Protein AF-A0A2V3W7Q2-F1 (afdb_monomer_lite)

InterPro domains:
  IPR006829 LXG domain [PF04740] (5-194)
  IPR006829 LXG domain [PS51756] (1-239)

Sequence (583 aa):
MNQKVDLAEIMALAEKIATTRDIVMNDLNTISKHINKFAAMESFTGDSATSVKNYLANVHQIIIASFQQLFIHLHESLERNMDHFQSNVDASESARISSWYLEGLKREFETIFTFLRGHAEESSNIIDSVSPLVYITNPSFSATDMSKETLHQTIHYLNINLDVFANQHIDPQTKELLHHINLLMNELKSRTGEARFVHTRTTSIISLKEMLFLDGGLFPSLLEKVAKDEVLNADEREMLYNFFQNIYLDKNMKEEIEDIATFITGEN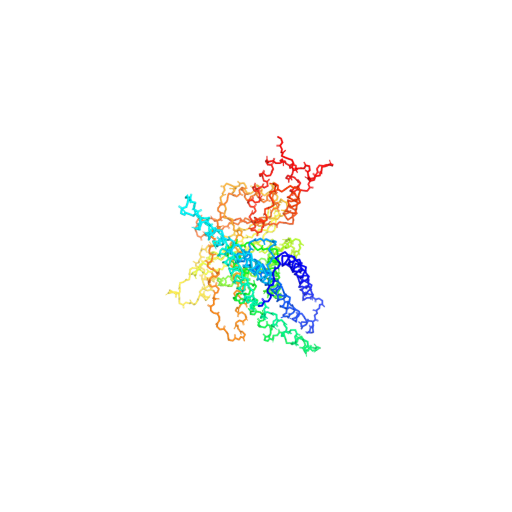IDKLKERLNAKVVITKDTLEEEMTNIQAYLYLGNARPSQSYLNNDTRAKLKTYLILLHHYYTTMENNIIVTVDKLEYKKNREDIPSHYLFSALQTAKYNIDEDVMDKQRFREWVFDSENYTVNNYSLSEITYYVGTDAASDRINQPLNEIKDQQATYTSDFLTKKFIGNVFSKVMSTLKAGDAVDIVKSASEYGSVKSELDQKIAVEKILLASSRLNLEFTLSKSHSVPSAGETLDMQLYPTDKTYEMIERWKEVFSSNREIPYLNKLIQTDDWFKIADYLEKIKLKYGSDLTNYIQDGILKDGTMVDDLVKEAD

pLDDT: mean 80.64, std 12.63, range [31.88, 97.81]

Radius of gyration: 33.38 Å; chains: 1; bounding box: 102×74×94 Å

Structure (mmCIF, N/CA/C/O backbone):
data_AF-A0A2V3W7Q2-F1
#
_entry.id   AF-A0A2V3W7Q2-F1
#
loop_
_atom_site.group_PDB
_atom_site.id
_atom_site.type_symbol
_atom_site.label_atom_id
_atom_site.label_alt_id
_atom_site.label_comp_id
_atom_site.label_asym_id
_atom_site.label_entity_id
_atom_site.label_seq_id
_atom_site.pdbx_PDB_ins_code
_atom_site.Cartn_x
_atom_site.Cartn_y
_atom_site.Cartn_z
_atom_site.occupancy
_atom_site.B_iso_or_equiv
_atom_site.auth_seq_id
_atom_site.auth_comp_id
_atom_site.auth_asym_id
_atom_site.auth_atom_id
_atom_site.pdbx_PDB_model_num
ATOM 1 N N . MET A 1 1 ? -34.728 -17.567 31.916 1.00 48.88 1 MET A N 1
ATOM 2 C CA . MET A 1 1 ? -33.248 -17.594 31.900 1.00 48.88 1 MET A CA 1
ATOM 3 C C . MET A 1 1 ? -32.760 -16.369 32.653 1.00 48.88 1 MET A C 1
ATOM 5 O O . MET A 1 1 ? -33.428 -15.351 32.581 1.00 48.88 1 MET A O 1
ATOM 9 N N . ASN A 1 2 ? -31.685 -16.475 33.435 1.00 63.56 2 ASN A N 1
ATOM 10 C CA . ASN A 1 2 ? -31.193 -15.366 34.258 1.00 63.56 2 ASN A CA 1
ATOM 11 C C . ASN A 1 2 ? -30.150 -14.573 33.452 1.00 63.56 2 ASN A C 1
ATOM 13 O O . ASN A 1 2 ? -28.956 -14.838 33.555 1.00 63.56 2 ASN A O 1
ATOM 17 N N . GLN A 1 3 ? -30.614 -13.686 32.571 1.00 77.19 3 GLN A N 1
ATOM 18 C CA . GLN A 1 3 ? -29.756 -12.844 31.732 1.00 77.19 3 GLN A CA 1
ATOM 19 C C . GLN A 1 3 ? -29.355 -11.583 32.511 1.00 77.19 3 GLN A C 1
ATOM 21 O O . GLN A 1 3 ? -30.220 -10.905 33.083 1.00 77.19 3 GLN A O 1
ATOM 26 N N . LYS A 1 4 ? -28.049 -11.298 32.540 1.00 82.06 4 LYS A N 1
ATOM 27 C CA . LYS A 1 4 ? -27.444 -10.095 33.119 1.00 82.06 4 LYS A CA 1
ATOM 28 C C . LYS A 1 4 ? -26.429 -9.535 32.126 1.00 82.06 4 LYS A C 1
ATOM 30 O O . LYS A 1 4 ? -25.554 -10.278 31.692 1.00 82.06 4 LYS A O 1
ATOM 35 N N . VAL A 1 5 ? -26.530 -8.245 31.826 1.00 82.25 5 VAL A N 1
ATOM 36 C CA . VAL A 1 5 ? -25.566 -7.513 30.997 1.00 82.25 5 VAL A CA 1
ATOM 37 C C . VAL A 1 5 ? -25.062 -6.300 31.772 1.00 82.25 5 VAL A C 1
ATOM 39 O O . VAL A 1 5 ? -25.848 -5.593 32.405 1.00 82.25 5 VAL A O 1
ATOM 42 N N . ASP A 1 6 ? -23.747 -6.103 31.753 1.00 86.38 6 ASP A N 1
ATOM 43 C CA . ASP A 1 6 ? -23.045 -4.948 32.311 1.00 86.38 6 ASP A CA 1
ATOM 44 C C . ASP A 1 6 ? -22.169 -4.375 31.191 1.00 86.38 6 ASP A C 1
ATOM 46 O O . ASP A 1 6 ? -21.136 -4.953 30.849 1.00 86.38 6 ASP A O 1
ATOM 50 N N . LEU A 1 7 ? -22.636 -3.306 30.537 1.00 84.81 7 LEU A N 1
ATOM 51 C CA . LEU A 1 7 ? -21.977 -2.809 29.328 1.00 84.81 7 LEU A CA 1
ATOM 52 C C . LEU A 1 7 ? -20.586 -2.245 29.636 1.00 84.81 7 LEU A C 1
ATOM 54 O O . LEU A 1 7 ? -19.674 -2.437 28.842 1.00 84.81 7 LEU A O 1
ATOM 58 N N . ALA A 1 8 ? -20.384 -1.671 30.824 1.00 84.12 8 ALA A N 1
ATOM 59 C CA . ALA A 1 8 ? -19.070 -1.214 31.265 1.00 84.12 8 ALA A CA 1
ATOM 60 C C . ALA A 1 8 ? -18.067 -2.379 31.390 1.00 84.12 8 ALA A C 1
ATOM 62 O O . ALA A 1 8 ? -16.900 -2.237 31.025 1.00 84.12 8 ALA A O 1
ATOM 63 N N . GLU A 1 9 ? -18.515 -3.551 31.858 1.00 84.50 9 GLU A N 1
ATOM 64 C CA . GLU A 1 9 ? -17.691 -4.768 31.895 1.00 84.50 9 GLU A CA 1
ATOM 65 C C . GLU A 1 9 ? -17.326 -5.245 30.478 1.00 84.50 9 GLU A C 1
ATOM 67 O O . GLU A 1 9 ? -16.179 -5.620 30.224 1.00 84.50 9 GLU A O 1
ATOM 72 N N . ILE A 1 10 ? -18.276 -5.183 29.540 1.00 82.75 10 ILE A N 1
ATOM 73 C CA . ILE A 1 10 ? -18.059 -5.559 28.134 1.00 82.75 10 ILE A CA 1
ATOM 74 C C . ILE A 1 10 ? -17.117 -4.571 27.436 1.00 82.75 10 ILE A C 1
ATOM 76 O O . ILE A 1 10 ? -16.204 -5.008 26.742 1.00 82.75 10 ILE A O 1
ATOM 80 N N . MET A 1 11 ? -17.276 -3.265 27.656 1.00 80.94 11 MET A N 1
ATOM 81 C CA . MET A 1 11 ? -16.385 -2.228 27.125 1.00 80.94 11 MET A CA 1
ATOM 82 C C . MET A 1 11 ? -14.955 -2.402 27.648 1.00 80.94 11 MET A C 1
ATOM 84 O O . MET A 1 11 ? -14.005 -2.356 26.870 1.00 80.94 11 MET A O 1
ATOM 88 N N . ALA A 1 12 ? -14.787 -2.696 28.941 1.00 85.25 12 ALA A N 1
ATOM 89 C CA . ALA A 1 12 ? -13.473 -2.991 29.514 1.00 85.25 12 ALA A CA 1
ATOM 90 C C . ALA A 1 12 ? -12.850 -4.267 28.915 1.00 85.25 12 ALA A C 1
ATOM 92 O O . ALA A 1 12 ? -11.639 -4.335 28.686 1.00 85.25 12 ALA A O 1
ATOM 93 N N . LEU A 1 13 ? -13.665 -5.292 28.630 1.00 83.50 13 LEU A N 1
ATOM 94 C CA . LEU A 1 13 ? -13.213 -6.472 27.894 1.00 83.50 13 LEU A CA 1
ATOM 95 C C . LEU A 1 13 ? -12.817 -6.115 26.454 1.00 83.50 13 LEU A C 1
ATOM 97 O O . LEU A 1 13 ? -11.804 -6.624 25.976 1.00 83.50 13 LEU A O 1
ATOM 101 N N . ALA A 1 14 ? -13.569 -5.240 25.786 1.00 83.00 14 ALA A N 1
ATOM 102 C CA . ALA A 1 14 ? -13.293 -4.793 24.426 1.00 83.00 14 ALA A CA 1
ATOM 103 C C . ALA A 1 14 ? -11.970 -4.052 24.315 1.00 83.00 14 ALA A C 1
ATOM 105 O O . ALA A 1 14 ? -11.143 -4.407 23.478 1.00 83.00 14 ALA A O 1
ATOM 106 N N . GLU A 1 15 ? -11.720 -3.113 25.221 1.00 84.00 15 GLU A N 1
ATOM 107 C CA . GLU A 1 15 ? -10.452 -2.394 25.309 1.00 84.00 15 GLU A CA 1
ATOM 108 C C . GLU A 1 15 ? -9.282 -3.354 25.572 1.00 84.00 15 GLU A C 1
ATOM 110 O O . GLU A 1 15 ? -8.224 -3.274 24.939 1.00 84.00 15 GLU A O 1
ATOM 115 N N . LYS A 1 16 ? -9.483 -4.337 26.458 1.00 86.25 16 LYS A N 1
ATOM 116 C CA . LYS A 1 16 ? -8.476 -5.365 26.731 1.00 86.25 16 LYS A CA 1
ATOM 117 C C . LYS A 1 16 ? -8.212 -6.256 25.515 1.00 86.25 16 LYS A C 1
ATOM 119 O O . LYS A 1 16 ? -7.054 -6.601 25.264 1.00 86.25 16 LYS A O 1
ATOM 124 N N . ILE A 1 17 ? -9.250 -6.648 24.775 1.00 83.19 17 ILE A N 1
ATOM 125 C CA . ILE A 1 17 ? -9.120 -7.443 23.547 1.00 83.19 17 ILE A CA 1
ATOM 126 C C . ILE A 1 17 ? -8.429 -6.626 22.459 1.00 83.19 17 ILE A C 1
ATOM 128 O O . ILE A 1 17 ? -7.522 -7.161 21.835 1.00 83.19 17 ILE A O 1
ATOM 132 N N . ALA A 1 18 ? -8.772 -5.349 22.287 1.00 79.56 18 ALA A N 1
ATOM 133 C CA . ALA A 1 18 ? -8.104 -4.445 21.352 1.00 79.56 18 ALA A CA 1
ATOM 134 C C . ALA A 1 18 ? -6.608 -4.311 21.680 1.00 79.56 18 ALA A C 1
ATOM 136 O O . ALA A 1 18 ? -5.757 -4.578 20.840 1.00 79.56 18 ALA A O 1
ATOM 137 N N . THR A 1 19 ? -6.274 -4.047 22.946 1.00 84.00 19 THR A N 1
ATOM 138 C CA . THR A 1 19 ? -4.876 -3.962 23.399 1.00 84.00 19 THR A CA 1
ATOM 139 C C . THR A 1 19 ? -4.123 -5.277 23.169 1.00 84.00 19 THR A C 1
ATOM 141 O O . THR A 1 19 ? -2.978 -5.292 22.722 1.00 84.00 19 THR A O 1
ATOM 144 N N . THR A 1 20 ? -4.761 -6.412 23.472 1.00 84.56 20 THR A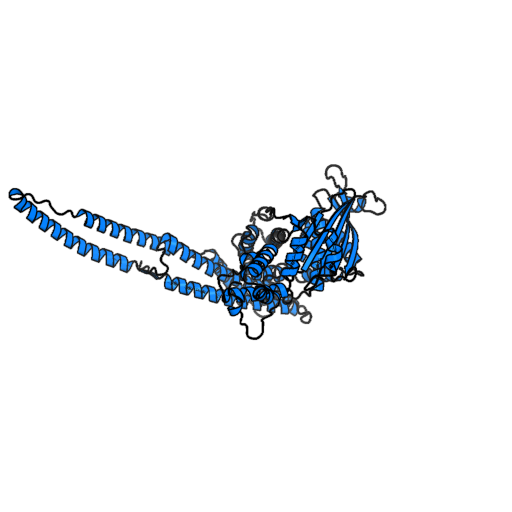 N 1
ATOM 145 C CA . THR A 1 20 ? -4.157 -7.740 23.277 1.00 84.56 20 THR A CA 1
ATOM 146 C C . THR A 1 20 ? -3.973 -8.052 21.795 1.00 84.56 20 THR A C 1
ATOM 148 O O . THR A 1 20 ? -2.933 -8.586 21.418 1.00 84.56 20 THR A O 1
ATOM 151 N N . ARG A 1 21 ? -4.962 -7.711 20.962 1.00 86.19 21 ARG A N 1
ATOM 152 C CA . ARG A 1 21 ? -4.901 -7.820 19.505 1.00 86.19 21 ARG A CA 1
ATOM 153 C C . ARG A 1 21 ? -3.667 -7.082 19.000 1.00 86.19 21 ARG A C 1
ATOM 155 O O . ARG A 1 21 ? -2.858 -7.711 18.334 1.00 86.19 21 ARG A O 1
ATOM 162 N N . ASP A 1 22 ? -3.487 -5.817 19.367 1.00 79.38 22 ASP A N 1
ATOM 163 C CA . ASP A 1 22 ? -2.380 -4.990 18.869 1.00 79.38 22 ASP A CA 1
ATOM 164 C C . ASP A 1 22 ? -1.014 -5.589 19.233 1.00 79.38 22 ASP A C 1
ATOM 166 O O . ASP A 1 22 ? -0.125 -5.711 18.387 1.00 79.38 22 ASP A O 1
ATOM 170 N N . ILE A 1 23 ? -0.862 -6.050 20.481 1.00 84.69 23 ILE A N 1
ATOM 171 C CA . ILE A 1 23 ? 0.357 -6.729 20.945 1.00 84.69 23 ILE A CA 1
ATOM 172 C C . ILE A 1 23 ? 0.609 -8.001 20.128 1.00 84.69 23 ILE A C 1
ATOM 174 O O . ILE A 1 23 ? 1.698 -8.186 19.583 1.00 84.69 23 ILE A O 1
ATOM 178 N N . VAL A 1 24 ? -0.399 -8.871 20.009 1.00 85.50 24 VAL A N 1
ATOM 179 C CA . VAL A 1 24 ? -0.261 -10.147 19.299 1.00 85.50 24 VAL A CA 1
ATOM 180 C C . VAL A 1 24 ? -0.005 -9.925 17.810 1.00 85.50 24 VAL A C 1
ATOM 182 O O . VAL A 1 24 ? 0.829 -10.614 17.230 1.00 85.50 24 VAL A O 1
ATOM 185 N N . MET A 1 25 ? -0.666 -8.955 17.181 1.00 82.81 25 MET A N 1
ATOM 186 C CA . MET A 1 25 ? -0.433 -8.593 15.784 1.00 82.81 25 MET A CA 1
ATOM 187 C C . MET A 1 25 ? 1.001 -8.128 15.569 1.00 82.81 25 MET A C 1
ATOM 189 O O . MET A 1 25 ? 1.655 -8.603 14.640 1.00 82.81 25 MET A O 1
ATOM 193 N N . ASN A 1 26 ? 1.518 -7.263 16.442 1.00 79.81 26 ASN A N 1
ATOM 194 C CA . ASN A 1 26 ? 2.896 -6.795 16.367 1.00 79.81 26 ASN A CA 1
ATOM 195 C C . ASN A 1 26 ? 3.914 -7.940 16.540 1.00 79.81 26 ASN A C 1
ATOM 197 O O . ASN A 1 26 ? 4.883 -8.037 15.778 1.00 79.81 26 ASN A O 1
ATOM 201 N N . ASP A 1 27 ? 3.672 -8.851 17.483 1.00 86.75 27 ASP A N 1
ATOM 202 C CA . ASP A 1 27 ? 4.520 -10.027 17.699 1.00 86.75 27 ASP A CA 1
ATOM 203 C C . ASP A 1 27 ? 4.483 -10.979 16.496 1.00 86.75 27 ASP A C 1
ATOM 205 O O . ASP A 1 27 ? 5.526 -11.414 16.002 1.00 86.75 27 ASP A O 1
ATOM 209 N N . LEU A 1 28 ? 3.292 -11.259 15.964 1.00 87.50 28 LEU A N 1
ATOM 210 C CA . LEU A 1 28 ? 3.098 -12.090 14.777 1.00 87.50 28 LEU A CA 1
ATOM 211 C C . LEU A 1 28 ? 3.753 -11.474 13.532 1.00 87.50 28 LEU A C 1
ATOM 213 O O . LEU A 1 28 ? 4.426 -12.184 12.782 1.00 87.50 28 LEU A O 1
ATOM 217 N N . ASN A 1 29 ? 3.643 -10.156 13.349 1.00 78.62 29 ASN A N 1
ATOM 218 C CA . ASN A 1 29 ? 4.334 -9.416 12.291 1.00 78.62 29 ASN A CA 1
ATOM 219 C C . ASN A 1 29 ? 5.858 -9.517 12.445 1.00 78.62 29 ASN A C 1
ATOM 221 O O . ASN A 1 29 ? 6.578 -9.730 11.468 1.00 78.62 29 ASN A O 1
ATOM 225 N N . THR A 1 30 ? 6.364 -9.425 13.674 1.00 82.31 30 THR A N 1
ATOM 226 C CA . THR A 1 30 ? 7.795 -9.577 13.971 1.00 82.31 30 THR A CA 1
ATOM 227 C C . THR A 1 30 ? 8.286 -10.991 13.659 1.00 82.31 30 THR A C 1
ATOM 229 O O . THR A 1 30 ? 9.320 -11.161 13.007 1.00 82.31 30 THR A O 1
ATOM 232 N N . ILE A 1 31 ? 7.530 -12.017 14.059 1.00 85.75 31 ILE A N 1
ATOM 233 C CA . ILE A 1 31 ? 7.836 -13.416 13.740 1.00 85.75 31 ILE A CA 1
ATOM 234 C C . ILE A 1 31 ? 7.823 -13.623 12.226 1.00 85.75 31 ILE A C 1
ATOM 236 O O . ILE A 1 31 ? 8.773 -14.198 11.696 1.00 85.75 31 ILE A O 1
ATOM 240 N N . SER A 1 32 ? 6.807 -13.113 11.525 1.00 81.56 32 SER A N 1
ATOM 241 C CA . SER A 1 32 ? 6.730 -13.172 10.064 1.00 81.56 32 SER A CA 1
ATOM 242 C C . SER A 1 32 ? 7.990 -12.575 9.430 1.00 81.56 32 SER A C 1
ATOM 244 O O . SER A 1 32 ? 8.677 -13.261 8.671 1.00 81.56 32 SER A O 1
ATOM 246 N N . LYS A 1 33 ? 8.388 -11.359 9.831 1.00 77.94 33 LYS A N 1
ATOM 247 C CA . LYS A 1 33 ? 9.620 -10.699 9.361 1.00 77.94 33 LYS A CA 1
ATOM 248 C C . LYS A 1 33 ? 10.872 -11.547 9.602 1.00 77.94 33 LYS A C 1
ATOM 250 O O . LYS A 1 33 ? 11.722 -11.645 8.716 1.00 77.94 33 LYS A O 1
ATOM 255 N N . HIS A 1 34 ? 11.009 -12.175 10.769 1.00 82.69 34 HIS A N 1
ATOM 256 C CA . HIS A 1 34 ? 12.150 -13.048 11.071 1.00 82.69 34 HIS A CA 1
ATOM 257 C C . HIS A 1 34 ? 12.152 -14.338 10.252 1.00 82.69 34 HIS A C 1
ATOM 259 O O . HIS A 1 34 ? 13.206 -14.731 9.750 1.00 82.69 34 HIS A O 1
ATOM 265 N N . ILE A 1 35 ? 10.987 -14.961 10.069 1.00 83.06 35 ILE A N 1
ATOM 266 C CA . ILE A 1 35 ? 10.811 -16.114 9.185 1.00 83.06 35 ILE A CA 1
ATOM 267 C C . ILE A 1 35 ? 11.294 -15.769 7.773 1.00 83.06 35 ILE A C 1
ATOM 269 O O . ILE A 1 35 ? 12.033 -16.548 7.176 1.00 83.06 35 ILE A O 1
ATOM 273 N N . ASN A 1 36 ? 10.956 -14.581 7.270 1.00 71.19 36 ASN A N 1
ATOM 274 C CA . ASN A 1 36 ? 11.362 -14.141 5.935 1.00 71.19 36 ASN A CA 1
ATOM 275 C C . ASN A 1 36 ? 12.864 -13.888 5.837 1.00 71.19 36 ASN A C 1
ATOM 277 O O . ASN A 1 36 ? 13.500 -14.364 4.900 1.00 71.19 36 ASN A O 1
ATOM 281 N N . LYS A 1 37 ? 13.452 -13.200 6.827 1.00 78.19 37 LYS A N 1
ATOM 282 C CA . LYS A 1 37 ? 14.910 -13.017 6.895 1.00 78.19 37 LYS A CA 1
ATOM 283 C C . LYS A 1 37 ? 15.628 -14.361 6.872 1.00 78.19 37 LYS A C 1
ATOM 285 O O . LYS A 1 37 ? 16.594 -14.517 6.138 1.00 78.19 37 LYS A O 1
ATOM 290 N N . PHE A 1 38 ? 15.134 -15.334 7.636 1.00 79.69 38 PHE A N 1
ATOM 291 C CA . PHE A 1 38 ? 15.683 -16.686 7.666 1.00 79.69 38 PHE A CA 1
ATOM 292 C C . PHE A 1 38 ? 15.503 -17.417 6.325 1.00 79.69 38 PHE A C 1
ATOM 294 O O . PHE A 1 38 ? 16.440 -18.040 5.825 1.00 79.69 38 PHE A O 1
ATOM 301 N N . ALA A 1 39 ? 14.328 -17.305 5.700 1.00 72.00 39 ALA A N 1
ATOM 302 C CA . ALA A 1 39 ? 14.058 -17.896 4.392 1.00 72.00 39 ALA A CA 1
ATOM 303 C C . ALA A 1 39 ? 14.966 -17.326 3.286 1.00 72.00 39 ALA A C 1
ATOM 305 O O . ALA A 1 39 ? 15.431 -18.069 2.417 1.00 72.00 39 ALA A O 1
ATOM 306 N N . ALA A 1 40 ? 15.288 -16.036 3.368 1.00 72.00 40 ALA A N 1
ATOM 307 C CA . ALA A 1 40 ? 16.160 -15.332 2.435 1.00 72.00 40 ALA A CA 1
ATOM 308 C C . ALA A 1 40 ? 17.667 -15.553 2.680 1.00 72.00 40 ALA A C 1
ATOM 310 O O . ALA A 1 40 ? 18.473 -15.125 1.863 1.00 72.00 40 ALA A O 1
ATOM 311 N N . MET A 1 41 ? 18.086 -16.225 3.763 1.00 80.62 41 MET A N 1
ATOM 312 C CA . MET A 1 41 ? 19.516 -16.420 4.050 1.00 80.62 41 MET A CA 1
ATOM 313 C C . MET A 1 41 ? 20.208 -17.240 2.955 1.00 80.62 41 MET A C 1
ATOM 315 O O . MET A 1 41 ? 19.976 -18.446 2.841 1.00 80.62 41 MET A O 1
ATOM 319 N N . GLU A 1 42 ? 21.110 -16.617 2.199 1.00 79.06 42 GLU A N 1
ATOM 320 C CA . GLU A 1 42 ? 21.919 -17.297 1.177 1.00 79.06 42 GLU A CA 1
ATOM 321 C C . GLU A 1 42 ? 22.899 -18.310 1.763 1.00 79.06 42 GLU A C 1
ATOM 323 O O . GLU A 1 42 ? 23.249 -19.279 1.105 1.00 79.06 42 GLU A O 1
ATOM 328 N N . SER A 1 43 ? 23.317 -18.127 3.016 1.00 86.88 43 SER A N 1
ATOM 329 C CA . SER A 1 43 ? 24.199 -19.062 3.717 1.00 86.88 43 SER A CA 1
ATOM 330 C C . SER A 1 43 ? 23.505 -20.369 4.119 1.00 86.88 43 SER A C 1
ATOM 332 O O . SER A 1 43 ? 24.181 -21.347 4.433 1.00 86.88 43 SER A O 1
ATOM 334 N N . PHE A 1 44 ? 22.168 -20.408 4.113 1.00 85.75 44 PHE A N 1
ATOM 335 C CA . PHE A 1 44 ? 21.384 -21.584 4.482 1.00 85.75 44 PHE A CA 1
ATOM 336 C C . PHE A 1 44 ? 20.904 -22.322 3.223 1.00 85.75 44 PHE A C 1
ATOM 338 O O . PHE A 1 44 ? 19.859 -21.994 2.652 1.00 85.75 44 PHE A O 1
ATOM 345 N N . THR A 1 45 ? 21.693 -23.304 2.773 1.00 86.19 45 THR A N 1
ATOM 346 C CA . THR A 1 45 ? 21.537 -24.010 1.485 1.00 86.19 45 THR A CA 1
ATOM 347 C C . THR A 1 45 ? 21.509 -25.537 1.637 1.00 86.19 45 THR A C 1
ATOM 349 O O . THR A 1 45 ? 21.743 -26.074 2.720 1.00 86.19 45 THR A O 1
ATOM 352 N N . GLY A 1 46 ? 21.180 -26.241 0.547 1.00 87.38 46 GLY A N 1
ATOM 353 C CA . GLY A 1 46 ? 20.982 -27.695 0.504 1.00 87.38 46 GLY A CA 1
ATOM 354 C C . GLY A 1 46 ? 19.513 -28.110 0.644 1.00 87.38 46 GLY A C 1
ATOM 355 O O . GLY A 1 46 ? 18.666 -27.312 1.043 1.00 87.38 46 GLY A O 1
ATOM 356 N N . ASP A 1 47 ? 19.198 -29.368 0.331 1.00 82.12 47 ASP A N 1
ATOM 357 C CA . ASP A 1 47 ? 17.812 -29.866 0.247 1.00 82.12 47 ASP A CA 1
ATOM 358 C C . ASP A 1 47 ? 17.039 -29.734 1.567 1.00 82.12 47 ASP A C 1
ATOM 360 O O . ASP A 1 47 ? 15.861 -29.362 1.585 1.00 82.12 47 ASP A O 1
ATOM 364 N N . SER A 1 48 ? 17.713 -29.966 2.698 1.00 82.69 48 SER A N 1
ATOM 365 C CA . SER A 1 48 ? 17.125 -29.764 4.025 1.00 82.69 48 SER A CA 1
ATOM 366 C C . SER A 1 48 ? 16.833 -28.290 4.298 1.00 82.69 48 SER A C 1
ATOM 368 O O . SER A 1 48 ? 15.772 -27.969 4.830 1.00 82.69 48 SER A O 1
ATOM 370 N N . ALA A 1 49 ? 17.733 -27.383 3.902 1.00 83.19 49 ALA A N 1
ATOM 371 C CA . ALA A 1 49 ? 17.502 -25.951 4.043 1.00 83.19 49 ALA A CA 1
ATOM 372 C C . ALA A 1 49 ? 16.321 -25.504 3.177 1.00 83.19 49 ALA A C 1
ATOM 374 O O . ALA A 1 49 ? 15.421 -24.840 3.681 1.00 83.19 49 ALA A O 1
ATOM 375 N N . THR A 1 50 ? 16.260 -25.944 1.918 1.00 80.88 50 THR A N 1
ATOM 376 C CA . THR A 1 50 ? 15.123 -25.700 1.017 1.00 80.88 50 THR A CA 1
ATOM 377 C C . THR A 1 50 ? 13.810 -26.190 1.627 1.00 80.88 50 THR A C 1
ATOM 379 O O . THR A 1 50 ? 12.828 -25.451 1.655 1.00 80.88 50 THR A O 1
ATOM 382 N N . SER A 1 51 ? 13.792 -27.398 2.195 1.00 81.69 51 SER A N 1
ATOM 383 C CA . SER A 1 51 ? 12.599 -27.971 2.831 1.00 81.69 51 SER A CA 1
ATOM 384 C C . SER A 1 51 ? 12.146 -27.166 4.056 1.00 81.69 51 SER A C 1
ATOM 386 O O . SER A 1 51 ? 10.957 -26.882 4.212 1.00 81.69 51 SER A O 1
ATOM 388 N N . VAL A 1 52 ? 13.084 -26.721 4.900 1.00 84.44 52 VAL A N 1
ATOM 389 C CA . VAL A 1 52 ? 12.788 -25.850 6.051 1.00 84.44 52 VAL A CA 1
ATOM 390 C C . VAL A 1 52 ? 12.253 -24.496 5.592 1.00 84.44 52 VAL A C 1
ATOM 392 O O . VAL A 1 52 ? 11.231 -24.045 6.106 1.00 84.44 52 VAL A O 1
ATOM 395 N N . LYS A 1 53 ? 12.902 -23.858 4.613 1.00 82.75 53 LYS A N 1
ATOM 396 C CA . LYS A 1 53 ? 12.468 -22.571 4.048 1.00 82.75 53 LYS A CA 1
ATOM 397 C C . LYS A 1 53 ? 11.060 -22.670 3.463 1.00 82.75 53 LYS A C 1
ATOM 399 O O . LYS A 1 53 ? 10.216 -21.827 3.758 1.00 82.75 53 LYS A O 1
ATOM 404 N N . ASN A 1 54 ? 10.776 -23.743 2.727 1.00 77.75 54 ASN A N 1
ATOM 405 C CA . ASN A 1 54 ? 9.453 -24.006 2.171 1.00 77.75 54 ASN A CA 1
ATOM 406 C C . ASN A 1 54 ? 8.399 -24.221 3.256 1.00 77.75 54 ASN A C 1
ATOM 408 O O . ASN A 1 54 ? 7.290 -23.714 3.122 1.00 77.75 54 ASN A O 1
ATOM 412 N N . TYR A 1 55 ? 8.717 -24.950 4.323 1.00 82.19 55 TYR A N 1
ATOM 413 C CA . TYR A 1 55 ? 7.795 -25.154 5.440 1.00 82.19 55 TYR A CA 1
ATOM 414 C C . TYR A 1 55 ? 7.498 -23.845 6.182 1.00 82.19 55 TYR A C 1
ATOM 416 O O . TYR A 1 55 ? 6.348 -23.525 6.473 1.00 82.19 55 TYR A O 1
ATOM 424 N N . LEU A 1 56 ? 8.529 -23.047 6.435 1.00 83.50 56 LEU A N 1
ATOM 425 C CA . LEU A 1 56 ? 8.408 -21.728 7.039 1.00 83.50 56 LEU A CA 1
ATOM 426 C C . LEU A 1 56 ? 7.516 -20.788 6.209 1.00 83.50 56 LEU A C 1
ATOM 428 O O . LEU A 1 56 ? 6.576 -20.203 6.748 1.00 83.50 56 LEU A O 1
ATOM 432 N N . ALA A 1 57 ? 7.764 -20.699 4.901 1.00 74.25 57 ALA A N 1
ATOM 433 C CA . ALA A 1 57 ? 7.008 -19.837 3.995 1.00 74.25 57 ALA A CA 1
ATOM 434 C C . ALA A 1 57 ? 5.571 -20.329 3.756 1.00 74.25 57 ALA A C 1
ATOM 436 O O . ALA A 1 57 ? 4.645 -19.530 3.727 1.00 74.25 57 ALA A O 1
ATOM 437 N N . ASN A 1 58 ? 5.360 -21.641 3.615 1.00 74.88 58 ASN A N 1
ATOM 438 C CA . ASN A 1 58 ? 4.061 -22.186 3.204 1.00 74.88 58 ASN A CA 1
ATOM 439 C C . ASN A 1 58 ? 3.189 -22.694 4.351 1.00 74.88 58 ASN A C 1
ATOM 441 O O . ASN A 1 58 ? 2.035 -23.012 4.106 1.00 74.88 58 ASN A O 1
ATOM 445 N N . VAL A 1 59 ? 3.707 -22.822 5.573 1.00 80.38 59 VAL A N 1
ATOM 446 C CA . VAL A 1 59 ? 2.928 -23.311 6.723 1.00 80.38 59 VAL A CA 1
ATOM 447 C C . VAL A 1 59 ? 2.869 -22.250 7.809 1.00 80.38 59 VAL A C 1
ATOM 449 O O . VAL A 1 59 ? 1.784 -21.806 8.174 1.00 80.38 59 VAL A O 1
ATOM 452 N N . HIS A 1 60 ? 4.021 -21.798 8.313 1.00 84.88 60 HIS A N 1
ATOM 453 C CA . HIS A 1 60 ? 4.033 -20.842 9.422 1.00 84.88 60 HIS A CA 1
ATOM 454 C C . HIS A 1 60 ? 3.461 -19.478 9.032 1.00 84.88 60 HIS A C 1
ATOM 456 O O . HIS A 1 60 ? 2.702 -18.922 9.819 1.00 84.88 60 HIS A O 1
ATOM 462 N N . GLN A 1 61 ? 3.746 -18.965 7.830 1.00 81.62 61 GLN A N 1
ATOM 463 C CA . GLN A 1 61 ? 3.150 -17.694 7.391 1.00 81.62 61 GLN A CA 1
ATOM 464 C C . GLN A 1 61 ? 1.620 -17.762 7.301 1.00 81.62 61 GLN A C 1
ATOM 466 O O . GLN A 1 61 ? 0.941 -16.813 7.678 1.00 81.62 61 GLN A O 1
ATOM 471 N N . ILE A 1 62 ? 1.060 -18.900 6.881 1.00 81.62 62 ILE A N 1
ATOM 472 C CA . ILE A 1 62 ? -0.398 -19.091 6.811 1.00 81.62 62 ILE A CA 1
ATOM 473 C C . ILE A 1 62 ? -1.002 -19.147 8.206 1.00 81.62 62 ILE A C 1
ATOM 475 O O . ILE A 1 62 ? -2.035 -18.532 8.446 1.00 81.62 62 ILE A O 1
ATOM 479 N N . ILE A 1 63 ? -0.356 -19.853 9.137 1.00 85.50 63 ILE A N 1
ATOM 480 C CA . ILE A 1 63 ? -0.790 -19.897 10.538 1.00 85.50 63 ILE A CA 1
ATOM 481 C C . ILE A 1 63 ? -0.780 -18.489 11.137 1.00 85.50 63 ILE A C 1
ATOM 483 O O . ILE A 1 63 ? -1.748 -18.099 11.782 1.00 85.50 63 ILE A O 1
ATOM 487 N N . ILE A 1 64 ? 0.285 -17.721 10.890 1.00 86.25 64 ILE A N 1
ATOM 488 C CA . ILE A 1 64 ? 0.402 -16.330 11.333 1.00 86.25 64 ILE A CA 1
ATOM 489 C C . ILE A 1 64 ? -0.756 -15.491 10.780 1.00 86.25 64 ILE A C 1
ATOM 491 O O . ILE A 1 64 ? -1.479 -14.887 11.569 1.00 86.25 64 ILE A O 1
ATOM 495 N N . ALA A 1 65 ? -0.988 -15.520 9.465 1.00 80.88 65 ALA A N 1
ATOM 496 C CA . ALA A 1 65 ? -2.083 -14.786 8.828 1.00 80.88 65 ALA A CA 1
ATOM 497 C C . ALA A 1 65 ? -3.466 -15.218 9.354 1.00 80.88 65 ALA A C 1
ATOM 499 O O . ALA A 1 65 ? -4.331 -14.383 9.604 1.00 80.88 65 ALA A O 1
ATOM 500 N N . SER A 1 66 ? -3.659 -16.516 9.603 1.00 84.88 66 SER A N 1
ATOM 501 C CA . SER A 1 66 ? -4.912 -17.056 10.148 1.00 84.88 66 SER A CA 1
ATOM 502 C C . SER A 1 66 ? -5.165 -16.569 11.577 1.00 84.88 66 SER A C 1
ATOM 504 O O . SER A 1 66 ? -6.286 -16.208 11.920 1.00 84.88 66 SER A O 1
ATOM 506 N N . PHE A 1 67 ? -4.131 -16.514 12.425 1.00 87.25 67 PHE A N 1
ATOM 507 C CA . PHE A 1 67 ? -4.265 -15.929 13.760 1.00 87.25 67 PHE A CA 1
ATOM 508 C C . PHE A 1 67 ? -4.542 -14.427 13.695 1.00 87.25 67 PHE A C 1
ATOM 510 O O . PHE A 1 67 ? -5.383 -13.942 14.445 1.00 87.25 67 PHE A O 1
ATOM 517 N N . GLN A 1 68 ? -3.889 -13.698 12.790 1.00 84.44 68 GLN A N 1
ATOM 518 C CA . GLN A 1 68 ? -4.165 -12.276 12.582 1.00 84.44 68 GLN A CA 1
ATOM 519 C C . GLN A 1 68 ? -5.632 -12.034 12.206 1.00 84.44 68 GLN A C 1
ATOM 521 O O . GLN A 1 68 ? -6.290 -11.215 12.845 1.00 84.44 68 GLN A O 1
ATOM 526 N N . GLN A 1 69 ? -6.169 -12.805 11.255 1.00 81.75 69 GLN A N 1
ATOM 527 C CA . GLN A 1 69 ? -7.586 -12.750 10.890 1.00 81.75 69 GLN A CA 1
ATOM 528 C C . GLN A 1 69 ? -8.499 -13.094 12.076 1.00 81.75 69 GLN A C 1
ATOM 530 O O . GLN A 1 69 ? -9.488 -12.404 12.307 1.00 81.75 69 GLN A O 1
ATOM 535 N N . LEU A 1 70 ? -8.151 -14.110 12.872 1.00 85.31 70 LEU A N 1
ATOM 536 C CA . LEU A 1 70 ? -8.929 -14.498 14.050 1.00 85.31 70 LEU A CA 1
ATOM 537 C C . LEU A 1 70 ? -9.044 -13.352 15.062 1.00 85.31 70 LEU A C 1
ATOM 539 O O . LEU A 1 70 ? -10.126 -13.111 15.593 1.00 85.31 70 LEU A O 1
ATOM 543 N N . PHE A 1 71 ? -7.944 -12.647 15.333 1.00 84.25 71 PHE A N 1
ATOM 544 C CA . PHE A 1 71 ? -7.948 -11.520 16.266 1.00 84.25 71 PHE A CA 1
ATOM 545 C C . PHE A 1 71 ? -8.711 -10.305 15.725 1.00 84.25 71 PHE A C 1
ATOM 547 O O . PHE A 1 71 ? -9.368 -9.624 16.513 1.00 84.25 71 PHE A O 1
ATOM 554 N N . ILE A 1 72 ? -8.680 -10.063 14.409 1.00 79.94 72 ILE A N 1
ATOM 555 C CA . ILE A 1 72 ? -9.531 -9.050 13.766 1.00 79.94 72 ILE A CA 1
ATOM 556 C C . ILE A 1 72 ? -11.003 -9.412 13.946 1.00 79.94 72 ILE A C 1
ATOM 558 O O . ILE A 1 72 ? -11.747 -8.633 14.534 1.00 79.94 72 ILE A O 1
ATOM 562 N N . HIS A 1 73 ? -11.407 -10.614 13.525 1.00 78.75 73 HIS A N 1
ATOM 563 C CA . HIS A 1 73 ? -12.807 -11.039 13.585 1.00 78.75 73 HIS A CA 1
ATOM 564 C C . HIS A 1 73 ? -13.336 -11.042 15.025 1.00 78.75 73 HIS A C 1
ATOM 566 O O . HIS A 1 73 ? -14.479 -10.661 15.270 1.00 78.75 73 HIS A O 1
ATOM 572 N N . LEU A 1 74 ? -12.504 -11.429 16.001 1.00 82.25 74 LEU A N 1
ATOM 573 C CA . LEU A 1 74 ? -12.875 -11.392 17.415 1.00 82.25 74 LEU A CA 1
ATOM 574 C C . LEU A 1 74 ? -13.149 -9.962 17.898 1.00 82.25 74 LEU A C 1
ATOM 576 O O . LEU A 1 74 ? -14.121 -9.739 18.619 1.00 82.25 74 LEU A O 1
ATOM 580 N N . HIS A 1 75 ? -12.300 -9.007 17.515 1.00 82.56 75 HIS A N 1
ATOM 581 C CA . HIS A 1 75 ? -12.473 -7.603 17.870 1.00 82.56 75 HIS A CA 1
ATOM 582 C C . HIS A 1 75 ? -13.708 -6.999 17.188 1.00 82.56 75 HIS A C 1
ATOM 584 O O . HIS A 1 75 ? -14.583 -6.483 17.877 1.00 82.56 75 HIS A O 1
ATOM 590 N N . GLU A 1 76 ? -13.843 -7.163 15.870 1.00 80.31 76 GLU A N 1
ATOM 591 C CA . GLU A 1 76 ? -14.988 -6.664 15.094 1.00 80.31 76 GLU A CA 1
ATOM 592 C C . GLU A 1 76 ? -16.313 -7.303 15.528 1.00 80.31 76 GLU A C 1
ATOM 594 O O . GLU A 1 76 ? -17.362 -6.661 15.529 1.00 80.31 76 GLU A O 1
ATOM 599 N N . SER A 1 77 ? -16.309 -8.588 15.899 1.00 80.44 77 SER A N 1
ATOM 600 C CA . SER A 1 77 ? -17.498 -9.245 16.448 1.00 80.44 77 SER A CA 1
ATOM 601 C C . SER A 1 77 ? -17.912 -8.628 17.781 1.00 80.44 77 SER A C 1
ATOM 603 O O . SER A 1 77 ? -19.108 -8.540 18.052 1.00 80.44 77 SER A O 1
ATOM 605 N N . LEU A 1 78 ? -16.959 -8.221 18.618 1.00 82.44 78 LEU A N 1
ATOM 606 C CA . LEU A 1 78 ? -17.261 -7.616 19.907 1.00 82.44 78 LEU A CA 1
ATOM 607 C C . LEU A 1 78 ? -17.761 -6.175 19.756 1.00 82.44 78 LEU A C 1
ATOM 609 O O . LEU A 1 78 ? -18.742 -5.823 20.408 1.00 82.44 78 LEU A O 1
ATOM 613 N N . GLU A 1 79 ? -17.153 -5.383 18.868 1.00 83.19 79 GLU A N 1
ATOM 614 C CA . GLU A 1 79 ? -17.637 -4.038 18.528 1.00 83.19 79 GLU A CA 1
ATOM 615 C C . GLU A 1 79 ? -19.065 -4.096 17.974 1.00 83.19 79 GLU A C 1
ATOM 617 O O . GLU A 1 79 ? -19.958 -3.442 18.508 1.00 83.19 79 GLU A O 1
ATOM 622 N N . ARG A 1 80 ? -19.335 -4.990 17.010 1.00 82.00 80 ARG A N 1
ATOM 623 C CA . ARG A 1 80 ? -20.698 -5.204 16.493 1.00 82.00 80 ARG A CA 1
ATOM 624 C C . ARG A 1 80 ? -21.688 -5.594 17.588 1.00 82.00 80 ARG A C 1
ATOM 626 O O . ARG A 1 80 ? -22.819 -5.117 17.579 1.00 82.00 80 ARG A O 1
ATOM 633 N N . ASN A 1 81 ? -21.293 -6.449 18.533 1.00 81.00 81 ASN A N 1
ATOM 634 C CA . ASN A 1 81 ? -22.159 -6.815 19.657 1.00 81.00 81 ASN A CA 1
ATOM 635 C C . ASN A 1 81 ? -22.455 -5.606 20.559 1.00 81.00 81 ASN A C 1
ATOM 637 O O . ASN A 1 81 ? -23.586 -5.455 21.020 1.00 81.00 81 ASN A O 1
ATOM 641 N N . MET A 1 82 ? -21.477 -4.730 20.798 1.00 84.56 82 MET A N 1
ATOM 642 C CA . MET A 1 82 ? -21.693 -3.492 21.550 1.00 84.56 82 MET A CA 1
ATOM 643 C C . MET A 1 82 ? -22.641 -2.542 20.812 1.00 84.56 82 MET A C 1
ATOM 645 O O . MET A 1 82 ? -23.619 -2.092 21.409 1.00 84.56 82 MET A O 1
ATOM 649 N N . ASP A 1 83 ? -22.430 -2.325 19.514 1.00 84.19 83 ASP A N 1
ATOM 650 C CA . ASP A 1 83 ? -23.297 -1.486 18.679 1.00 84.19 83 ASP A CA 1
ATOM 651 C C . ASP A 1 83 ? -24.732 -2.031 18.629 1.00 84.19 83 ASP A C 1
ATOM 653 O O . ASP A 1 83 ? -25.711 -1.284 18.736 1.00 84.19 83 ASP A O 1
ATOM 657 N N . HIS A 1 84 ? -24.890 -3.354 18.518 1.00 83.00 84 HIS A N 1
ATOM 658 C CA . HIS A 1 84 ? -26.196 -4.005 18.572 1.00 83.00 84 HIS A CA 1
ATOM 659 C C . HIS A 1 84 ? -26.869 -3.842 19.933 1.00 83.00 84 HIS A C 1
ATOM 661 O O . HIS A 1 84 ? -28.075 -3.587 19.976 1.00 83.00 84 HIS A O 1
ATOM 667 N N . PHE A 1 85 ? -26.124 -3.961 21.033 1.00 86.44 85 PHE A N 1
ATOM 668 C CA . PHE A 1 85 ? -26.670 -3.715 22.363 1.00 86.44 85 PHE A CA 1
ATOM 669 C C . PHE A 1 85 ? -27.121 -2.256 22.512 1.00 86.44 85 PHE A C 1
ATOM 671 O O . PHE A 1 85 ? -28.247 -2.006 22.939 1.00 86.44 85 PHE A O 1
ATOM 678 N N . GLN A 1 86 ? -26.287 -1.299 22.104 1.00 85.88 86 GLN A N 1
ATOM 679 C CA . GLN A 1 86 ? -26.580 0.129 22.235 1.00 85.88 86 GLN A CA 1
ATOM 680 C C . GLN A 1 86 ? -27.746 0.589 21.357 1.00 85.88 86 GLN A C 1
ATOM 682 O O . GLN A 1 86 ? -28.537 1.438 21.765 1.00 85.88 86 GLN A O 1
ATOM 687 N N . SER A 1 87 ? -27.890 0.005 20.167 1.00 85.56 87 SER A N 1
ATOM 688 C CA . SER A 1 87 ? -28.981 0.334 19.244 1.00 85.56 87 SER A CA 1
ATOM 689 C C . SER A 1 87 ? -30.308 -0.345 19.587 1.00 85.56 87 SER A C 1
ATOM 691 O O . SER A 1 87 ? -31.360 0.229 19.309 1.00 85.56 87 SER A O 1
ATOM 693 N N . ASN A 1 88 ? -30.285 -1.548 20.176 1.00 84.38 88 ASN A N 1
ATOM 694 C CA . ASN A 1 88 ? -31.499 -2.352 20.366 1.00 84.38 88 ASN A CA 1
ATOM 695 C C . ASN A 1 88 ? -31.924 -2.516 21.829 1.00 84.38 88 ASN A C 1
ATOM 697 O O . ASN A 1 88 ? -33.102 -2.756 22.079 1.00 84.38 88 ASN A O 1
ATOM 701 N N . VAL A 1 89 ? -31.012 -2.409 22.797 1.00 86.69 89 VAL A N 1
ATOM 702 C CA . VAL A 1 89 ? -31.304 -2.650 24.219 1.00 86.69 89 VAL A CA 1
ATOM 703 C C . VAL A 1 89 ? -31.276 -1.350 25.017 1.00 86.69 89 VAL A C 1
ATOM 705 O O . VAL A 1 89 ? -32.311 -0.956 25.551 1.00 86.69 89 VAL A O 1
ATOM 708 N N . ASP A 1 90 ? -30.120 -0.689 25.104 1.00 86.44 90 ASP A N 1
ATOM 709 C CA . ASP A 1 90 ? -29.944 0.559 25.856 1.00 86.44 90 ASP A CA 1
ATOM 710 C C . ASP A 1 90 ? -28.703 1.314 25.360 1.00 86.44 90 ASP A C 1
ATOM 712 O O . ASP A 1 90 ? -27.606 0.760 25.347 1.00 86.44 90 ASP A O 1
ATOM 716 N N . ALA A 1 91 ? -28.868 2.585 24.986 1.00 86.50 91 ALA A N 1
ATOM 717 C CA . ALA A 1 91 ? -27.797 3.422 24.445 1.00 86.50 91 ALA A CA 1
ATOM 718 C C . ALA A 1 91 ? -26.754 3.868 25.492 1.00 86.50 91 ALA A C 1
ATOM 720 O O . ALA A 1 91 ? -25.717 4.420 25.127 1.00 86.50 91 ALA A O 1
ATOM 721 N N . SER A 1 92 ? -27.014 3.680 26.789 1.00 86.81 92 SER A N 1
ATOM 722 C CA . SER A 1 92 ? -26.112 4.090 27.866 1.00 86.81 92 SER A CA 1
ATOM 723 C C . SER A 1 92 ? -24.891 3.179 27.966 1.00 86.81 92 SER A C 1
ATOM 725 O O . SER A 1 92 ? -25.013 1.986 28.225 1.00 86.81 92 SER A O 1
ATOM 727 N N . GLU A 1 93 ? -23.694 3.764 27.923 1.00 82.50 93 GLU A N 1
ATOM 728 C CA . GLU A 1 93 ? -22.408 3.086 28.188 1.00 82.50 93 GLU A CA 1
ATOM 729 C C . GLU A 1 93 ? -22.312 2.472 29.599 1.00 82.50 93 GLU A C 1
ATOM 731 O O . GLU A 1 93 ? -21.491 1.598 29.866 1.00 82.50 93 GLU A O 1
ATOM 736 N N . SER A 1 94 ? -23.181 2.904 30.515 1.00 85.50 94 SER A N 1
ATOM 737 C CA . SER A 1 94 ? -23.267 2.398 31.891 1.00 85.50 94 SER A CA 1
ATOM 738 C C . SER A 1 94 ? -24.462 1.464 32.116 1.00 85.50 94 SER A C 1
ATOM 740 O O . SER A 1 94 ? -24.817 1.172 33.262 1.00 85.50 94 SER A O 1
ATOM 742 N N . ALA A 1 95 ? -25.104 1.003 31.036 1.00 87.19 95 ALA A N 1
ATOM 743 C CA . ALA A 1 95 ? -26.271 0.139 31.105 1.00 87.19 95 ALA A CA 1
ATOM 744 C C . ALA A 1 95 ? -25.974 -1.142 31.895 1.00 87.19 95 ALA A C 1
ATOM 746 O O . ALA A 1 95 ? -25.053 -1.910 31.596 1.00 87.19 95 ALA A O 1
ATOM 747 N N . ARG A 1 96 ? -26.812 -1.386 32.905 1.00 88.44 96 ARG A N 1
ATOM 748 C CA . ARG A 1 96 ? -26.766 -2.588 33.732 1.00 88.44 96 ARG A CA 1
ATOM 749 C C . ARG A 1 96 ? -28.159 -3.178 33.842 1.00 88.44 96 ARG A C 1
ATOM 751 O O . ARG A 1 96 ? -28.999 -2.676 34.586 1.00 88.44 96 ARG A O 1
ATOM 758 N N . ILE A 1 97 ? -28.400 -4.261 33.111 1.00 84.56 97 ILE A N 1
ATOM 759 C CA . ILE A 1 97 ? -29.727 -4.869 32.989 1.00 84.56 97 ILE A CA 1
ATOM 760 C C . ILE A 1 97 ? -29.688 -6.279 33.562 1.00 84.56 97 ILE A C 1
ATOM 762 O O . ILE A 1 97 ? -28.794 -7.071 33.268 1.00 84.56 97 ILE A O 1
ATOM 766 N N . SER A 1 98 ? -30.670 -6.594 34.404 1.00 86.88 98 SER A N 1
ATOM 767 C CA . SER A 1 98 ? -30.855 -7.917 34.993 1.00 86.88 98 SER A CA 1
ATOM 768 C C . SER A 1 98 ? -32.322 -8.305 34.898 1.00 86.88 98 SER A C 1
ATOM 770 O O . SER A 1 98 ? -33.173 -7.687 35.537 1.00 86.88 98 SER A O 1
ATOM 772 N N . SER A 1 99 ? -32.608 -9.358 34.133 1.00 84.88 99 SER A N 1
ATOM 773 C CA . SER A 1 99 ? -33.961 -9.918 33.981 1.00 84.88 99 SER A CA 1
ATOM 774 C C . SER A 1 99 ? -34.624 -10.227 35.334 1.00 84.88 99 SER A C 1
ATOM 776 O O . SER A 1 99 ? -35.799 -9.929 35.538 1.00 84.88 99 SER A O 1
ATOM 778 N N . TRP A 1 100 ? -33.864 -10.736 36.311 1.00 86.38 100 TRP A N 1
ATOM 779 C CA . TRP A 1 100 ? -34.372 -10.983 37.664 1.00 86.38 100 TRP A CA 1
ATOM 780 C C . TRP A 1 100 ? -34.729 -9.701 38.418 1.00 86.38 100 TRP A C 1
ATOM 782 O O . TRP A 1 100 ? -35.733 -9.674 39.129 1.00 86.38 100 TRP A O 1
ATOM 792 N N . TYR A 1 101 ? -33.929 -8.642 38.263 1.00 87.12 101 TYR A N 1
ATOM 793 C CA . TYR A 1 101 ? -34.229 -7.350 38.881 1.00 87.12 101 TYR A CA 1
ATOM 794 C C . TYR A 1 101 ? -35.504 -6.747 38.285 1.00 87.12 101 TYR A C 1
ATOM 796 O O . TYR A 1 101 ? -36.370 -6.311 39.037 1.00 87.12 101 TYR A O 1
ATOM 804 N N . LEU A 1 102 ? -35.666 -6.813 36.959 1.00 87.38 102 LEU A N 1
ATOM 805 C CA . LEU A 1 102 ? -36.874 -6.349 36.273 1.00 87.38 102 LEU A CA 1
ATOM 806 C C . LEU A 1 102 ? -38.127 -7.114 36.735 1.00 87.38 102 LEU A C 1
ATOM 808 O O . LEU A 1 102 ? -39.144 -6.502 37.054 1.00 87.38 102 LEU A O 1
ATOM 812 N N . GLU A 1 103 ? -38.051 -8.442 36.860 1.00 86.88 103 GLU A N 1
ATOM 813 C CA . GLU A 1 103 ? -39.161 -9.258 37.380 1.00 86.88 103 GLU A CA 1
ATOM 814 C C . GLU A 1 103 ? -39.412 -9.061 38.887 1.00 86.88 103 GLU A C 1
ATOM 816 O O . GLU A 1 103 ? -40.531 -9.237 39.377 1.00 86.88 103 GLU A O 1
ATOM 821 N N . GLY A 1 104 ? -38.382 -8.709 39.660 1.00 88.50 104 GLY A N 1
ATOM 822 C CA . GLY A 1 104 ? -38.528 -8.267 41.048 1.00 88.50 104 GLY A CA 1
ATOM 823 C C . GLY A 1 104 ? -39.306 -6.956 41.132 1.00 88.50 104 GLY A C 1
ATOM 824 O O . GLY A 1 104 ? -40.334 -6.890 41.804 1.00 88.50 104 GLY A O 1
ATOM 825 N N . LEU A 1 105 ? -38.872 -5.960 40.361 1.00 88.00 105 LEU A N 1
ATOM 826 C CA . LEU A 1 105 ? -39.460 -4.624 40.312 1.00 88.00 105 LEU A CA 1
ATOM 827 C C . LEU A 1 105 ? -40.914 -4.661 39.824 1.00 88.00 105 LEU A C 1
ATOM 829 O O . LEU A 1 105 ? -41.775 -4.007 40.408 1.00 88.00 105 LEU A O 1
ATOM 833 N N . LYS A 1 106 ? -41.226 -5.505 38.832 1.00 89.50 106 LYS A N 1
ATOM 834 C CA . LYS A 1 106 ? -42.605 -5.764 38.391 1.00 89.50 106 LYS A CA 1
ATOM 835 C C . LYS A 1 106 ? -43.494 -6.267 39.532 1.00 89.50 106 LYS A C 1
ATOM 837 O O . LYS A 1 106 ? -44.603 -5.772 39.709 1.00 89.50 106 LYS A O 1
ATOM 842 N N . ARG A 1 107 ? -43.020 -7.239 40.322 1.00 90.12 107 ARG A N 1
ATOM 843 C CA . ARG A 1 107 ? -43.786 -7.818 41.444 1.00 90.12 107 ARG A CA 1
ATOM 844 C C . ARG A 1 107 ? -43.991 -6.831 42.591 1.00 90.12 107 ARG A C 1
ATOM 846 O O . ARG A 1 107 ? -45.085 -6.772 43.156 1.00 90.12 107 ARG A O 1
ATOM 853 N N . GLU A 1 108 ? -42.964 -6.059 42.931 1.00 90.06 108 GLU A N 1
ATOM 854 C CA . GLU A 1 108 ? -43.073 -4.997 43.937 1.00 90.06 108 GLU A CA 1
ATOM 855 C C . GLU A 1 108 ? -44.076 -3.929 43.495 1.00 90.06 108 GLU A C 1
ATOM 857 O O . GLU A 1 108 ? -44.982 -3.575 44.252 1.00 90.06 108 GLU A O 1
ATOM 862 N N . PHE A 1 109 ? -43.981 -3.485 42.240 1.00 88.75 109 PHE A N 1
ATOM 863 C CA . PHE A 1 109 ? -44.893 -2.495 41.683 1.00 88.75 109 PHE A CA 1
ATOM 864 C C . PHE A 1 109 ? -46.342 -2.996 41.644 1.00 88.75 109 PHE A C 1
ATOM 866 O O . PHE A 1 109 ? -47.249 -2.260 42.021 1.00 88.75 109 PHE A O 1
ATOM 873 N N . GLU A 1 110 ? -46.575 -4.258 41.273 1.00 90.56 110 GLU A N 1
ATOM 874 C CA . GLU A 1 110 ? -47.911 -4.870 41.304 1.00 90.56 110 GLU A CA 1
ATOM 875 C C . GLU A 1 110 ? -48.513 -4.906 42.714 1.00 90.56 110 GLU A C 1
ATOM 877 O O . GLU A 1 110 ? -49.712 -4.676 42.902 1.00 90.56 110 GLU A O 1
ATOM 882 N N . THR A 1 111 ? -47.674 -5.131 43.725 1.00 91.75 111 THR A N 1
ATOM 883 C CA . THR A 1 111 ? -48.097 -5.106 45.130 1.00 91.75 111 THR A CA 1
ATOM 884 C C . THR A 1 111 ? -48.533 -3.697 45.541 1.00 91.75 111 THR A C 1
ATOM 886 O O . THR A 1 111 ? -49.619 -3.524 46.098 1.00 91.75 111 THR A O 1
ATOM 889 N N . ILE A 1 112 ? -47.728 -2.679 45.215 1.00 88.81 112 ILE A N 1
ATOM 890 C CA . ILE A 1 112 ? -48.042 -1.266 45.491 1.00 88.81 112 ILE A CA 1
ATOM 891 C C . ILE A 1 112 ? -49.301 -0.832 44.740 1.00 88.81 112 ILE A C 1
ATOM 893 O O . ILE A 1 112 ? -50.180 -0.190 45.310 1.00 88.81 112 ILE A O 1
ATOM 897 N N . PHE A 1 113 ? -49.417 -1.202 43.468 1.00 91.06 113 PHE A N 1
ATOM 898 C CA . PHE A 1 113 ? -50.557 -0.855 42.634 1.00 91.06 113 PHE A CA 1
ATOM 899 C C . PHE A 1 113 ? -51.861 -1.448 43.177 1.00 91.06 113 PHE A C 1
ATOM 901 O O . PHE A 1 113 ? -52.861 -0.741 43.282 1.00 91.06 113 PHE A O 1
ATOM 908 N N . THR A 1 114 ? -51.840 -2.721 43.580 1.00 90.81 114 THR A N 1
ATOM 909 C CA . THR A 1 114 ? -52.996 -3.390 44.196 1.00 90.81 114 THR A CA 1
ATOM 910 C C . THR A 1 114 ? -53.406 -2.694 45.496 1.00 90.81 114 THR A C 1
ATOM 912 O O . THR A 1 114 ? -54.590 -2.454 45.725 1.00 90.81 114 THR A O 1
ATOM 915 N N . PHE A 1 115 ? -52.429 -2.300 46.319 1.00 92.06 115 PHE A N 1
ATOM 916 C CA . PHE A 1 115 ? -52.669 -1.545 47.549 1.00 92.06 115 PHE A CA 1
ATOM 917 C C . PHE A 1 115 ? -53.294 -0.163 47.286 1.00 92.06 115 PHE A C 1
ATOM 919 O O . PHE A 1 115 ? -54.276 0.203 47.936 1.00 92.06 115 PHE A O 1
ATOM 926 N N . LEU A 1 116 ? -52.760 0.593 46.319 1.00 90.25 116 LEU A N 1
ATOM 927 C CA . LEU A 1 116 ? -53.275 1.912 45.935 1.00 90.25 116 LEU A CA 1
ATOM 928 C C . LEU A 1 116 ? -54.682 1.828 45.342 1.00 90.25 116 LEU A C 1
ATOM 930 O O . LEU A 1 116 ? -55.531 2.654 45.671 1.00 90.25 116 LEU A O 1
ATOM 934 N N . ARG A 1 117 ? -54.943 0.823 44.498 1.00 91.06 117 ARG A N 1
ATOM 935 C CA . ARG A 1 117 ? -56.267 0.599 43.914 1.00 91.06 117 ARG A CA 1
ATOM 936 C C . ARG A 1 117 ? -57.303 0.298 44.995 1.00 91.06 117 ARG A C 1
ATOM 938 O O . ARG A 1 117 ? -58.367 0.905 44.974 1.00 91.06 117 ARG A O 1
ATOM 945 N N . GLY A 1 118 ? -56.960 -0.528 45.986 1.00 90.62 118 GLY A N 1
ATOM 946 C CA . GLY A 1 118 ? -57.836 -0.787 47.133 1.00 90.62 118 GLY A CA 1
ATOM 947 C C . GLY A 1 118 ? -58.214 0.488 47.902 1.00 90.62 118 GLY A C 1
ATOM 948 O O . GLY A 1 118 ? -59.385 0.697 48.207 1.00 90.62 118 GLY A O 1
ATOM 949 N N . HIS A 1 119 ? -57.256 1.392 48.141 1.00 89.06 119 HIS A N 1
ATOM 950 C CA . HIS A 1 119 ? -57.531 2.677 48.805 1.00 89.06 119 HIS A CA 1
ATOM 951 C C . HIS A 1 119 ? -58.359 3.637 47.940 1.00 89.06 119 HIS A C 1
ATOM 953 O O . HIS A 1 119 ? -59.180 4.395 48.463 1.00 89.06 119 HIS A O 1
ATOM 959 N N . ALA A 1 120 ? -58.150 3.632 46.621 1.00 88.38 120 ALA A N 1
ATOM 960 C CA . ALA A 1 120 ? -58.936 4.437 45.690 1.00 88.38 120 ALA A CA 1
ATOM 961 C C . ALA A 1 120 ? -60.398 3.961 45.622 1.00 88.38 120 ALA A C 1
ATOM 963 O O . ALA A 1 120 ? -61.312 4.788 45.608 1.00 88.38 120 ALA A O 1
ATOM 964 N N . GLU A 1 121 ? -60.623 2.645 45.638 1.00 89.06 121 GLU A N 1
ATOM 965 C CA . GLU A 1 121 ? -61.955 2.035 45.714 1.00 89.06 121 GLU A CA 1
ATOM 966 C C . GLU A 1 121 ? -62.641 2.356 47.048 1.00 89.06 121 GLU A C 1
ATOM 968 O O . GLU A 1 121 ? -63.796 2.775 47.056 1.00 89.06 121 GLU A O 1
ATOM 973 N N . GLU A 1 122 ? -61.929 2.248 48.175 1.00 91.12 122 GLU A N 1
ATOM 974 C CA . GLU A 1 122 ? -62.459 2.625 49.492 1.00 91.12 122 GLU A CA 1
ATOM 975 C C . GLU A 1 122 ? -62.842 4.111 49.550 1.00 91.12 122 GLU A C 1
ATOM 977 O O . GLU A 1 122 ? -63.946 4.455 49.973 1.00 91.12 122 GLU A O 1
ATOM 982 N N . SER A 1 123 ? -61.971 4.992 49.051 1.00 86.38 123 SER A N 1
ATOM 983 C CA . SER A 1 123 ? -62.244 6.433 48.974 1.00 86.38 123 SER A CA 1
ATOM 984 C C . SER A 1 123 ? -63.454 6.733 48.093 1.00 86.38 123 SER A C 1
ATOM 986 O O . SER A 1 123 ? -64.290 7.554 48.467 1.00 86.38 123 SER A O 1
ATOM 988 N N . SER A 1 124 ? -63.576 6.046 46.953 1.00 88.06 124 SER A N 1
ATOM 989 C CA . SER A 1 124 ? -64.722 6.198 46.052 1.00 88.06 124 SER A CA 1
ATOM 990 C C . SER A 1 124 ? -66.016 5.737 46.719 1.00 88.06 124 SER A C 1
ATOM 992 O O . SER A 1 124 ? -67.004 6.459 46.682 1.00 88.06 124 SER A O 1
ATOM 994 N N . ASN A 1 125 ? -65.999 4.610 47.440 1.00 88.75 125 ASN A N 1
ATOM 995 C CA . ASN A 1 125 ? -67.156 4.137 48.205 1.00 88.75 125 ASN A CA 1
ATOM 996 C C . ASN A 1 125 ? -67.587 5.144 49.288 1.00 88.75 125 ASN A C 1
ATOM 998 O O . ASN A 1 125 ? -68.783 5.367 49.489 1.00 88.75 125 ASN A O 1
ATOM 1002 N N . ILE A 1 126 ? -66.628 5.775 49.980 1.00 88.25 126 ILE A N 1
ATOM 1003 C CA . ILE A 1 126 ? -66.913 6.827 50.967 1.00 88.25 126 ILE A CA 1
ATOM 1004 C C . ILE A 1 126 ? -67.543 8.044 50.282 1.00 88.25 126 ILE A C 1
ATOM 1006 O O . ILE A 1 126 ? -68.584 8.514 50.742 1.00 88.25 126 ILE A O 1
ATOM 1010 N N . ILE A 1 127 ? -66.956 8.540 49.188 1.00 88.12 127 ILE A N 1
ATOM 1011 C CA . ILE A 1 127 ? -67.478 9.688 48.430 1.00 88.12 127 ILE A CA 1
ATOM 1012 C C . ILE A 1 127 ? -68.880 9.390 47.894 1.00 88.12 127 ILE A C 1
ATOM 1014 O O . ILE A 1 127 ? -69.789 10.194 48.096 1.00 88.12 127 ILE A O 1
ATOM 1018 N N . ASP A 1 128 ? -69.091 8.220 47.294 1.00 86.31 128 ASP A N 1
ATOM 1019 C CA . ASP A 1 128 ? -70.386 7.794 46.766 1.00 86.31 128 ASP A CA 1
ATOM 1020 C C . ASP A 1 128 ? -71.446 7.746 47.876 1.00 86.31 128 ASP A C 1
ATOM 1022 O O . ASP A 1 128 ? -72.575 8.197 47.664 1.00 86.31 128 ASP A O 1
ATOM 1026 N N . SER A 1 129 ? -71.075 7.304 49.088 1.00 87.88 129 SER A N 1
ATOM 1027 C CA . SER A 1 129 ? -71.978 7.262 50.250 1.00 87.88 129 SER A CA 1
ATOM 1028 C C . SER A 1 129 ? -72.446 8.645 50.729 1.00 87.88 129 SER A C 1
ATOM 1030 O O . SER A 1 129 ? -73.557 8.767 51.247 1.00 87.88 129 SER A O 1
ATOM 1032 N N . VAL A 1 130 ? -71.636 9.695 50.531 1.00 88.00 130 VAL A N 1
ATOM 1033 C CA . VAL A 1 130 ? -71.955 11.081 50.932 1.00 88.00 130 VAL A CA 1
ATOM 1034 C C . VAL A 1 130 ? -72.398 11.968 49.764 1.00 88.00 130 VAL A C 1
ATOM 1036 O O . VAL A 1 130 ? -72.934 13.054 49.994 1.00 88.00 130 VAL A O 1
ATOM 1039 N N . SER A 1 131 ? -72.246 11.496 48.524 1.00 83.38 131 SER A N 1
ATOM 1040 C CA . SER A 1 131 ? -72.637 12.191 47.291 1.00 83.38 131 SER A CA 1
ATOM 1041 C C . SER A 1 131 ? -74.098 12.677 47.239 1.00 83.38 131 SER A C 1
ATOM 1043 O O . SER A 1 131 ? -74.338 13.716 46.618 1.00 83.38 131 SER A O 1
ATOM 1045 N N . PRO A 1 132 ? -75.088 12.043 47.920 1.00 83.56 132 PRO A N 1
ATOM 1046 C CA . PRO A 1 132 ? -76.448 12.582 47.971 1.00 83.56 132 PRO A CA 1
ATOM 1047 C C . PRO A 1 132 ? -76.567 13.887 48.773 1.00 83.56 132 PRO A C 1
ATOM 1049 O O . PRO A 1 132 ? -77.547 14.611 48.615 1.00 83.56 132 PRO A O 1
ATOM 1052 N N . LEU A 1 133 ? -75.609 14.169 49.665 1.00 86.81 133 LEU A N 1
ATOM 1053 C CA . LEU A 1 133 ? -75.624 15.329 50.563 1.00 86.81 133 LEU A CA 1
ATOM 1054 C C . LEU A 1 133 ? -74.764 16.485 50.041 1.00 86.81 133 LEU A C 1
ATOM 1056 O O . LEU A 1 133 ? -75.088 17.648 50.276 1.00 86.81 133 LEU A O 1
ATOM 1060 N N . VAL A 1 134 ? -73.667 16.174 49.351 1.00 83.25 134 VAL A N 1
ATOM 1061 C CA . VAL A 1 134 ? -72.682 17.141 48.851 1.00 83.25 134 VAL A CA 1
ATOM 1062 C C . VAL A 1 134 ? -72.129 16.681 47.506 1.00 83.25 134 VAL A C 1
ATOM 1064 O O . VAL A 1 134 ? -71.766 15.522 47.340 1.00 83.25 134 VAL A O 1
ATOM 1067 N N . TYR A 1 135 ? -72.027 17.602 46.545 1.00 78.81 135 TYR A N 1
ATOM 1068 C CA . TYR A 1 135 ? -71.456 17.299 45.234 1.00 78.81 135 TYR A CA 1
ATOM 1069 C C . TYR A 1 135 ? -69.929 17.192 45.331 1.00 78.81 135 TYR A C 1
ATOM 1071 O O . TYR A 1 135 ? -69.235 18.202 45.465 1.00 78.81 135 TYR A O 1
ATOM 1079 N N . ILE A 1 136 ? -69.416 15.964 45.273 1.00 81.56 136 ILE A N 1
ATOM 1080 C CA . ILE A 1 136 ? -67.989 15.632 45.298 1.00 81.56 136 ILE A CA 1
ATOM 1081 C C . ILE A 1 136 ? -67.718 14.660 44.145 1.00 81.56 136 ILE A C 1
ATOM 1083 O O . ILE A 1 136 ? -68.434 13.678 43.976 1.00 81.56 136 ILE A O 1
ATOM 1087 N N . THR A 1 137 ? -66.695 14.935 43.337 1.00 80.44 137 THR A N 1
ATOM 1088 C CA . THR A 1 137 ? -66.235 14.045 42.258 1.00 80.44 137 THR A CA 1
ATOM 1089 C C . THR A 1 137 ? -65.170 13.077 42.758 1.00 80.44 137 THR A C 1
ATOM 1091 O O . THR A 1 137 ? -64.228 13.498 43.431 1.00 80.44 137 THR A O 1
ATOM 1094 N N . ASN A 1 138 ? -65.281 11.804 42.366 1.00 83.88 138 ASN A N 1
ATOM 1095 C CA . ASN A 1 138 ? -64.274 10.792 42.676 1.00 83.88 138 ASN A CA 1
ATOM 1096 C C . ASN A 1 138 ? -62.907 11.142 42.057 1.00 83.88 138 ASN A C 1
ATOM 1098 O O . ASN A 1 138 ? -62.850 11.614 40.914 1.00 83.88 138 ASN A O 1
ATOM 1102 N N . PRO A 1 139 ? -61.799 10.914 42.785 1.00 79.88 139 PRO A N 1
ATOM 1103 C CA . PRO A 1 139 ? -60.461 11.082 42.237 1.00 79.88 139 PRO A CA 1
ATOM 1104 C C . PRO A 1 139 ? -60.222 10.080 41.100 1.00 79.88 139 PRO A C 1
ATOM 1106 O O . PRO A 1 139 ? -60.580 8.908 41.197 1.00 79.88 139 PRO A O 1
ATOM 1109 N N . SER A 1 140 ? -59.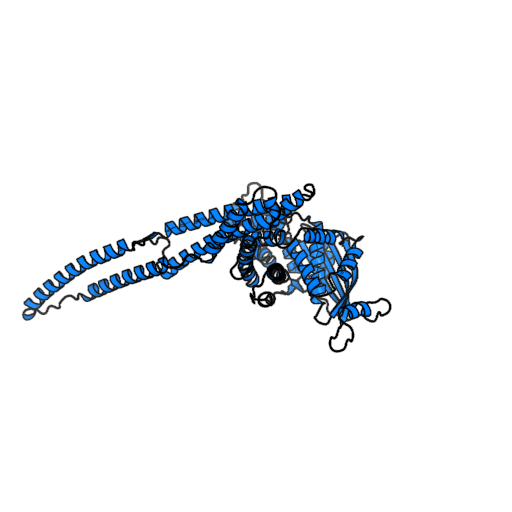599 10.534 40.010 1.00 83.12 140 SER A N 1
ATOM 1110 C CA . SER A 1 140 ? -59.268 9.655 38.884 1.00 83.12 140 SER A CA 1
ATOM 1111 C C . SER A 1 140 ? -58.066 8.766 39.207 1.00 83.12 140 SER A C 1
ATOM 1113 O O . SER A 1 140 ? -57.012 9.270 39.594 1.00 83.12 140 SER A O 1
ATOM 1115 N N . PHE A 1 141 ? -58.193 7.461 38.956 1.00 88.44 141 PHE A N 1
ATOM 1116 C CA . PHE A 1 141 ? -57.093 6.491 39.044 1.00 88.44 141 PHE A CA 1
ATOM 1117 C C . PHE A 1 141 ? -56.383 6.253 37.694 1.00 88.44 141 PHE A C 1
ATOM 1119 O O . PHE A 1 141 ? -55.417 5.497 37.608 1.00 88.44 141 PHE A O 1
ATOM 1126 N N . SER A 1 142 ? -56.821 6.937 36.628 1.00 87.06 142 SER A N 1
ATOM 1127 C CA . SER A 1 142 ? -56.339 6.703 35.260 1.00 87.06 142 SER A CA 1
ATOM 1128 C C . SER A 1 142 ? -54.835 6.940 35.081 1.00 87.06 142 SER A C 1
ATOM 1130 O O . SER A 1 142 ? -54.183 6.224 34.328 1.00 87.06 142 SER A O 1
ATOM 1132 N N . ALA A 1 143 ? -54.258 7.924 35.778 1.00 84.56 143 ALA A N 1
ATOM 1133 C CA . ALA A 1 143 ? -52.820 8.197 35.729 1.00 84.56 143 ALA A CA 1
ATOM 1134 C C . ALA A 1 143 ? -51.992 7.037 36.303 1.00 84.56 143 ALA A C 1
ATOM 1136 O O . ALA A 1 143 ? -50.936 6.693 35.766 1.00 84.56 143 ALA A O 1
ATOM 1137 N N . THR A 1 144 ? -52.491 6.404 37.364 1.00 87.25 144 THR A N 1
ATOM 1138 C CA . THR A 1 144 ? -51.864 5.237 37.984 1.00 87.25 144 THR A CA 1
ATOM 1139 C C . THR A 1 144 ? -51.990 4.010 37.084 1.00 87.25 144 THR A C 1
ATOM 1141 O O . THR A 1 144 ? -51.001 3.303 36.895 1.00 87.25 144 THR A O 1
ATOM 1144 N N . ASP A 1 145 ? -53.151 3.804 36.451 1.00 87.06 145 ASP A N 1
ATOM 1145 C CA . ASP A 1 145 ? -53.353 2.745 35.449 1.00 87.06 145 ASP A CA 1
ATOM 1146 C C . ASP A 1 145 ? -52.397 2.892 34.260 1.00 87.06 145 ASP A C 1
ATOM 1148 O O . ASP A 1 145 ? -51.695 1.947 33.904 1.00 87.06 145 ASP A O 1
ATOM 1152 N N . MET A 1 146 ? -52.296 4.098 33.690 1.00 87.75 146 MET A N 1
ATOM 1153 C CA . MET A 1 146 ? -51.347 4.378 32.607 1.00 87.75 146 MET A CA 1
ATOM 1154 C C . MET A 1 146 ? -49.898 4.132 33.039 1.00 87.75 146 MET A C 1
ATOM 1156 O O . MET A 1 146 ? -49.104 3.603 32.261 1.00 87.75 146 MET A O 1
ATOM 1160 N N . SER A 1 147 ? -49.545 4.489 34.277 1.00 86.25 147 SER A N 1
ATOM 1161 C CA . SER A 1 147 ? -48.197 4.270 34.815 1.00 86.25 147 SER A CA 1
ATOM 1162 C C . SER A 1 147 ? -47.869 2.779 34.944 1.00 86.25 147 SER A C 1
ATOM 1164 O O . SER A 1 147 ? -46.763 2.367 34.600 1.00 86.25 147 SER A O 1
ATOM 1166 N N . LYS A 1 148 ? -48.837 1.956 35.374 1.00 89.38 148 LYS A N 1
ATOM 1167 C CA . LYS A 1 148 ? -48.703 0.493 35.406 1.00 89.38 148 LYS A CA 1
ATOM 1168 C C . LYS A 1 148 ? -48.485 -0.087 34.015 1.00 89.38 148 LYS A C 1
ATOM 1170 O O . LYS A 1 148 ? -47.547 -0.859 33.827 1.00 89.38 148 LYS A O 1
ATOM 1175 N N . GLU A 1 149 ? -49.319 0.293 33.051 1.00 89.19 149 GLU A N 1
ATOM 1176 C CA . GLU A 1 149 ? -49.188 -0.205 31.679 1.00 89.19 149 GLU A CA 1
ATOM 1177 C C . GLU A 1 149 ? -47.853 0.213 31.057 1.00 89.19 149 GLU A C 1
ATOM 1179 O O . GLU A 1 149 ? -47.172 -0.608 30.447 1.00 89.19 149 GLU A O 1
ATOM 1184 N N . THR A 1 150 ? -47.414 1.451 31.297 1.00 89.44 150 THR A N 1
ATOM 1185 C CA . THR A 1 150 ? -46.113 1.952 30.829 1.00 89.44 150 THR A CA 1
ATOM 1186 C C . THR A 1 150 ? -44.959 1.146 31.429 1.00 89.44 150 THR A C 1
ATOM 1188 O O . THR A 1 150 ? -44.043 0.750 30.707 1.00 89.44 150 THR A O 1
ATOM 1191 N N . LEU A 1 151 ? -45.009 0.840 32.731 1.00 89.06 151 LEU A N 1
ATOM 1192 C CA . LEU A 1 151 ? -43.990 0.034 33.407 1.00 89.06 151 LEU A CA 1
ATOM 1193 C C . LEU A 1 151 ? -43.966 -1.405 32.877 1.00 89.06 151 LEU A C 1
ATOM 1195 O O . LEU A 1 151 ? -42.896 -1.934 32.579 1.00 89.06 151 LEU A O 1
ATOM 1199 N N . HIS A 1 152 ? -45.135 -2.025 32.701 1.00 89.12 152 HIS A N 1
ATOM 1200 C CA . HIS A 1 152 ? -45.254 -3.356 32.110 1.00 89.12 152 HIS A CA 1
ATOM 1201 C C . HIS A 1 152 ? -44.694 -3.419 30.695 1.00 89.12 152 HIS A C 1
ATOM 1203 O O . HIS A 1 152 ? -43.925 -4.329 30.392 1.00 89.12 152 HIS A O 1
ATOM 1209 N N . GLN A 1 153 ? -45.054 -2.454 29.851 1.00 89.94 153 GLN A N 1
ATOM 1210 C CA . GLN A 1 153 ? -44.547 -2.360 28.489 1.00 89.94 153 GLN A CA 1
ATOM 1211 C C . GLN A 1 153 ? -43.034 -2.165 28.487 1.00 89.94 153 GLN A C 1
ATOM 1213 O O . GLN A 1 153 ? -42.335 -2.902 27.802 1.00 89.94 153 GLN A O 1
ATOM 1218 N N . THR A 1 154 ? -42.514 -1.251 29.307 1.00 87.62 154 THR A N 1
ATOM 1219 C CA . THR A 1 154 ? -41.069 -0.994 29.415 1.00 87.62 154 THR A CA 1
ATOM 1220 C C . THR A 1 154 ? -40.300 -2.252 29.818 1.00 87.62 154 THR A C 1
ATOM 1222 O O . THR A 1 154 ? -39.340 -2.628 29.150 1.00 87.62 154 THR A O 1
ATOM 1225 N N . ILE A 1 155 ? -40.749 -2.953 30.867 1.00 89.31 155 ILE A N 1
ATOM 1226 C CA . ILE A 1 155 ? -40.128 -4.207 31.321 1.00 89.31 155 ILE A CA 1
ATOM 1227 C C . ILE A 1 155 ? -40.224 -5.293 30.243 1.00 89.31 155 ILE A C 1
ATOM 1229 O O . ILE A 1 155 ? -39.265 -6.030 30.021 1.00 89.31 155 ILE A O 1
ATOM 1233 N N . HIS A 1 156 ? -41.367 -5.395 29.564 1.00 88.56 156 HIS A N 1
ATOM 1234 C CA . HIS A 1 156 ? -41.580 -6.372 28.503 1.00 88.56 156 HIS A CA 1
ATOM 1235 C C . HIS A 1 156 ? -40.656 -6.131 27.304 1.00 88.56 156 HIS A C 1
ATOM 1237 O O . HIS A 1 156 ? -39.982 -7.066 26.875 1.00 88.56 156 HIS A O 1
ATOM 1243 N N . TYR A 1 157 ? -40.576 -4.892 26.811 1.00 87.62 157 TYR A N 1
ATOM 1244 C CA . TYR A 1 157 ? -39.700 -4.521 25.700 1.00 87.62 157 TYR A CA 1
ATOM 1245 C C . TYR A 1 157 ? -38.224 -4.719 26.049 1.00 87.62 157 TYR A C 1
ATOM 1247 O O . TYR A 1 157 ? -37.503 -5.320 25.260 1.00 87.62 157 TYR A O 1
ATOM 1255 N N . LEU A 1 158 ? -37.786 -4.313 27.248 1.00 86.94 158 LEU A N 1
ATOM 1256 C CA . LEU A 1 158 ? -36.412 -4.549 27.704 1.00 86.94 158 LEU A CA 1
ATOM 1257 C C . LEU A 1 158 ? -36.071 -6.042 27.740 1.00 86.94 158 LEU A C 1
ATOM 1259 O O . LEU A 1 158 ? -35.019 -6.433 27.246 1.00 86.94 158 LEU A O 1
ATOM 1263 N N . ASN A 1 159 ? -36.958 -6.886 28.276 1.00 87.06 159 ASN A N 1
ATOM 1264 C CA . ASN A 1 159 ? -36.737 -8.333 28.307 1.00 87.06 159 ASN A CA 1
ATOM 1265 C C . ASN A 1 159 ? -36.715 -8.954 26.900 1.00 87.06 159 ASN A C 1
ATOM 1267 O O . ASN A 1 159 ? -35.885 -9.821 26.648 1.00 87.06 159 ASN A O 1
ATOM 1271 N N . ILE A 1 160 ? -37.589 -8.515 25.984 1.00 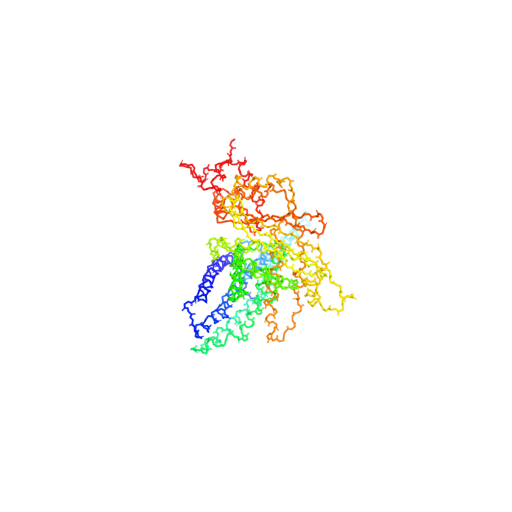87.00 160 ILE A N 1
ATOM 1272 C CA . ILE A 1 160 ? -37.565 -8.972 24.584 1.00 87.00 160 ILE A CA 1
ATOM 1273 C C . ILE A 1 160 ? -36.241 -8.591 23.926 1.00 87.00 160 ILE A C 1
ATOM 1275 O O . ILE A 1 160 ? -35.589 -9.447 23.336 1.00 87.00 160 ILE A O 1
ATOM 1279 N N . ASN A 1 161 ? -35.829 -7.330 24.039 1.00 87.44 161 ASN A N 1
ATOM 1280 C CA . ASN A 1 161 ? -34.616 -6.844 23.390 1.00 87.44 161 ASN A CA 1
ATOM 1281 C C . ASN A 1 161 ? -33.366 -7.533 23.957 1.00 87.44 161 ASN A C 1
ATOM 1283 O O . ASN A 1 161 ? -32.471 -7.899 23.197 1.00 87.44 161 ASN A O 1
ATOM 1287 N N . LEU A 1 162 ? -33.335 -7.782 25.272 1.00 85.19 162 LEU A N 1
ATOM 1288 C CA . LEU A 1 162 ? -32.274 -8.541 25.935 1.00 85.19 162 LEU A CA 1
ATOM 1289 C C . LEU A 1 162 ? -32.213 -9.995 25.443 1.00 85.19 162 LEU A C 1
ATOM 1291 O O . LEU A 1 162 ? -31.123 -10.522 25.232 1.00 85.19 162 LEU A O 1
ATOM 1295 N N . ASP A 1 163 ? -33.364 -10.637 25.238 1.00 83.75 163 ASP A N 1
ATOM 1296 C CA . ASP A 1 163 ? -33.431 -12.015 24.752 1.00 83.75 163 ASP A CA 1
ATOM 1297 C C . ASP A 1 163 ? -33.044 -12.125 23.272 1.00 83.75 163 ASP A C 1
ATOM 1299 O O . ASP A 1 163 ? -32.301 -13.028 22.889 1.00 83.75 163 ASP A O 1
ATOM 1303 N N . VAL A 1 164 ? -33.473 -11.169 22.441 1.00 83.12 164 VAL A N 1
ATOM 1304 C CA . VAL A 1 164 ? -33.034 -11.060 21.042 1.00 83.12 164 VAL A CA 1
ATOM 1305 C C . VAL A 1 164 ? -31.519 -10.896 20.979 1.00 83.12 164 VAL A C 1
ATOM 1307 O O . VAL A 1 164 ? -30.866 -11.637 20.249 1.00 83.12 164 VAL A O 1
ATOM 1310 N N . PHE A 1 165 ? -30.955 -9.987 21.780 1.00 82.62 165 PHE A N 1
ATOM 1311 C CA . PHE A 1 165 ? -29.511 -9.779 21.875 1.00 82.62 165 PHE A CA 1
ATOM 1312 C C . PHE A 1 165 ? -28.771 -11.048 22.330 1.00 82.62 165 PHE A C 1
ATOM 1314 O O . PHE A 1 165 ? -27.819 -11.473 21.683 1.00 82.62 165 PHE A O 1
ATOM 1321 N N . ALA A 1 166 ? -29.233 -11.708 23.397 1.00 77.69 166 ALA A N 1
ATOM 1322 C CA . ALA A 1 166 ? -28.584 -12.901 23.948 1.00 77.69 166 ALA A CA 1
ATOM 1323 C C . ALA A 1 166 ? -28.589 -14.113 22.998 1.00 77.69 166 ALA A C 1
ATOM 1325 O O . ALA A 1 166 ? -27.745 -15.000 23.135 1.00 77.69 166 ALA A O 1
ATOM 1326 N N . ASN A 1 167 ? -29.536 -14.165 22.058 1.00 74.62 167 ASN A N 1
ATOM 1327 C CA . ASN A 1 167 ? -29.670 -15.248 21.085 1.00 74.62 167 ASN A CA 1
ATOM 1328 C C . ASN A 1 167 ? -29.066 -14.911 19.705 1.00 74.62 167 ASN A C 1
ATOM 1330 O O . ASN A 1 167 ? -29.140 -15.736 18.783 1.00 74.62 167 ASN A O 1
ATOM 1334 N N . GLN A 1 168 ? -28.442 -13.737 19.539 1.00 69.88 168 GLN A N 1
ATOM 1335 C CA . GLN A 1 168 ? -27.627 -13.456 18.358 1.00 69.88 168 GLN A CA 1
ATOM 1336 C C . GLN A 1 168 ? -26.436 -14.423 18.330 1.00 69.88 168 GLN A C 1
ATOM 1338 O O . GLN A 1 168 ? -25.716 -14.607 19.310 1.00 69.88 168 GLN A O 1
ATOM 1343 N N . HIS A 1 169 ? -26.286 -15.135 17.214 1.00 59.44 169 HIS A N 1
ATOM 1344 C CA . HIS A 1 169 ? -25.300 -16.202 17.098 1.00 59.44 169 HIS A CA 1
ATOM 1345 C C . HIS A 1 169 ? -23.878 -15.632 17.046 1.00 59.44 169 HIS A C 1
ATOM 1347 O O . HIS A 1 169 ? -23.624 -14.644 16.362 1.00 59.44 169 HIS A O 1
ATOM 1353 N N . ILE A 1 170 ? -22.953 -16.319 17.729 1.00 56.66 170 ILE A N 1
ATOM 1354 C CA . ILE A 1 170 ? -21.501 -16.141 17.587 1.00 56.66 170 ILE A CA 1
ATOM 1355 C C . ILE A 1 170 ? -21.147 -16.167 16.099 1.00 56.66 170 ILE A C 1
ATOM 1357 O O . ILE A 1 170 ? -21.598 -17.074 15.396 1.00 56.66 170 ILE A O 1
ATOM 1361 N N . ASP A 1 171 ? -20.320 -15.213 15.665 1.00 71.25 171 ASP A N 1
ATOM 1362 C CA . ASP A 1 171 ? -19.843 -15.086 14.288 1.00 71.25 171 ASP A CA 1
ATOM 1363 C C . ASP A 1 171 ? -19.362 -16.451 13.738 1.00 71.25 171 ASP A C 1
ATOM 1365 O O . ASP A 1 171 ? -18.328 -16.972 14.191 1.00 71.25 171 ASP A O 1
ATOM 1369 N N . PRO A 1 172 ? -20.105 -17.063 12.789 1.00 71.81 172 PRO A N 1
ATOM 1370 C CA . PRO A 1 172 ? -19.773 -18.366 12.222 1.00 71.81 172 PRO A CA 1
ATOM 1371 C C . PRO A 1 172 ? -18.355 -18.416 11.651 1.00 71.81 172 PRO A C 1
ATOM 1373 O O . PRO A 1 172 ? -17.690 -19.444 11.785 1.00 71.81 172 PRO A O 1
ATOM 1376 N N . GLN A 1 173 ? -17.864 -17.295 11.111 1.00 72.12 173 GLN A N 1
ATOM 1377 C CA . GLN A 1 173 ? -16.539 -17.203 10.502 1.00 72.12 173 GLN A CA 1
ATOM 1378 C C . GLN A 1 173 ? -15.427 -17.360 11.545 1.00 72.12 173 GLN A C 1
ATOM 1380 O O . GLN A 1 173 ? -14.457 -18.079 11.317 1.00 72.12 173 GLN A O 1
ATOM 1385 N N . THR A 1 174 ? -15.584 -16.759 12.731 1.00 78.38 174 THR A N 1
ATOM 1386 C CA . THR A 1 174 ? -14.619 -16.906 13.840 1.00 78.38 174 THR A CA 1
ATOM 1387 C C . THR A 1 174 ? -14.511 -18.369 14.279 1.00 78.38 174 THR A C 1
ATOM 1389 O O . THR A 1 174 ? -13.417 -18.889 14.521 1.00 78.38 174 THR A O 1
ATOM 1392 N N . LYS A 1 175 ? -15.655 -19.059 14.372 1.00 81.62 175 LYS A N 1
ATOM 1393 C CA . LYS A 1 175 ? -15.713 -20.465 14.787 1.00 81.62 175 LYS A CA 1
ATOM 1394 C C . LYS A 1 175 ? -15.094 -21.395 13.744 1.00 81.62 175 LYS A C 1
ATOM 1396 O O . LYS A 1 175 ? -14.385 -22.332 14.115 1.00 81.62 175 LYS A O 1
ATOM 1401 N N . GLU A 1 176 ? -15.365 -21.145 12.469 1.00 82.62 176 GLU A N 1
ATOM 1402 C CA . GLU A 1 176 ? -14.816 -21.907 11.349 1.00 82.62 176 GLU A CA 1
ATOM 1403 C C . GLU A 1 176 ? -13.295 -21.734 11.251 1.00 82.62 176 GLU A C 1
ATOM 1405 O O . GLU A 1 176 ? -12.557 -22.721 11.264 1.00 82.62 176 GLU A O 1
ATOM 1410 N N . LEU A 1 177 ? -12.803 -20.494 11.315 1.00 83.88 177 LEU A N 1
ATOM 1411 C CA . LEU A 1 177 ? -11.371 -20.203 11.305 1.00 83.88 177 LEU A CA 1
ATOM 1412 C C . LEU A 1 177 ? -10.638 -20.907 12.456 1.00 83.88 177 LEU A C 1
ATOM 1414 O O . LEU A 1 177 ? -9.630 -21.583 12.240 1.00 83.88 177 LEU A O 1
ATOM 1418 N N . LEU A 1 178 ? -11.176 -20.833 13.678 1.00 85.31 178 LEU A N 1
ATOM 1419 C CA . LEU A 1 178 ? -10.603 -21.518 14.839 1.00 85.31 178 LEU A CA 1
ATOM 1420 C C . LEU A 1 178 ? -10.614 -23.047 14.680 1.00 85.31 178 LEU A C 1
ATOM 1422 O O . LEU A 1 178 ? -9.665 -23.720 15.092 1.00 85.31 178 LEU A O 1
ATOM 1426 N N . HIS A 1 179 ? -11.660 -23.605 14.062 1.00 87.94 179 HIS A N 1
ATOM 1427 C CA . HIS A 1 179 ? -11.736 -25.030 13.757 1.00 87.94 179 HIS A CA 1
ATOM 1428 C C . HIS A 1 179 ? -10.602 -25.465 12.821 1.00 87.94 179 HIS A C 1
ATOM 1430 O O . HIS A 1 179 ? -9.881 -26.412 13.140 1.00 87.94 179 HIS A O 1
ATOM 1436 N N . HIS A 1 180 ? -10.385 -24.753 11.718 1.00 85.12 180 HIS A N 1
ATOM 1437 C CA . HIS A 1 180 ? -9.347 -25.101 10.747 1.00 85.12 180 HIS A CA 1
ATOM 1438 C C . HIS A 1 180 ? -7.925 -24.827 11.242 1.00 85.12 180 HIS A C 1
ATOM 1440 O O . HIS A 1 180 ? -7.030 -25.632 10.972 1.00 85.12 180 HIS A O 1
ATOM 1446 N N . ILE A 1 181 ? -7.710 -23.768 12.035 1.00 86.81 181 ILE A N 1
ATOM 1447 C CA . ILE A 1 181 ? -6.441 -23.566 12.750 1.00 86.81 181 ILE A CA 1
ATOM 1448 C C . ILE A 1 181 ? -6.162 -24.787 13.635 1.00 86.81 181 ILE A C 1
ATOM 1450 O O . ILE A 1 181 ? -5.064 -25.343 13.601 1.00 86.81 181 ILE A O 1
ATOM 1454 N N . ASN A 1 182 ? -7.156 -25.254 14.397 1.00 86.75 182 ASN A N 1
ATOM 1455 C CA . ASN A 1 182 ? -6.998 -26.419 15.265 1.00 86.75 182 ASN A CA 1
ATOM 1456 C C . ASN A 1 182 ? -6.736 -27.711 14.468 1.00 86.75 182 ASN A C 1
ATOM 1458 O O . ASN A 1 182 ? -5.870 -28.499 14.851 1.00 86.75 182 ASN A O 1
ATOM 1462 N N . LEU A 1 183 ? -7.428 -27.929 13.344 1.00 87.12 183 LEU A N 1
ATOM 1463 C CA . LEU A 1 183 ? -7.165 -29.066 12.454 1.00 87.12 183 LEU A CA 1
ATOM 1464 C C . LEU A 1 183 ? -5.715 -29.066 11.959 1.00 87.12 183 LEU A C 1
ATOM 1466 O O . LEU A 1 183 ? -5.023 -30.075 12.117 1.00 87.12 183 LEU A O 1
ATOM 1470 N N . LEU A 1 184 ? -5.228 -27.928 11.452 1.00 85.50 184 LEU A N 1
ATOM 1471 C CA . LEU A 1 184 ? -3.847 -27.798 10.994 1.00 85.50 184 LEU A CA 1
ATOM 1472 C C . LEU A 1 184 ? -2.854 -28.042 12.136 1.00 85.50 184 LEU A C 1
ATOM 1474 O O . LEU A 1 184 ? -1.911 -28.813 11.983 1.00 85.50 184 LEU A O 1
ATOM 1478 N N . MET A 1 185 ? -3.069 -27.436 13.304 1.00 84.50 185 MET A N 1
ATOM 1479 C CA . MET A 1 185 ? -2.175 -27.610 14.453 1.00 84.50 185 MET A CA 1
ATOM 1480 C C . MET A 1 185 ? -2.106 -29.070 14.920 1.00 84.50 185 MET A C 1
ATOM 1482 O O . MET A 1 185 ? -1.022 -29.558 15.248 1.00 84.50 185 MET A O 1
ATOM 1486 N N . ASN A 1 186 ? -3.228 -29.793 14.905 1.00 85.44 186 ASN A N 1
ATOM 1487 C CA . ASN A 1 186 ? -3.257 -31.218 15.237 1.00 85.44 186 ASN A CA 1
ATOM 1488 C C . ASN A 1 186 ? -2.541 -32.072 14.183 1.00 85.44 186 ASN A C 1
ATOM 1490 O O . ASN A 1 186 ? -1.769 -32.962 14.543 1.00 85.44 186 ASN A O 1
ATOM 1494 N N . GLU A 1 187 ? -2.729 -31.761 12.901 1.00 82.44 187 GLU A N 1
ATOM 1495 C CA . GLU A 1 187 ? -2.041 -32.422 11.791 1.00 82.44 187 GLU A CA 1
ATOM 1496 C C . GLU A 1 187 ? -0.517 -32.210 11.844 1.00 82.44 187 GLU A C 1
ATOM 1498 O O . GLU A 1 187 ? 0.267 -33.140 11.645 1.00 82.44 187 GLU A O 1
ATOM 1503 N N . LEU A 1 188 ? -0.066 -30.997 12.173 1.00 81.56 188 LEU A N 1
ATOM 1504 C CA . LEU A 1 188 ? 1.358 -30.695 12.338 1.00 81.56 188 LEU A CA 1
ATOM 1505 C C . LEU A 1 188 ? 1.946 -31.370 13.580 1.00 81.56 188 LEU A C 1
ATOM 1507 O O . LEU A 1 188 ? 3.104 -31.799 13.568 1.00 81.56 188 LEU A O 1
ATOM 1511 N N . LYS A 1 189 ? 1.155 -31.499 14.651 1.00 81.12 189 LYS A N 1
ATOM 1512 C CA . LYS A 1 189 ? 1.562 -32.184 15.884 1.00 81.12 189 LYS A CA 1
ATOM 1513 C C . LYS A 1 189 ? 1.743 -33.686 15.678 1.00 81.12 189 LYS A C 1
ATOM 1515 O O . LYS A 1 189 ? 2.657 -34.255 16.270 1.00 81.12 189 LYS A O 1
ATOM 1520 N N . SER A 1 190 ? 0.925 -34.324 14.840 1.00 79.69 190 SER A N 1
ATOM 1521 C CA . SER A 1 190 ? 1.052 -35.758 14.551 1.00 79.69 190 SER A CA 1
ATOM 1522 C C . SER A 1 190 ? 2.261 -36.101 13.672 1.00 79.69 190 SER A C 1
ATOM 1524 O O . SER A 1 190 ? 2.576 -37.276 13.506 1.00 79.69 190 SER A O 1
ATOM 1526 N N . ARG A 1 191 ? 2.951 -35.097 13.114 1.00 79.50 191 ARG A N 1
ATOM 1527 C CA . ARG A 1 191 ? 4.122 -35.265 12.245 1.00 79.50 191 ARG A CA 1
ATOM 1528 C C . ARG A 1 191 ? 5.407 -34.862 12.972 1.00 79.50 191 ARG A C 1
ATOM 1530 O O . ARG A 1 191 ? 5.514 -33.758 13.518 1.00 79.50 191 ARG A O 1
ATOM 1537 N N . THR A 1 192 ? 6.406 -35.740 12.939 1.00 74.12 192 THR A N 1
ATOM 1538 C CA . THR A 1 192 ? 7.722 -35.544 13.568 1.00 74.12 192 THR A CA 1
ATOM 1539 C C . THR A 1 192 ? 8.857 -35.747 12.562 1.00 74.12 192 THR A C 1
ATOM 1541 O O . THR A 1 192 ? 8.684 -36.396 11.531 1.00 74.12 192 THR A O 1
ATOM 1544 N N . GLY A 1 193 ? 10.025 -35.167 12.854 1.00 72.81 193 GLY A N 1
ATOM 1545 C CA . GLY A 1 193 ? 11.218 -35.298 12.012 1.00 72.81 193 GLY A CA 1
ATOM 1546 C C . GLY A 1 193 ? 11.039 -34.727 10.602 1.00 72.81 193 GLY A C 1
ATOM 1547 O O . GLY A 1 193 ? 10.356 -33.722 10.405 1.00 72.81 193 GLY A O 1
ATOM 1548 N N . GLU A 1 194 ? 11.658 -35.380 9.620 1.00 72.62 194 GLU A N 1
ATOM 1549 C CA . GLU A 1 194 ? 11.674 -34.961 8.213 1.00 72.62 194 GLU A CA 1
ATOM 1550 C C . GLU A 1 194 ? 10.271 -34.888 7.590 1.00 72.62 194 GLU A C 1
ATOM 1552 O O . GLU A 1 194 ? 9.976 -33.964 6.835 1.00 72.62 194 GLU A O 1
ATOM 1557 N N . ALA A 1 195 ? 9.354 -35.776 7.996 1.00 74.00 195 ALA A N 1
ATOM 1558 C CA . ALA A 1 195 ? 7.979 -35.826 7.493 1.00 74.00 195 ALA A CA 1
ATOM 1559 C C . ALA A 1 195 ? 7.196 -34.514 7.697 1.00 74.00 195 ALA A C 1
ATOM 1561 O O . ALA A 1 195 ? 6.240 -34.240 6.969 1.00 74.00 195 ALA A O 1
ATOM 1562 N N . ARG A 1 196 ? 7.606 -33.675 8.659 1.00 72.06 196 ARG A N 1
ATOM 1563 C CA . ARG A 1 196 ? 7.015 -32.349 8.872 1.00 72.06 196 ARG A CA 1
ATOM 1564 C C . ARG A 1 196 ? 7.302 -31.388 7.712 1.00 72.06 196 ARG A C 1
ATOM 1566 O O . ARG A 1 196 ? 6.456 -30.556 7.411 1.00 72.06 196 ARG A O 1
ATOM 1573 N N . PHE A 1 197 ? 8.445 -31.521 7.041 1.00 73.44 197 PHE A N 1
ATOM 1574 C CA . PHE A 1 197 ? 8.916 -30.575 6.023 1.00 73.44 197 PHE A CA 1
ATOM 1575 C C . PHE A 1 197 ? 8.544 -30.965 4.584 1.00 73.44 197 PHE A C 1
ATOM 1577 O O . PHE A 1 197 ? 8.612 -30.127 3.692 1.00 73.44 197 PHE A O 1
ATOM 1584 N N . VAL A 1 198 ? 8.124 -32.214 4.353 1.00 66.00 198 VAL A N 1
ATOM 1585 C CA . VAL A 1 198 ? 7.872 -32.754 3.001 1.00 66.00 198 VAL A CA 1
ATOM 1586 C C . VAL A 1 198 ? 6.443 -32.481 2.507 1.00 66.00 198 VAL A C 1
ATOM 1588 O O . VAL A 1 198 ? 6.197 -32.439 1.308 1.00 66.00 198 VAL A O 1
ATOM 1591 N N . HIS A 1 199 ? 5.476 -32.295 3.409 1.00 60.12 199 HIS A N 1
ATOM 1592 C CA . HIS A 1 199 ? 4.050 -32.192 3.068 1.00 60.12 199 HIS A CA 1
ATOM 1593 C C . HIS A 1 199 ? 3.474 -30.831 3.484 1.00 60.12 199 HIS A C 1
ATOM 1595 O O . HIS A 1 199 ? 2.723 -30.730 4.454 1.00 60.12 199 HIS A O 1
ATOM 1601 N N . THR A 1 200 ? 3.843 -29.785 2.740 1.00 59.56 200 THR A N 1
ATOM 1602 C CA . THR A 1 200 ? 3.405 -28.388 2.942 1.00 59.56 200 THR A CA 1
ATOM 1603 C C . THR A 1 200 ? 2.081 -28.042 2.246 1.00 59.56 200 THR A C 1
ATOM 1605 O O . THR A 1 200 ? 1.592 -26.924 2.378 1.00 59.56 200 THR A O 1
ATOM 1608 N N . ARG A 1 201 ? 1.480 -28.991 1.516 1.00 62.50 201 ARG A N 1
ATOM 1609 C CA . ARG A 1 201 ? 0.135 -28.889 0.931 1.00 62.50 201 ARG A CA 1
ATOM 1610 C C . ARG A 1 201 ? -0.782 -29.897 1.616 1.00 62.50 201 ARG A C 1
ATOM 1612 O O . ARG A 1 201 ? -0.776 -31.072 1.264 1.00 62.50 201 ARG A O 1
ATOM 1619 N N . THR A 1 202 ? -1.524 -29.451 2.621 1.00 69.25 202 THR A N 1
ATOM 1620 C CA . THR A 1 202 ? -2.564 -30.255 3.279 1.00 69.25 202 THR A CA 1
ATOM 1621 C C . THR A 1 202 ? -3.922 -29.605 3.059 1.00 69.25 202 THR A C 1
ATOM 1623 O O . THR A 1 202 ? -3.992 -28.395 2.839 1.00 69.25 202 THR A O 1
ATOM 1626 N N . THR A 1 203 ? -5.005 -30.380 3.127 1.00 72.69 203 THR A N 1
ATOM 1627 C CA . THR A 1 203 ? -6.372 -29.851 2.993 1.00 72.69 203 THR A CA 1
ATOM 1628 C C . THR A 1 203 ? -6.633 -28.735 4.004 1.00 72.69 203 THR A C 1
ATOM 1630 O O . THR A 1 203 ? -7.195 -27.713 3.644 1.00 72.69 203 THR A O 1
ATOM 1633 N N . SER A 1 204 ? -6.121 -28.862 5.235 1.00 77.00 204 SER A N 1
ATOM 1634 C CA . SER A 1 204 ? -6.224 -27.825 6.271 1.00 77.00 204 SER A CA 1
ATOM 1635 C C . SER A 1 204 ? -5.565 -26.504 5.854 1.00 77.00 204 SER A C 1
ATOM 1637 O O . SER A 1 204 ? -6.116 -25.434 6.096 1.00 77.00 204 SER A O 1
ATOM 1639 N N . ILE A 1 205 ? -4.393 -26.567 5.209 1.00 75.50 205 ILE A N 1
ATOM 1640 C CA . ILE A 1 205 ? -3.705 -25.386 4.669 1.00 75.50 205 ILE A CA 1
ATOM 1641 C C . ILE A 1 205 ? -4.514 -24.765 3.530 1.00 75.50 205 ILE A C 1
ATOM 1643 O O . ILE A 1 205 ? -4.621 -23.544 3.464 1.00 75.50 205 ILE A O 1
ATOM 1647 N N . ILE A 1 206 ? -5.072 -25.593 2.646 1.00 75.25 206 ILE A N 1
ATOM 1648 C CA . ILE A 1 206 ? -5.903 -25.131 1.530 1.00 75.25 206 ILE A CA 1
ATOM 1649 C C . ILE A 1 206 ? -7.141 -24.414 2.071 1.00 75.25 206 ILE A C 1
ATOM 1651 O O . ILE A 1 206 ? -7.340 -23.259 1.721 1.00 75.25 206 ILE A O 1
ATOM 1655 N N . SER A 1 207 ? -7.875 -25.014 3.012 1.00 79.06 207 SER A N 1
ATOM 1656 C CA . SER A 1 207 ? -9.054 -24.386 3.620 1.00 79.06 207 SER A CA 1
ATOM 1657 C C . SER A 1 207 ? -8.727 -23.072 4.332 1.00 79.06 207 SER A C 1
ATOM 1659 O O . SER A 1 207 ? -9.485 -22.116 4.229 1.00 79.06 207 SER A O 1
ATOM 1661 N N . LEU A 1 208 ? -7.585 -22.974 5.026 1.00 79.88 208 LEU A N 1
ATOM 1662 C CA . LEU A 1 208 ? -7.159 -21.703 5.629 1.00 79.88 208 LEU A CA 1
ATOM 1663 C C . LEU A 1 208 ? -6.836 -20.643 4.575 1.00 79.88 208 LEU A C 1
ATOM 1665 O O . LEU A 1 208 ? -7.214 -19.489 4.745 1.00 79.88 208 LEU A O 1
ATOM 1669 N N . LYS A 1 209 ? -6.176 -21.016 3.472 1.00 76.50 209 LYS A N 1
ATOM 1670 C CA . LYS A 1 209 ? -5.992 -20.095 2.343 1.00 76.50 209 LYS A CA 1
ATOM 1671 C C . LYS A 1 209 ? -7.342 -19.676 1.767 1.00 76.50 209 LYS A C 1
ATOM 1673 O O . LYS A 1 209 ? -7.548 -18.497 1.526 1.00 76.50 209 LYS A O 1
ATOM 1678 N N . GLU A 1 210 ? -8.271 -20.604 1.596 1.00 76.88 210 GLU A N 1
ATOM 1679 C CA . GLU A 1 210 ? -9.620 -20.296 1.127 1.00 76.88 210 GLU A CA 1
ATOM 1680 C C . GLU A 1 210 ? -10.315 -19.287 2.053 1.00 76.88 210 GLU A C 1
ATOM 1682 O O . GLU A 1 210 ? -10.763 -18.253 1.580 1.00 76.88 210 GLU A O 1
ATOM 1687 N N . MET A 1 211 ? -10.305 -19.484 3.372 1.00 77.50 211 MET A N 1
ATOM 1688 C CA . MET A 1 211 ? -10.886 -18.512 4.315 1.00 77.50 211 MET A CA 1
ATOM 1689 C C . MET A 1 211 ? -10.174 -17.154 4.356 1.00 77.50 211 MET A C 1
ATOM 1691 O O . MET A 1 211 ? -10.791 -16.153 4.720 1.00 77.50 211 MET A O 1
ATOM 1695 N N . LEU A 1 212 ? -8.887 -17.100 4.010 1.00 75.56 212 LEU A N 1
ATOM 1696 C CA . LEU A 1 212 ? -8.139 -15.845 3.918 1.00 75.56 212 LEU A CA 1
ATOM 1697 C C . LEU A 1 212 ? -8.463 -15.084 2.621 1.00 75.56 212 LEU A C 1
ATOM 1699 O O . LEU A 1 212 ? -8.547 -13.855 2.642 1.00 75.56 212 LEU A O 1
ATOM 1703 N N . PHE A 1 213 ? -8.620 -15.801 1.501 1.00 71.06 213 PHE A N 1
ATOM 1704 C CA . PHE A 1 213 ? -8.634 -15.229 0.147 1.00 71.06 213 PHE A CA 1
ATOM 1705 C C . PHE A 1 213 ? -10.001 -15.262 -0.565 1.00 71.06 213 PHE A C 1
ATOM 1707 O O . PHE A 1 213 ? -10.163 -14.543 -1.549 1.00 71.06 213 PHE A O 1
ATOM 1714 N N . LEU A 1 214 ? -10.975 -16.054 -0.102 1.00 70.38 214 LEU A N 1
ATOM 1715 C CA . LEU A 1 214 ? -12.342 -16.117 -0.649 1.00 70.38 214 LEU A CA 1
ATOM 1716 C C . LEU A 1 214 ? -13.296 -15.133 0.048 1.00 70.38 214 LEU A C 1
ATOM 1718 O O . LEU A 1 214 ? -13.001 -14.634 1.132 1.00 70.38 214 LEU A O 1
ATOM 1722 N N . ASP A 1 215 ? -14.446 -14.871 -0.587 1.00 59.47 215 ASP A N 1
ATOM 1723 C CA . ASP A 1 215 ? -15.494 -13.935 -0.148 1.00 59.47 215 ASP A CA 1
ATOM 1724 C C . ASP A 1 215 ? -15.757 -13.976 1.369 1.00 59.47 215 ASP A C 1
ATOM 1726 O O . ASP A 1 215 ? -16.089 -15.016 1.938 1.00 59.47 215 ASP A O 1
ATOM 1730 N N . GLY A 1 216 ? -15.639 -12.813 2.018 1.00 63.66 216 GLY A N 1
ATOM 1731 C CA . GLY A 1 216 ? -15.785 -12.667 3.471 1.00 63.66 216 GLY A CA 1
ATOM 1732 C C . GLY A 1 216 ? -14.515 -12.958 4.279 1.00 63.66 216 GLY A C 1
ATOM 1733 O O . GLY A 1 216 ? -14.558 -12.875 5.504 1.00 63.66 216 GLY A O 1
ATOM 1734 N N . GLY A 1 217 ? -13.404 -13.289 3.616 1.00 67.94 217 GLY A N 1
ATOM 1735 C CA . GLY A 1 217 ? -12.077 -13.399 4.213 1.00 67.94 217 GLY A CA 1
ATOM 1736 C C . GLY A 1 217 ? -11.378 -12.054 4.431 1.00 67.94 217 GLY A C 1
ATOM 1737 O O . GLY A 1 217 ? -11.797 -11.018 3.910 1.00 67.94 217 GLY A O 1
ATOM 1738 N N . LEU A 1 218 ? -10.263 -12.091 5.169 1.00 71.31 218 LEU A N 1
ATOM 1739 C CA . LEU A 1 218 ? -9.444 -10.923 5.518 1.00 71.31 218 LEU A CA 1
ATOM 1740 C C . LEU A 1 218 ? -9.040 -10.084 4.301 1.00 71.31 218 LEU A C 1
ATOM 1742 O O . LEU A 1 218 ? -9.040 -8.861 4.342 1.00 71.31 218 LEU A O 1
ATOM 1746 N N . PHE A 1 219 ? -8.631 -10.732 3.217 1.00 73.00 219 PHE A N 1
ATOM 1747 C CA . PHE A 1 219 ? -8.069 -10.007 2.088 1.00 73.00 219 PHE A CA 1
ATOM 1748 C C . PHE A 1 219 ? -9.121 -9.395 1.153 1.00 73.00 219 PHE A C 1
ATOM 1750 O O . PHE A 1 219 ? -8.926 -8.256 0.724 1.00 73.00 219 PHE A O 1
ATOM 1757 N N . PRO A 1 220 ? -10.250 -10.069 0.863 1.00 72.12 220 PRO A N 1
ATOM 1758 C CA . PRO A 1 220 ? -11.383 -9.433 0.198 1.00 72.12 220 PRO A CA 1
ATOM 1759 C C . PRO A 1 220 ? -11.944 -8.217 0.941 1.00 72.12 220 PRO A C 1
ATOM 1761 O O . PRO A 1 220 ? -12.292 -7.239 0.286 1.00 72.12 220 PRO A O 1
ATOM 1764 N N . SER A 1 221 ? -11.984 -8.218 2.279 1.00 72.44 221 SER A N 1
ATOM 1765 C CA . SER A 1 221 ? -12.438 -7.036 3.029 1.00 72.44 221 SER A CA 1
ATOM 1766 C C . SER A 1 221 ? -11.448 -5.870 2.921 1.00 72.44 221 SER A C 1
ATOM 1768 O O . SER A 1 221 ? -11.860 -4.736 2.680 1.00 72.44 221 SER A O 1
ATOM 1770 N N . LEU A 1 222 ? -10.138 -6.138 2.988 1.00 74.25 222 LEU A N 1
ATOM 1771 C CA . LEU A 1 222 ? -9.096 -5.137 2.712 1.00 74.25 222 LEU A CA 1
ATOM 1772 C C . LEU A 1 222 ? -9.213 -4.565 1.292 1.00 74.25 222 LEU A C 1
ATOM 1774 O O . LEU A 1 222 ? -9.071 -3.360 1.088 1.00 74.25 222 LEU A O 1
ATOM 1778 N N . LEU A 1 223 ? -9.495 -5.423 0.312 1.00 69.94 223 LEU A N 1
ATOM 1779 C CA . LEU A 1 223 ? -9.748 -5.033 -1.073 1.00 69.94 223 LEU A CA 1
ATOM 1780 C C . LEU A 1 223 ? -10.974 -4.141 -1.208 1.00 69.94 223 LEU A C 1
ATOM 1782 O O . LEU A 1 223 ? -10.916 -3.137 -1.909 1.00 69.94 223 LEU A O 1
ATOM 1786 N N . GLU A 1 224 ? -12.076 -4.508 -0.559 1.00 71.94 224 GLU A N 1
ATOM 1787 C CA . GLU A 1 224 ? -13.306 -3.729 -0.582 1.00 71.94 224 GLU A CA 1
ATOM 1788 C C . GLU A 1 224 ? -13.066 -2.330 -0.007 1.00 71.94 224 GLU A C 1
ATOM 1790 O O . GLU A 1 224 ? -13.486 -1.345 -0.615 1.00 71.94 224 GLU A O 1
ATOM 1795 N N . LYS A 1 225 ? -12.300 -2.230 1.088 1.00 76.44 225 LYS A N 1
ATOM 1796 C CA . LYS A 1 225 ? -11.878 -0.943 1.655 1.00 76.44 225 LYS A CA 1
ATOM 1797 C C . LYS A 1 225 ? -11.066 -0.117 0.660 1.00 76.44 225 LYS A C 1
ATOM 1799 O O . LYS A 1 225 ? -11.430 1.018 0.362 1.00 76.44 225 LYS A O 1
ATOM 1804 N N . VAL A 1 226 ? -10.018 -0.704 0.075 1.00 71.06 226 VAL A N 1
ATOM 1805 C CA . VAL A 1 226 ? -9.191 -0.046 -0.955 1.00 71.06 226 VAL A CA 1
ATOM 1806 C C . VAL A 1 226 ? -10.031 0.392 -2.160 1.00 71.06 226 VAL A C 1
ATOM 1808 O O . VAL A 1 226 ? -9.844 1.489 -2.687 1.00 71.06 226 VAL A O 1
ATOM 1811 N N . ALA A 1 227 ? -10.967 -0.445 -2.610 1.00 66.81 227 ALA A N 1
ATOM 1812 C CA . ALA A 1 227 ? -11.822 -0.162 -3.757 1.00 66.81 227 ALA A CA 1
ATOM 1813 C C . ALA A 1 227 ? -12.800 0.994 -3.483 1.00 66.81 227 ALA A C 1
ATOM 1815 O O . ALA A 1 227 ? -13.087 1.773 -4.394 1.00 66.81 227 ALA A O 1
ATOM 1816 N N . LYS A 1 228 ? -13.278 1.120 -2.238 1.00 71.38 228 LYS A N 1
ATOM 1817 C CA . LYS A 1 228 ? -14.206 2.164 -1.774 1.00 71.38 228 LYS A CA 1
ATOM 1818 C C . LYS A 1 228 ? -13.532 3.465 -1.319 1.00 71.38 228 LYS A C 1
ATOM 1820 O O . LYS A 1 228 ? -14.229 4.342 -0.813 1.00 71.38 228 LYS A O 1
ATOM 1825 N N . ASP A 1 229 ? -12.213 3.606 -1.476 1.00 65.06 229 ASP A N 1
ATOM 1826 C CA . ASP A 1 229 ? -11.436 4.724 -0.907 1.00 65.06 229 ASP A CA 1
ATOM 1827 C C . ASP A 1 229 ? -11.563 4.834 0.623 1.00 65.06 229 ASP A C 1
ATOM 1829 O O . ASP A 1 229 ? -11.414 5.908 1.219 1.00 65.06 229 ASP A O 1
ATOM 1833 N N . GLU A 1 230 ? -11.846 3.707 1.278 1.00 74.38 230 GLU A N 1
ATOM 1834 C CA . GLU A 1 230 ? -11.798 3.618 2.725 1.00 74.38 230 GLU A CA 1
ATOM 1835 C C . 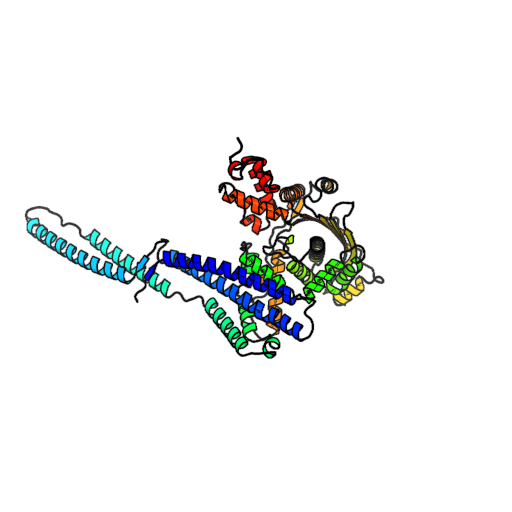GLU A 1 230 ? -10.345 3.541 3.175 1.00 74.38 230 GLU A C 1
ATOM 1837 O O . GLU A 1 230 ? -9.490 2.870 2.591 1.00 74.38 230 GLU A O 1
ATOM 1842 N N . VAL A 1 231 ? -10.060 4.270 4.244 1.00 71.06 231 VAL A N 1
ATOM 1843 C CA . VAL A 1 231 ? -8.703 4.407 4.735 1.00 71.06 231 VAL A CA 1
ATOM 1844 C C . VAL A 1 231 ? -8.309 3.143 5.480 1.00 71.06 231 VAL A C 1
ATOM 1846 O O . VAL A 1 231 ? -8.919 2.806 6.494 1.00 71.06 231 VAL A O 1
ATOM 1849 N N . LEU A 1 232 ? -7.257 2.480 5.004 1.00 76.75 232 LEU A N 1
ATOM 1850 C CA . LEU A 1 232 ? -6.671 1.356 5.720 1.00 76.75 232 LEU A CA 1
ATOM 1851 C C . LEU A 1 232 ? -5.997 1.848 6.996 1.00 76.75 232 LEU A C 1
ATOM 1853 O O . LEU A 1 232 ? -5.206 2.794 6.957 1.00 76.75 232 LEU A O 1
ATOM 1857 N N . ASN A 1 233 ? -6.260 1.189 8.119 1.00 76.12 233 ASN A N 1
ATOM 1858 C CA . ASN A 1 233 ? -5.557 1.448 9.368 1.00 76.12 233 ASN A CA 1
ATOM 1859 C C . ASN A 1 233 ? -4.117 0.881 9.335 1.00 76.12 233 ASN A C 1
ATOM 1861 O O . ASN A 1 233 ? -3.672 0.298 8.344 1.00 76.12 233 ASN A O 1
ATOM 1865 N N . ALA A 1 234 ? -3.344 1.107 10.402 1.00 74.75 234 ALA A N 1
ATOM 1866 C CA . ALA A 1 234 ? -1.950 0.665 10.450 1.00 74.75 234 ALA A CA 1
ATOM 1867 C C . ALA A 1 234 ? -1.815 -0.860 10.326 1.00 74.75 234 ALA A C 1
ATOM 1869 O O . ALA A 1 234 ? -1.013 -1.334 9.524 1.00 74.75 234 ALA A O 1
ATOM 1870 N N . ASP A 1 235 ? -2.619 -1.632 11.047 1.00 72.44 235 ASP A N 1
ATOM 1871 C CA . ASP A 1 235 ? -2.538 -3.091 11.006 1.00 72.44 235 ASP A CA 1
ATOM 1872 C C . ASP A 1 235 ? -2.896 -3.635 9.620 1.00 72.44 235 ASP A C 1
ATOM 1874 O O . ASP A 1 235 ? -2.197 -4.493 9.086 1.00 72.44 235 ASP A O 1
ATOM 1878 N N . GLU A 1 236 ? -3.921 -3.068 8.988 1.00 78.94 236 GLU A N 1
ATOM 1879 C CA . GLU A 1 236 ? -4.368 -3.421 7.638 1.00 78.94 236 GLU A CA 1
ATOM 1880 C C . GLU A 1 236 ? -3.289 -3.162 6.572 1.00 78.94 236 GLU A C 1
ATOM 1882 O O . GLU A 1 236 ? -3.047 -4.004 5.703 1.00 78.94 236 GLU A O 1
ATOM 1887 N N . ARG A 1 237 ? -2.572 -2.033 6.661 1.00 79.81 237 ARG A N 1
ATOM 1888 C CA . ARG A 1 237 ? -1.432 -1.742 5.772 1.00 79.81 237 ARG A CA 1
ATOM 1889 C C . ARG A 1 237 ? -0.263 -2.693 5.998 1.00 79.81 237 ARG A C 1
ATOM 1891 O O . ARG A 1 237 ? 0.383 -3.112 5.038 1.00 79.81 237 ARG A O 1
ATOM 1898 N N . GLU A 1 238 ? 0.016 -3.049 7.250 1.00 78.88 238 GLU A N 1
ATOM 1899 C CA . GLU A 1 238 ? 1.063 -4.026 7.567 1.00 78.88 238 GLU A CA 1
ATOM 1900 C C . GLU A 1 238 ? 0.699 -5.418 7.037 1.00 78.88 238 GLU A C 1
ATOM 1902 O O . GLU A 1 238 ? 1.563 -6.139 6.538 1.00 78.88 238 GLU A O 1
ATOM 1907 N N . MET A 1 239 ? -0.583 -5.791 7.086 1.00 77.12 239 MET A N 1
ATOM 1908 C CA . MET A 1 239 ? -1.068 -7.041 6.504 1.00 77.12 239 MET A CA 1
ATOM 1909 C C . MET A 1 239 ? -0.904 -7.081 4.996 1.00 77.12 239 MET A C 1
ATOM 1911 O O . MET A 1 239 ? -0.377 -8.067 4.483 1.00 77.12 239 MET A O 1
ATOM 1915 N N . LEU A 1 240 ? -1.302 -6.020 4.287 1.00 80.25 240 LEU A N 1
ATOM 1916 C CA . LEU A 1 240 ? -1.079 -5.932 2.843 1.00 80.25 240 LEU A CA 1
ATOM 1917 C C . LEU A 1 240 ? 0.409 -5.992 2.504 1.00 80.25 240 LEU A C 1
ATOM 1919 O O . LEU A 1 240 ? 0.796 -6.706 1.581 1.00 80.25 240 LEU A O 1
ATOM 1923 N N . TYR A 1 241 ? 1.255 -5.322 3.289 1.00 83.50 241 TYR A N 1
ATOM 1924 C CA . TYR A 1 241 ? 2.703 -5.393 3.115 1.00 83.50 241 TYR A CA 1
ATOM 1925 C C . TYR A 1 241 ? 3.213 -6.820 3.267 1.00 83.50 241 TYR A C 1
ATOM 1927 O O . TYR A 1 241 ? 3.908 -7.328 2.388 1.00 83.50 241 TYR A O 1
ATOM 1935 N N . ASN A 1 242 ? 2.828 -7.500 4.344 1.00 76.31 242 ASN A N 1
ATOM 1936 C CA . ASN A 1 242 ? 3.245 -8.874 4.577 1.00 76.31 242 ASN A CA 1
ATOM 1937 C C . ASN A 1 242 ? 2.705 -9.829 3.513 1.00 76.31 242 ASN A C 1
ATOM 1939 O O . ASN A 1 242 ? 3.412 -10.752 3.110 1.00 76.31 242 ASN A O 1
ATOM 1943 N N . PHE A 1 243 ? 1.491 -9.602 3.024 1.00 78.38 243 PHE A N 1
ATOM 1944 C CA . PHE A 1 243 ? 0.926 -10.372 1.930 1.00 78.38 243 PHE A CA 1
ATOM 1945 C C . PHE A 1 243 ? 1.723 -10.185 0.639 1.00 78.38 243 PHE A C 1
ATOM 1947 O O . PHE A 1 243 ? 2.191 -11.176 0.075 1.00 78.38 243 PHE A O 1
ATOM 1954 N N . PHE A 1 244 ? 1.959 -8.946 0.201 1.00 83.25 244 PHE A N 1
ATOM 1955 C CA . PHE A 1 244 ? 2.729 -8.696 -1.017 1.00 83.25 244 PHE A CA 1
ATOM 1956 C C . PHE A 1 244 ? 4.134 -9.259 -0.913 1.00 83.25 244 PHE A C 1
ATOM 1958 O O . PHE A 1 244 ? 4.570 -10.002 -1.786 1.00 83.25 244 PHE A O 1
ATOM 1965 N N . GLN A 1 245 ? 4.823 -8.957 0.180 1.00 80.75 245 GLN A N 1
ATOM 1966 C CA . GLN A 1 245 ? 6.224 -9.305 0.319 1.00 80.75 245 GLN A CA 1
ATOM 1967 C C . GLN A 1 245 ? 6.439 -10.794 0.574 1.00 80.75 245 GLN A C 1
ATOM 1969 O O . GLN A 1 245 ? 7.518 -11.282 0.266 1.00 80.75 245 GLN A O 1
ATOM 1974 N N . ASN A 1 246 ? 5.480 -11.529 1.142 1.00 72.94 246 ASN A N 1
ATOM 1975 C CA . ASN A 1 246 ? 5.767 -12.879 1.651 1.00 72.94 246 ASN A CA 1
ATOM 1976 C C . ASN A 1 246 ? 4.835 -13.969 1.130 1.00 72.94 246 ASN A C 1
ATOM 1978 O O . ASN A 1 246 ? 5.179 -15.145 1.232 1.00 72.94 246 ASN A O 1
ATOM 1982 N N . ILE A 1 247 ? 3.665 -13.601 0.611 1.00 73.31 247 ILE A N 1
ATOM 1983 C CA . ILE A 1 247 ? 2.685 -14.549 0.074 1.00 73.31 247 ILE A CA 1
ATOM 1984 C C . ILE A 1 247 ? 2.627 -14.430 -1.446 1.00 73.31 247 ILE A C 1
ATOM 1986 O O . ILE A 1 247 ? 2.657 -15.450 -2.130 1.00 73.31 247 ILE A O 1
ATOM 1990 N N . TYR A 1 248 ? 2.555 -13.204 -1.969 1.00 78.00 248 TYR A N 1
ATOM 1991 C CA . TYR A 1 248 ? 2.495 -12.966 -3.407 1.00 78.00 248 TYR A CA 1
ATOM 1992 C C . TYR A 1 248 ? 3.869 -13.070 -4.074 1.00 78.00 248 TYR A C 1
ATOM 1994 O O . TYR A 1 248 ? 4.039 -13.844 -5.013 1.00 78.00 248 TYR A O 1
ATOM 2002 N N . LEU A 1 249 ? 4.848 -12.302 -3.587 1.00 81.69 249 LEU A N 1
ATOM 2003 C CA . LEU A 1 249 ? 6.195 -12.283 -4.144 1.00 81.69 249 LEU A CA 1
ATOM 2004 C C . LEU A 1 249 ? 7.006 -13.462 -3.619 1.00 81.69 249 LEU A C 1
ATOM 2006 O O . LEU A 1 249 ? 7.529 -13.435 -2.499 1.00 81.69 249 LEU A O 1
ATOM 2010 N N . ASP A 1 250 ? 7.142 -14.488 -4.453 1.00 76.69 250 ASP A N 1
ATOM 2011 C CA . ASP A 1 250 ? 8.083 -15.566 -4.185 1.00 76.69 250 ASP A CA 1
ATOM 2012 C C . ASP A 1 250 ? 9.543 -15.115 -4.380 1.00 76.69 250 ASP A C 1
ATOM 2014 O O . ASP A 1 250 ? 9.843 -13.998 -4.811 1.00 76.69 250 ASP A O 1
ATOM 2018 N N . LYS A 1 251 ? 10.480 -15.995 -4.018 1.00 77.19 251 LYS A N 1
ATOM 2019 C CA . LYS A 1 251 ? 11.912 -15.708 -4.114 1.00 77.19 251 LYS A CA 1
ATOM 2020 C C . LYS A 1 251 ? 12.347 -15.394 -5.555 1.00 77.19 251 LYS A C 1
ATOM 2022 O O . LYS A 1 251 ? 13.095 -14.442 -5.749 1.00 77.19 251 LYS A O 1
ATOM 2027 N N . ASN A 1 252 ? 11.877 -16.162 -6.535 1.00 81.06 252 ASN A N 1
ATOM 2028 C CA . ASN A 1 252 ? 12.283 -16.002 -7.930 1.00 81.06 252 ASN A CA 1
ATOM 2029 C C . ASN A 1 252 ? 11.759 -14.678 -8.496 1.00 81.06 252 ASN A C 1
ATOM 2031 O O . ASN A 1 252 ? 12.474 -13.998 -9.220 1.00 81.06 252 ASN A O 1
ATOM 2035 N N . MET A 1 253 ? 10.533 -14.286 -8.131 1.00 88.69 253 MET A N 1
ATOM 2036 C CA . MET A 1 253 ? 9.968 -12.990 -8.509 1.00 88.69 253 MET A CA 1
ATOM 2037 C C . MET A 1 253 ? 10.797 -11.837 -7.947 1.00 88.69 253 MET A C 1
ATOM 2039 O O . MET A 1 253 ? 11.052 -10.869 -8.654 1.00 88.69 253 MET A O 1
ATOM 2043 N N . LYS A 1 254 ? 11.241 -11.933 -6.689 1.00 88.44 254 LYS A N 1
ATOM 2044 C CA . LYS A 1 254 ? 12.096 -10.902 -6.084 1.00 88.44 254 LYS A CA 1
ATOM 2045 C C . LYS A 1 254 ? 13.454 -10.813 -6.771 1.00 88.44 254 LYS A C 1
ATOM 2047 O O . LYS A 1 254 ? 13.844 -9.713 -7.137 1.00 88.44 254 LYS A O 1
ATOM 2052 N N . GLU A 1 255 ? 14.122 -11.945 -6.995 1.00 89.38 255 GLU A N 1
ATOM 2053 C CA . GLU A 1 255 ? 15.402 -11.994 -7.721 1.00 89.38 255 GLU A CA 1
ATOM 2054 C C . GLU A 1 255 ? 15.257 -11.407 -9.134 1.00 89.38 255 GLU A C 1
ATOM 2056 O O . GLU A 1 255 ? 16.070 -10.593 -9.560 1.00 89.38 255 GLU A O 1
ATOM 2061 N N . GLU A 1 256 ? 14.166 -11.722 -9.834 1.00 93.56 256 GLU A N 1
ATOM 2062 C CA . GLU A 1 256 ? 13.884 -11.165 -11.157 1.00 93.56 256 GLU A CA 1
ATOM 2063 C C . GLU A 1 256 ? 13.688 -9.636 -11.127 1.00 93.56 256 GLU A C 1
ATOM 2065 O O . GLU A 1 256 ? 14.146 -8.929 -12.026 1.00 93.56 256 GLU A O 1
ATOM 2070 N N . ILE A 1 257 ? 13.040 -9.102 -10.090 1.00 95.50 257 ILE A N 1
ATOM 2071 C CA . ILE A 1 257 ? 12.876 -7.653 -9.907 1.00 95.50 257 ILE A CA 1
ATOM 2072 C C . ILE A 1 257 ? 14.201 -6.976 -9.540 1.00 95.50 257 ILE A C 1
ATOM 2074 O O . ILE A 1 257 ? 14.486 -5.867 -10.003 1.00 95.50 257 ILE A O 1
ATOM 2078 N N . GLU A 1 258 ? 15.030 -7.631 -8.730 1.00 93.56 258 GLU A N 1
ATOM 2079 C CA . GLU A 1 258 ? 16.381 -7.167 -8.423 1.00 93.56 258 GLU A CA 1
ATOM 2080 C C . GLU A 1 258 ? 17.238 -7.111 -9.693 1.00 93.56 258 GLU A C 1
ATOM 2082 O O . GLU A 1 258 ? 17.859 -6.078 -9.955 1.00 93.56 258 GLU A O 1
ATOM 2087 N N . ASP A 1 259 ? 17.180 -8.143 -10.538 1.00 94.94 259 ASP A N 1
ATOM 2088 C CA . ASP A 1 259 ? 17.853 -8.182 -11.838 1.00 94.94 259 ASP A CA 1
ATOM 2089 C C . ASP A 1 259 ? 17.415 -7.020 -12.737 1.00 94.94 259 ASP A C 1
ATOM 2091 O O . ASP A 1 259 ? 18.269 -6.323 -13.295 1.00 94.94 259 ASP A O 1
ATOM 2095 N N . ILE A 1 260 ? 16.111 -6.726 -12.815 1.00 97.31 260 ILE A N 1
ATOM 2096 C CA . ILE A 1 260 ? 15.593 -5.557 -13.549 1.00 97.31 260 ILE A CA 1
ATOM 2097 C C . ILE A 1 260 ? 16.281 -4.273 -13.076 1.00 97.31 260 ILE A C 1
ATOM 2099 O O . ILE A 1 260 ? 16.742 -3.477 -13.898 1.00 97.31 260 ILE A O 1
ATOM 2103 N N . ALA A 1 261 ? 16.409 -4.068 -11.762 1.00 96.44 261 ALA A N 1
ATOM 2104 C CA . ALA A 1 261 ? 17.080 -2.886 -11.228 1.00 96.44 261 ALA A CA 1
ATOM 2105 C C . ALA A 1 261 ? 18.568 -2.811 -11.621 1.00 96.44 261 ALA A C 1
ATOM 2107 O O . ALA A 1 261 ? 19.103 -1.708 -11.783 1.00 96.44 261 ALA A O 1
ATOM 2108 N N . THR A 1 262 ? 19.241 -3.952 -11.813 1.00 96.44 262 THR A N 1
ATOM 2109 C CA . THR A 1 262 ? 20.627 -3.993 -12.317 1.00 96.44 262 THR A CA 1
ATOM 2110 C C . THR A 1 262 ? 20.739 -3.666 -13.809 1.00 96.44 262 THR A C 1
ATOM 2112 O O . THR A 1 262 ? 21.787 -3.184 -14.251 1.00 96.44 262 THR A O 1
ATOM 2115 N N . PHE A 1 263 ? 19.669 -3.877 -14.583 1.00 97.75 263 PHE A N 1
ATOM 2116 C CA . PHE A 1 263 ? 19.625 -3.530 -16.006 1.00 97.75 263 PHE A CA 1
ATOM 2117 C C . PHE A 1 263 ? 19.412 -2.031 -16.238 1.00 97.75 263 PHE A C 1
ATOM 2119 O O . PHE A 1 263 ? 19.807 -1.507 -17.277 1.00 97.75 263 PHE A O 1
ATOM 2126 N N . ILE A 1 264 ? 18.842 -1.314 -15.264 1.00 96.88 264 ILE A N 1
ATOM 2127 C CA . ILE A 1 264 ? 18.602 0.136 -15.333 1.00 96.88 264 ILE A CA 1
ATOM 2128 C C . ILE A 1 264 ? 19.908 0.895 -15.031 1.00 96.88 264 ILE A C 1
ATOM 2130 O O . ILE A 1 264 ? 20.080 1.554 -14.003 1.00 96.88 264 ILE A O 1
ATOM 2134 N N . THR A 1 265 ? 20.878 0.762 -15.930 1.00 95.50 265 THR A N 1
ATOM 2135 C CA . THR A 1 265 ? 22.150 1.495 -15.936 1.00 95.50 265 THR A CA 1
ATOM 2136 C C . THR A 1 265 ? 22.511 1.862 -17.370 1.00 95.50 265 THR A C 1
ATOM 2138 O O . THR A 1 265 ? 22.013 1.248 -18.306 1.00 95.50 265 THR A O 1
ATOM 2141 N N . GLY A 1 266 ? 23.400 2.841 -17.566 1.00 90.00 266 GLY A N 1
ATOM 2142 C CA . GLY A 1 266 ? 23.809 3.230 -18.921 1.00 90.00 266 GLY A CA 1
ATOM 2143 C C . GLY A 1 266 ? 24.482 2.088 -19.694 1.00 90.00 266 GLY A C 1
ATOM 2144 O O . GLY A 1 266 ? 24.398 2.048 -20.912 1.00 90.00 266 GLY A O 1
ATOM 2145 N N . GLU A 1 267 ? 25.110 1.146 -18.984 1.00 93.88 267 GLU A N 1
ATOM 2146 C CA . GLU A 1 267 ? 25.851 0.019 -19.566 1.00 93.88 267 GLU A CA 1
ATOM 2147 C C . GLU A 1 267 ? 24.978 -1.214 -19.838 1.00 93.88 267 GLU A C 1
ATOM 2149 O O . GLU A 1 267 ? 25.274 -1.978 -20.749 1.00 93.88 267 GLU A O 1
ATOM 2154 N N . ASN A 1 268 ? 23.916 -1.433 -19.052 1.00 96.62 268 ASN A N 1
ATOM 2155 C CA . ASN A 1 268 ? 23.075 -2.632 -19.153 1.00 96.62 268 ASN A CA 1
ATOM 2156 C C . ASN A 1 268 ? 21.674 -2.354 -19.717 1.00 96.62 268 ASN A C 1
ATOM 2158 O O . ASN A 1 268 ? 20.855 -3.274 -19.749 1.00 96.62 268 ASN A O 1
ATOM 2162 N N . ILE A 1 269 ? 21.384 -1.128 -20.169 1.00 97.00 269 ILE A N 1
ATOM 2163 C CA . ILE A 1 269 ? 20.034 -0.746 -20.610 1.00 97.00 269 ILE A CA 1
ATOM 2164 C C . ILE A 1 269 ? 19.515 -1.611 -21.768 1.00 97.00 269 ILE A C 1
ATOM 2166 O O . ILE A 1 269 ? 18.317 -1.885 -21.846 1.00 97.00 269 ILE A O 1
ATOM 2170 N N . ASP A 1 270 ? 20.414 -2.124 -22.609 1.00 97.00 270 ASP A N 1
ATOM 2171 C CA . ASP A 1 270 ? 20.068 -3.037 -23.699 1.00 97.00 270 ASP A CA 1
ATOM 2172 C C . ASP A 1 270 ? 19.478 -4.360 -23.187 1.00 97.00 270 ASP A C 1
ATOM 2174 O O . ASP A 1 270 ? 18.522 -4.862 -23.774 1.00 97.00 270 ASP A O 1
ATOM 2178 N N . LYS A 1 271 ? 19.931 -4.873 -22.031 1.00 97.69 271 LYS A N 1
ATOM 2179 C CA . LYS A 1 271 ? 19.335 -6.067 -21.398 1.00 97.69 271 LYS A CA 1
ATOM 2180 C C . LYS A 1 271 ? 17.892 -5.815 -20.968 1.00 97.69 271 LYS A C 1
ATOM 2182 O O . LYS A 1 271 ? 17.042 -6.696 -21.088 1.00 97.69 271 LYS A O 1
ATOM 2187 N N . LEU A 1 272 ? 17.593 -4.602 -20.490 1.00 97.81 272 LEU A N 1
ATOM 2188 C CA . LEU A 1 272 ? 16.220 -4.219 -20.162 1.00 97.81 272 LEU A CA 1
ATOM 2189 C C . LEU A 1 272 ? 15.362 -4.121 -21.425 1.00 97.81 272 LEU A C 1
ATOM 2191 O O . LEU A 1 272 ? 14.235 -4.609 -21.429 1.00 97.81 272 LEU A O 1
ATOM 2195 N N . LYS A 1 273 ? 15.892 -3.537 -22.505 1.00 97.38 273 LYS A N 1
ATOM 2196 C CA . LYS A 1 273 ? 15.207 -3.479 -23.805 1.00 97.38 273 LYS A CA 1
ATOM 2197 C C . LYS A 1 273 ? 14.904 -4.884 -24.345 1.00 97.38 273 LYS A C 1
ATOM 2199 O O . LYS A 1 273 ? 13.776 -5.137 -24.768 1.00 97.38 273 LYS A O 1
ATOM 2204 N N . GLU A 1 274 ? 15.871 -5.799 -24.296 1.00 96.69 274 GLU A N 1
ATOM 2205 C CA . GLU A 1 274 ? 15.694 -7.204 -24.689 1.00 96.69 274 GLU A CA 1
ATOM 2206 C C . GLU A 1 274 ? 14.586 -7.875 -23.873 1.00 96.69 274 GLU A C 1
ATOM 2208 O O . GLU A 1 274 ? 13.642 -8.420 -24.446 1.00 96.69 274 GLU A O 1
ATOM 2213 N N . ARG A 1 275 ? 14.640 -7.762 -22.539 1.00 96.56 275 ARG A N 1
ATOM 2214 C CA . ARG A 1 275 ? 13.597 -8.277 -21.639 1.00 96.56 275 ARG A CA 1
ATOM 2215 C C . ARG A 1 275 ? 12.223 -7.704 -21.978 1.00 96.56 275 ARG A C 1
ATOM 2217 O O . ARG A 1 275 ? 11.251 -8.455 -22.069 1.00 96.56 275 ARG A O 1
ATOM 2224 N N . LEU A 1 276 ? 12.133 -6.385 -22.154 1.00 97.19 276 LEU A N 1
ATOM 2225 C CA . LEU A 1 276 ? 10.879 -5.709 -22.464 1.00 97.19 276 LEU A CA 1
ATOM 2226 C C . LEU A 1 276 ? 10.246 -6.316 -23.718 1.00 97.19 276 LEU A C 1
ATOM 2228 O O . LEU A 1 276 ? 9.087 -6.722 -23.680 1.00 97.19 276 LEU A O 1
ATOM 2232 N N . ASN A 1 277 ? 11.025 -6.464 -24.789 1.00 95.19 277 ASN A N 1
ATOM 2233 C CA . ASN A 1 277 ? 10.543 -6.984 -26.066 1.00 95.19 277 ASN A CA 1
ATOM 2234 C C . ASN A 1 277 ? 10.266 -8.489 -26.081 1.00 95.19 277 ASN A C 1
ATOM 2236 O O . ASN A 1 277 ? 9.403 -8.916 -26.852 1.00 95.19 277 ASN A O 1
ATOM 2240 N N . ALA A 1 278 ? 10.988 -9.264 -25.268 1.00 93.12 278 ALA A N 1
ATOM 2241 C CA . ALA A 1 278 ? 10.908 -10.722 -25.225 1.00 93.12 278 ALA A CA 1
ATOM 2242 C C . ALA A 1 278 ? 9.958 -11.272 -24.151 1.00 93.12 278 ALA A C 1
ATOM 2244 O O . ALA A 1 278 ? 9.635 -12.456 -24.195 1.00 93.12 278 ALA A O 1
ATOM 2245 N N . LYS A 1 279 ? 9.532 -10.459 -23.174 1.00 93.88 279 LYS A N 1
ATOM 2246 C CA . LYS A 1 279 ? 8.672 -10.917 -22.069 1.00 93.88 279 LYS A CA 1
ATOM 2247 C C . LYS A 1 279 ? 7.550 -9.948 -21.708 1.00 93.88 279 LYS A C 1
ATOM 2249 O O . LYS A 1 279 ? 6.446 -10.396 -21.424 1.00 93.88 279 LYS A O 1
ATOM 2254 N N . VAL A 1 280 ? 7.811 -8.643 -21.701 1.00 94.81 280 VAL A N 1
ATOM 2255 C CA . VAL A 1 280 ? 6.910 -7.677 -21.048 1.00 94.81 280 VAL A CA 1
ATOM 2256 C C . VAL A 1 280 ? 5.867 -7.124 -22.015 1.00 94.81 280 VAL A C 1
ATOM 2258 O O . VAL A 1 280 ? 4.673 -7.306 -21.799 1.00 94.81 280 VAL A O 1
ATOM 2261 N N . VAL A 1 281 ? 6.290 -6.499 -23.118 1.00 93.12 281 VAL A N 1
ATOM 2262 C CA . VAL A 1 281 ? 5.387 -5.801 -24.055 1.00 93.12 281 VAL A CA 1
ATOM 2263 C C . VAL A 1 281 ? 4.812 -6.711 -25.149 1.00 93.12 281 VAL A C 1
ATOM 2265 O O . VAL A 1 281 ? 4.386 -6.240 -26.202 1.00 93.12 281 VAL A O 1
ATOM 2268 N N . ILE A 1 282 ? 4.802 -8.029 -24.917 1.00 89.31 282 ILE A N 1
ATOM 2269 C CA . ILE A 1 282 ? 4.190 -9.006 -25.832 1.00 89.31 282 ILE A CA 1
ATOM 2270 C C . ILE A 1 282 ? 2.671 -8.838 -25.824 1.00 89.31 282 ILE A C 1
ATOM 2272 O O . ILE A 1 282 ? 2.031 -8.770 -26.873 1.00 89.31 282 ILE A O 1
ATOM 2276 N N . THR A 1 283 ? 2.095 -8.760 -24.627 1.00 87.06 283 THR A N 1
ATOM 2277 C CA . THR A 1 283 ? 0.662 -8.588 -24.413 1.00 87.06 283 THR A CA 1
ATOM 2278 C C . THR A 1 283 ? 0.416 -7.550 -23.329 1.00 87.06 283 THR A C 1
ATOM 2280 O O . THR A 1 283 ? 1.302 -7.223 -22.539 1.00 87.06 283 THR A O 1
ATOM 2283 N N . LYS A 1 284 ? -0.812 -7.035 -23.280 1.00 85.88 284 LYS A N 1
ATOM 2284 C CA . LYS A 1 284 ? -1.227 -6.140 -22.203 1.00 85.88 284 LYS A CA 1
ATOM 2285 C C . LYS A 1 284 ? -1.202 -6.851 -20.844 1.00 85.88 284 LYS A C 1
ATOM 2287 O O . LYS A 1 284 ? -0.782 -6.242 -19.870 1.00 85.88 284 LYS A O 1
ATOM 2292 N N . ASP A 1 285 ? -1.542 -8.139 -20.815 1.00 84.38 285 ASP A N 1
ATOM 2293 C CA . ASP A 1 285 ? -1.563 -8.960 -19.600 1.00 84.38 285 ASP A CA 1
ATOM 2294 C C . ASP A 1 285 ? -0.154 -9.178 -19.026 1.00 84.38 285 ASP A C 1
ATOM 2296 O O . ASP A 1 285 ? 0.058 -8.993 -17.832 1.00 84.38 285 ASP A O 1
ATOM 2300 N N . THR A 1 286 ? 0.838 -9.498 -19.868 1.00 89.94 286 THR A N 1
ATOM 2301 C CA . THR A 1 286 ? 2.243 -9.652 -19.432 1.00 89.94 286 THR A CA 1
ATOM 2302 C C . THR A 1 286 ? 2.846 -8.337 -18.939 1.00 89.94 286 THR A C 1
ATOM 2304 O O . THR A 1 286 ? 3.630 -8.325 -17.991 1.00 89.94 286 THR A O 1
ATOM 2307 N N . LEU A 1 287 ? 2.463 -7.216 -19.556 1.00 90.94 287 LEU A N 1
ATOM 2308 C CA . LEU A 1 287 ? 2.852 -5.882 -19.107 1.00 90.94 287 LEU A CA 1
ATOM 2309 C C . LEU A 1 287 ? 2.210 -5.538 -17.755 1.00 90.94 287 LEU A C 1
ATOM 2311 O O . LEU A 1 287 ? 2.878 -5.025 -16.859 1.00 90.94 287 LEU A O 1
ATOM 2315 N N . GLU A 1 288 ? 0.925 -5.844 -17.598 1.00 86.31 288 GLU A N 1
ATOM 2316 C CA . GLU A 1 288 ? 0.171 -5.639 -16.361 1.00 86.31 288 GLU A CA 1
ATOM 2317 C C . GLU A 1 288 ? 0.716 -6.498 -15.213 1.00 86.31 288 GLU A C 1
ATOM 2319 O O . GLU A 1 288 ? 0.821 -6.025 -14.080 1.00 86.31 288 GLU A O 1
ATOM 2324 N N . GLU A 1 289 ? 1.140 -7.728 -15.505 1.00 86.69 289 GLU A N 1
ATOM 2325 C CA . GLU A 1 289 ? 1.827 -8.607 -14.560 1.00 86.69 289 GLU A CA 1
ATOM 2326 C C . GLU A 1 289 ? 3.174 -8.022 -14.108 1.00 86.69 289 GLU A C 1
ATOM 2328 O O . GLU A 1 289 ? 3.441 -7.976 -12.906 1.00 86.69 289 GLU A O 1
ATOM 2333 N N . GLU A 1 290 ? 4.000 -7.525 -15.036 1.00 92.75 290 GLU A N 1
ATOM 2334 C CA . GLU A 1 290 ? 5.273 -6.871 -14.704 1.00 92.75 290 GLU A CA 1
ATOM 2335 C C . GLU A 1 290 ? 5.033 -5.640 -13.813 1.00 92.75 290 GLU A C 1
ATOM 2337 O O . GLU A 1 290 ? 5.633 -5.527 -12.744 1.00 92.75 290 GLU A O 1
ATOM 2342 N N . MET A 1 291 ? 4.096 -4.757 -14.187 1.00 90.50 291 MET A N 1
ATOM 2343 C CA . MET A 1 291 ? 3.710 -3.600 -13.364 1.00 90.50 291 MET A CA 1
ATOM 2344 C C . MET A 1 291 ? 3.274 -4.025 -11.960 1.00 90.50 291 MET A C 1
ATOM 2346 O O . MET A 1 291 ? 3.671 -3.406 -10.973 1.00 90.50 291 MET A O 1
ATOM 2350 N N . THR A 1 292 ? 2.476 -5.089 -11.874 1.00 86.56 292 THR A N 1
ATOM 2351 C CA . THR A 1 292 ? 1.950 -5.621 -10.617 1.00 86.56 292 THR A CA 1
ATOM 2352 C C . THR A 1 292 ? 3.078 -6.128 -9.720 1.00 86.56 292 THR A C 1
ATOM 2354 O O . THR A 1 292 ? 3.140 -5.782 -8.543 1.00 86.56 292 THR A O 1
ATOM 2357 N N . ASN A 1 293 ? 4.023 -6.891 -10.265 1.00 90.31 293 ASN A N 1
ATOM 2358 C CA . ASN A 1 293 ? 5.155 -7.405 -9.496 1.00 90.31 293 ASN A CA 1
ATOM 2359 C C . ASN A 1 293 ? 6.024 -6.264 -8.945 1.00 90.31 293 ASN A C 1
ATOM 2361 O O . ASN A 1 293 ? 6.348 -6.255 -7.757 1.00 90.31 293 ASN A O 1
ATOM 2365 N N . ILE A 1 294 ? 6.337 -5.266 -9.779 1.00 92.88 294 ILE A N 1
ATOM 2366 C CA . ILE A 1 294 ? 7.142 -4.101 -9.383 1.00 92.88 294 ILE A CA 1
ATOM 2367 C C . ILE A 1 294 ? 6.431 -3.279 -8.297 1.00 92.88 294 ILE A C 1
ATOM 2369 O O . ILE A 1 294 ? 7.064 -2.867 -7.325 1.00 92.88 294 ILE A O 1
ATOM 2373 N N . GLN A 1 295 ? 5.116 -3.075 -8.412 1.00 89.31 295 GLN A N 1
ATOM 2374 C CA . GLN A 1 295 ? 4.328 -2.363 -7.400 1.00 89.31 295 GLN A CA 1
ATOM 2375 C C . GLN A 1 295 ? 4.257 -3.105 -6.067 1.00 89.31 295 GLN A C 1
ATOM 2377 O O . GLN A 1 295 ? 4.507 -2.498 -5.026 1.00 89.31 295 GLN A O 1
ATOM 2382 N N . ALA A 1 296 ? 3.991 -4.416 -6.089 1.00 87.38 296 ALA A N 1
ATOM 2383 C CA . ALA A 1 296 ? 4.007 -5.247 -4.886 1.00 87.38 296 ALA A CA 1
ATOM 2384 C C . ALA A 1 296 ? 5.353 -5.153 -4.169 1.00 87.38 296 ALA A C 1
ATOM 2386 O O . ALA A 1 296 ? 5.400 -5.052 -2.945 1.00 87.38 296 ALA A O 1
ATOM 2387 N N . TYR A 1 297 ? 6.438 -5.139 -4.943 1.00 90.38 297 TYR A N 1
ATOM 2388 C CA . TYR A 1 297 ? 7.799 -5.093 -4.432 1.00 90.38 297 TYR A CA 1
ATOM 2389 C C . TYR A 1 297 ? 8.144 -3.739 -3.803 1.00 90.38 297 TYR A C 1
ATOM 2391 O O . TYR A 1 297 ? 8.809 -3.695 -2.769 1.00 90.38 297 TYR A O 1
ATOM 2399 N N . LEU A 1 298 ? 7.637 -2.645 -4.379 1.00 90.12 298 LEU A N 1
ATOM 2400 C CA . LEU A 1 298 ? 7.819 -1.278 -3.885 1.00 90.12 298 LEU A CA 1
ATOM 2401 C C . LEU A 1 298 ? 6.880 -0.890 -2.729 1.00 90.12 298 LEU A C 1
ATOM 2403 O O . LEU A 1 298 ? 7.101 0.155 -2.112 1.00 90.12 298 LEU A O 1
ATOM 2407 N N . TYR A 1 299 ? 5.851 -1.687 -2.432 1.00 87.75 299 TYR A N 1
ATOM 2408 C CA . TYR A 1 299 ? 4.889 -1.392 -1.370 1.00 87.75 299 TYR A CA 1
ATOM 2409 C C . TYR A 1 299 ? 5.554 -1.399 0.015 1.00 87.75 299 TYR A C 1
ATOM 2411 O O . TYR A 1 299 ? 6.269 -2.339 0.359 1.00 87.75 299 TYR A O 1
ATOM 2419 N N . LEU A 1 300 ? 5.299 -0.364 0.826 1.00 83.62 300 LEU A N 1
ATOM 2420 C CA . LEU A 1 300 ? 5.966 -0.157 2.122 1.00 83.62 300 LEU A CA 1
ATOM 2421 C C . LEU A 1 300 ? 5.108 -0.478 3.352 1.00 83.62 300 LEU A C 1
ATOM 2423 O O . LEU A 1 300 ? 5.655 -0.610 4.444 1.00 83.62 300 LEU A O 1
ATOM 2427 N N . GLY A 1 301 ? 3.785 -0.595 3.217 1.00 83.62 301 GLY A N 1
ATOM 2428 C CA . GLY A 1 301 ? 2.897 -0.702 4.379 1.00 83.62 301 GLY A CA 1
ATOM 2429 C C . GLY A 1 301 ? 3.051 0.503 5.307 1.00 83.62 301 GLY A C 1
ATOM 2430 O O . GLY A 1 301 ? 2.807 1.633 4.896 1.00 83.62 301 GLY A O 1
ATOM 2431 N N . ASN A 1 302 ? 3.481 0.269 6.552 1.00 80.19 302 ASN A N 1
ATOM 2432 C CA . ASN A 1 302 ? 3.799 1.341 7.509 1.00 80.19 302 ASN A CA 1
ATOM 2433 C C . ASN A 1 302 ? 5.285 1.718 7.556 1.00 80.19 302 ASN A C 1
ATOM 2435 O O . ASN A 1 302 ? 5.674 2.581 8.344 1.00 80.19 302 ASN A O 1
ATOM 2439 N N . ALA A 1 303 ? 6.131 1.033 6.789 1.00 81.44 303 ALA A N 1
ATOM 2440 C CA . ALA A 1 303 ? 7.564 1.252 6.832 1.00 81.44 303 ALA A CA 1
ATOM 2441 C C . ALA A 1 303 ? 7.940 2.573 6.154 1.00 81.44 303 ALA A C 1
ATOM 2443 O O . ALA A 1 303 ? 7.420 2.942 5.101 1.00 81.44 303 ALA A O 1
ATOM 2444 N N . ARG A 1 304 ? 8.932 3.255 6.721 1.00 85.81 304 ARG A N 1
ATOM 2445 C CA . ARG A 1 304 ? 9.631 4.343 6.035 1.00 85.81 304 ARG A CA 1
ATOM 2446 C C . ARG A 1 304 ? 10.555 3.778 4.952 1.00 85.81 304 ARG A C 1
ATOM 2448 O O . ARG A 1 304 ? 10.959 2.614 5.045 1.00 85.81 304 ARG A O 1
ATOM 2455 N N . PRO A 1 305 ? 10.961 4.579 3.954 1.00 85.19 305 PRO A N 1
ATOM 2456 C CA . PRO A 1 305 ? 11.915 4.146 2.942 1.00 85.19 305 PRO A CA 1
ATOM 2457 C C . PRO A 1 305 ? 13.166 3.455 3.506 1.00 85.19 305 PRO A C 1
ATOM 2459 O O . PRO A 1 305 ? 13.466 2.329 3.102 1.00 85.19 305 PRO A O 1
ATOM 2462 N N . SER A 1 306 ? 13.815 4.053 4.507 1.00 81.50 306 SER A N 1
ATOM 2463 C CA . SER A 1 306 ? 14.996 3.491 5.188 1.00 81.50 306 SER A CA 1
ATOM 2464 C C . SER A 1 306 ? 14.762 2.162 5.913 1.00 81.50 306 SER A C 1
ATOM 2466 O O . SER A 1 306 ? 15.716 1.441 6.197 1.00 81.50 306 SER A O 1
ATOM 2468 N N . GLN A 1 307 ? 13.512 1.830 6.239 1.00 80.44 307 GLN A N 1
ATOM 2469 C CA . GLN A 1 307 ? 13.153 0.610 6.964 1.00 80.44 307 GLN A CA 1
ATOM 2470 C C . GLN A 1 307 ? 12.889 -0.577 6.031 1.00 80.44 307 GLN A C 1
ATOM 2472 O O . GLN A 1 307 ? 12.788 -1.715 6.495 1.00 80.44 307 GLN A O 1
ATOM 2477 N N . SER A 1 308 ? 12.779 -0.334 4.724 1.00 79.75 308 SER A N 1
ATOM 2478 C CA . SER A 1 308 ? 12.723 -1.412 3.742 1.00 79.75 308 SER A CA 1
ATOM 2479 C C . SER A 1 308 ? 14.125 -1.968 3.466 1.00 79.75 308 SER A C 1
ATOM 2481 O O . SER A 1 308 ? 15.126 -1.278 3.635 1.00 79.75 308 SER A O 1
ATOM 2483 N N . TYR A 1 309 ? 14.199 -3.193 2.954 1.00 76.31 309 TYR A N 1
ATOM 2484 C CA . TYR A 1 309 ? 15.456 -3.781 2.476 1.00 76.31 309 TYR A CA 1
ATOM 2485 C C . TYR A 1 309 ? 15.969 -3.133 1.176 1.00 76.31 309 TYR A C 1
ATOM 2487 O O . TYR A 1 309 ? 17.119 -3.342 0.794 1.00 76.31 309 TYR A O 1
ATOM 2495 N N . LEU A 1 310 ? 15.132 -2.334 0.506 1.00 84.75 310 LEU A N 1
ATOM 2496 C CA . LEU A 1 310 ? 15.471 -1.649 -0.730 1.00 84.75 310 LEU A CA 1
ATOM 2497 C C . LEU A 1 310 ? 16.216 -0.348 -0.465 1.00 84.75 310 LEU A C 1
ATOM 2499 O O . LEU A 1 310 ? 15.671 0.591 0.123 1.00 84.75 310 LEU A O 1
ATOM 2503 N N . ASN A 1 311 ? 17.434 -0.262 -0.999 1.00 88.00 311 ASN A N 1
ATOM 2504 C CA . ASN A 1 311 ? 18.172 0.992 -1.024 1.00 88.00 311 ASN A CA 1
ATOM 2505 C C . ASN A 1 311 ? 17.481 2.031 -1.938 1.00 88.00 311 ASN A C 1
ATOM 2507 O O . ASN A 1 311 ? 16.690 1.695 -2.828 1.00 88.00 311 ASN A O 1
ATOM 2511 N N . ASN A 1 312 ? 17.805 3.307 -1.726 1.00 87.94 312 ASN A N 1
ATOM 2512 C CA . ASN A 1 312 ? 17.159 4.419 -2.426 1.00 87.94 312 ASN A CA 1
ATOM 2513 C C . ASN A 1 312 ? 17.420 4.424 -3.944 1.00 87.94 312 ASN A C 1
ATOM 2515 O O . ASN A 1 312 ? 16.517 4.760 -4.704 1.00 87.94 312 ASN A O 1
ATOM 2519 N N . ASP A 1 313 ? 18.607 4.005 -4.397 1.00 91.38 313 ASP A N 1
ATOM 2520 C CA . ASP A 1 313 ? 18.960 3.949 -5.827 1.00 91.38 313 ASP A CA 1
ATOM 2521 C C . ASP A 1 313 ? 18.118 2.902 -6.572 1.00 91.38 313 ASP A C 1
ATOM 2523 O O . ASP A 1 313 ? 17.499 3.204 -7.592 1.00 91.38 313 ASP A O 1
ATOM 2527 N N . THR A 1 314 ? 18.030 1.687 -6.026 1.00 93.88 314 THR A N 1
ATOM 2528 C CA . THR A 1 314 ? 17.187 0.603 -6.546 1.00 93.88 314 THR A CA 1
ATOM 2529 C C . THR A 1 314 ? 15.723 1.031 -6.587 1.00 93.88 314 THR A C 1
ATOM 2531 O O . THR A 1 314 ? 15.051 0.848 -7.600 1.00 93.88 314 THR A O 1
ATOM 2534 N N . ARG A 1 315 ? 15.228 1.661 -5.517 1.00 92.50 315 ARG A N 1
ATOM 2535 C CA . ARG A 1 315 ? 13.853 2.168 -5.457 1.00 92.50 315 ARG A CA 1
ATOM 2536 C C . ARG A 1 315 ? 13.571 3.205 -6.543 1.00 92.50 315 ARG A C 1
ATOM 2538 O O . ARG A 1 315 ? 12.558 3.093 -7.226 1.00 92.50 315 ARG A O 1
ATOM 2545 N N . ALA A 1 316 ? 14.447 4.195 -6.708 1.00 92.44 316 ALA A N 1
ATOM 2546 C CA . ALA A 1 316 ? 14.278 5.246 -7.708 1.00 92.44 316 ALA A CA 1
ATOM 2547 C C . ALA A 1 316 ? 14.271 4.672 -9.134 1.00 92.44 316 ALA A C 1
ATOM 2549 O O . ALA A 1 316 ? 13.402 5.019 -9.937 1.00 92.44 316 ALA A O 1
ATOM 2550 N N . LYS A 1 317 ? 15.165 3.719 -9.433 1.00 96.12 317 LYS A N 1
ATOM 2551 C CA . LYS A 1 317 ? 15.174 2.989 -10.712 1.00 96.12 317 LYS A CA 1
ATOM 2552 C C . LYS A 1 317 ? 13.859 2.257 -10.969 1.00 96.12 317 LYS A C 1
ATOM 2554 O O . LYS A 1 317 ? 13.262 2.442 -12.025 1.00 96.12 317 LYS A O 1
ATOM 2559 N N . LEU A 1 318 ? 13.384 1.471 -10.003 1.00 95.88 318 LEU A N 1
ATOM 2560 C CA . LEU A 1 318 ? 12.154 0.688 -10.147 1.00 95.88 318 LEU A CA 1
ATOM 2561 C C . LEU A 1 318 ? 10.904 1.571 -10.266 1.00 95.88 318 LEU A C 1
ATOM 2563 O O . LEU A 1 318 ? 10.022 1.260 -11.060 1.00 95.88 318 LEU A O 1
ATOM 2567 N N . LYS A 1 319 ? 10.840 2.702 -9.553 1.00 92.50 319 LYS A N 1
ATOM 2568 C CA . LYS A 1 319 ? 9.759 3.689 -9.724 1.00 92.50 319 LYS A CA 1
ATOM 2569 C C . LYS A 1 319 ? 9.792 4.348 -11.105 1.00 92.50 319 LYS A C 1
ATOM 2571 O O . LYS A 1 319 ? 8.754 4.471 -11.745 1.00 92.50 319 LYS A O 1
ATOM 2576 N N . THR A 1 320 ? 10.980 4.712 -11.593 1.00 94.00 320 THR A N 1
ATOM 2577 C CA . THR A 1 320 ? 11.162 5.254 -12.955 1.00 94.00 320 THR A CA 1
ATOM 2578 C C . THR A 1 320 ? 10.696 4.245 -14.008 1.00 94.00 320 THR A C 1
ATOM 2580 O O . THR A 1 320 ? 9.972 4.593 -14.938 1.00 94.00 320 THR A O 1
ATOM 2583 N N . TYR A 1 321 ? 11.065 2.974 -13.832 1.00 96.75 321 TYR A N 1
ATOM 2584 C CA . TYR A 1 321 ? 10.633 1.878 -14.695 1.00 96.75 321 TYR A CA 1
ATOM 2585 C C . TYR A 1 321 ? 9.119 1.662 -14.646 1.00 96.75 321 TYR A C 1
ATOM 2587 O O . TYR A 1 321 ? 8.494 1.505 -15.688 1.00 96.75 321 TYR A O 1
ATOM 2595 N N . LEU A 1 322 ? 8.503 1.723 -13.466 1.00 93.12 322 LEU A N 1
ATOM 2596 C CA . LEU A 1 322 ? 7.060 1.556 -13.321 1.00 93.12 322 LEU A CA 1
ATOM 2597 C C . LEU A 1 322 ? 6.260 2.609 -14.107 1.00 93.12 322 LEU A C 1
ATOM 2599 O O . LEU A 1 322 ? 5.258 2.267 -14.733 1.00 93.12 322 LEU A O 1
ATOM 2603 N N . ILE A 1 323 ? 6.721 3.863 -14.129 1.00 90.81 323 ILE A N 1
ATOM 2604 C CA . ILE A 1 323 ? 6.101 4.931 -14.933 1.00 90.81 323 ILE A CA 1
ATOM 2605 C C . ILE A 1 323 ? 6.235 4.631 -16.428 1.00 90.81 323 ILE A C 1
ATOM 2607 O O . ILE A 1 323 ? 5.273 4.790 -17.178 1.00 90.81 323 ILE A O 1
ATOM 2611 N N . LEU A 1 324 ? 7.392 4.124 -16.866 1.00 94.75 324 LEU A N 1
ATOM 2612 C CA . LEU A 1 324 ? 7.583 3.704 -18.255 1.00 94.75 324 LEU A CA 1
ATOM 2613 C C . LEU A 1 324 ? 6.598 2.601 -18.648 1.00 94.75 324 LEU A C 1
ATOM 2615 O O . LEU A 1 324 ? 5.961 2.681 -19.697 1.00 94.75 324 LEU A O 1
ATOM 2619 N N . LEU A 1 325 ? 6.449 1.586 -17.795 1.00 93.88 325 LEU A N 1
ATOM 2620 C CA . LEU A 1 325 ? 5.488 0.512 -18.025 1.00 93.88 325 LEU A CA 1
ATOM 2621 C C . LEU A 1 325 ? 4.053 1.044 -18.089 1.00 93.88 325 LEU A C 1
ATOM 2623 O O . LEU A 1 325 ? 3.271 0.591 -18.921 1.00 93.88 325 LEU A O 1
ATOM 2627 N N . HIS A 1 326 ? 3.716 2.039 -17.266 1.00 88.38 326 HIS A N 1
ATOM 2628 C CA . HIS A 1 326 ? 2.415 2.693 -17.323 1.00 88.38 326 HIS A CA 1
ATOM 2629 C C . HIS A 1 326 ? 2.183 3.412 -18.664 1.00 88.38 326 HIS A C 1
ATOM 2631 O O . HIS A 1 326 ? 1.130 3.221 -19.270 1.00 88.38 326 HIS A O 1
ATOM 2637 N N . HIS A 1 327 ? 3.170 4.148 -19.186 1.00 89.25 327 HIS A N 1
ATOM 2638 C CA . HIS A 1 327 ? 3.083 4.763 -20.519 1.00 89.25 327 HIS A CA 1
ATOM 2639 C C . HIS A 1 327 ? 2.914 3.722 -21.638 1.00 89.25 327 HIS A C 1
ATOM 2641 O O . HIS A 1 327 ? 2.162 3.922 -22.597 1.00 89.25 327 HIS A O 1
ATOM 2647 N N . TYR A 1 328 ? 3.590 2.575 -21.531 1.00 92.62 328 TYR A N 1
ATOM 2648 C CA . TYR A 1 328 ? 3.376 1.471 -22.468 1.00 92.62 328 TYR A CA 1
ATOM 2649 C C . TYR A 1 328 ? 1.956 0.920 -22.354 1.00 92.62 328 TYR A C 1
ATOM 2651 O O . TYR A 1 328 ? 1.316 0.646 -23.367 1.00 92.62 328 TYR A O 1
ATOM 2659 N N . TYR A 1 329 ? 1.434 0.808 -21.133 1.00 88.31 329 TYR A N 1
ATOM 2660 C CA . TYR A 1 329 ? 0.110 0.258 -20.868 1.00 88.31 329 TYR A CA 1
ATOM 2661 C C . TYR A 1 329 ? -1.007 1.123 -21.450 1.00 88.31 329 TYR A C 1
ATOM 2663 O O . TYR A 1 329 ? -1.972 0.596 -22.016 1.00 88.31 329 TYR A O 1
ATOM 2671 N N . THR A 1 330 ? -0.877 2.446 -21.323 1.00 84.50 330 THR A N 1
ATOM 2672 C CA . THR A 1 330 ? -1.809 3.412 -21.915 1.00 84.50 330 THR A CA 1
ATOM 2673 C C . THR A 1 330 ? -1.707 3.425 -23.439 1.00 84.50 330 THR A C 1
ATOM 2675 O O . THR A 1 330 ? -2.731 3.546 -24.103 1.00 84.50 330 THR A O 1
ATOM 2678 N N . THR A 1 331 ? -0.511 3.204 -23.998 1.00 87.56 331 THR A N 1
ATOM 2679 C CA . THR A 1 331 ? -0.298 3.100 -25.453 1.00 87.56 331 THR A CA 1
ATOM 2680 C C . THR A 1 331 ? -0.863 1.797 -26.046 1.00 87.56 331 THR A C 1
ATOM 2682 O O . THR A 1 331 ? -1.367 1.787 -27.169 1.00 87.56 331 THR A O 1
ATOM 2685 N N . MET A 1 332 ? -0.796 0.677 -25.318 1.00 86.81 332 MET A N 1
ATOM 2686 C CA . MET A 1 332 ? -1.284 -0.635 -25.767 1.00 86.81 332 MET A CA 1
ATOM 2687 C C . MET A 1 332 ? -2.818 -0.747 -25.676 1.00 86.81 332 MET A C 1
ATOM 2689 O O . MET A 1 332 ? -3.374 -1.419 -24.799 1.00 86.81 332 MET A O 1
ATOM 2693 N N . GLU A 1 333 ? -3.535 -0.101 -26.595 1.00 79.25 333 GLU A N 1
ATOM 2694 C CA . GLU A 1 333 ? -4.961 -0.368 -26.834 1.00 79.25 333 GLU A CA 1
ATOM 2695 C C . GLU A 1 333 ? -5.178 -1.775 -27.437 1.00 79.25 333 GLU A C 1
ATOM 2697 O O . GLU A 1 333 ? -4.240 -2.404 -27.925 1.00 79.25 333 GLU A O 1
ATOM 2702 N N . ASN A 1 334 ? -6.414 -2.295 -27.428 1.00 69.12 334 ASN A N 1
ATOM 2703 C CA . ASN A 1 334 ? -6.717 -3.698 -27.790 1.00 69.12 334 ASN A CA 1
ATOM 2704 C C . ASN A 1 334 ? -6.134 -4.141 -29.151 1.00 69.12 334 ASN A C 1
ATOM 2706 O O . ASN A 1 334 ? -5.691 -5.286 -29.302 1.00 69.12 334 ASN A O 1
ATOM 2710 N N . ASN A 1 335 ? -6.062 -3.207 -30.099 1.00 81.75 335 ASN A N 1
ATOM 2711 C CA . ASN A 1 335 ? -5.627 -3.433 -31.476 1.00 81.75 335 ASN A CA 1
ATOM 2712 C C . ASN A 1 335 ? -4.246 -2.834 -31.774 1.00 81.75 335 ASN A C 1
ATOM 2714 O O . ASN A 1 335 ? -3.865 -2.744 -32.933 1.00 81.75 335 ASN A O 1
ATOM 2718 N N . ILE A 1 336 ? -3.497 -2.391 -30.763 1.00 86.94 336 ILE A N 1
ATOM 2719 C CA . ILE A 1 336 ? -2.144 -1.860 -30.946 1.00 86.94 336 ILE A CA 1
ATOM 2720 C C . ILE A 1 336 ? -1.146 -2.902 -30.447 1.00 86.94 336 ILE A C 1
ATOM 2722 O O . ILE A 1 336 ? -1.225 -3.384 -29.316 1.00 86.94 336 ILE A O 1
ATOM 2726 N N . ILE A 1 337 ? -0.209 -3.269 -31.314 1.00 89.06 337 ILE A N 1
ATOM 2727 C CA . ILE A 1 337 ? 0.979 -4.048 -30.964 1.00 89.06 337 ILE A CA 1
ATOM 2728 C C . ILE A 1 337 ? 2.194 -3.131 -30.932 1.00 89.06 337 ILE A C 1
ATOM 2730 O O . ILE A 1 337 ? 2.241 -2.120 -31.638 1.00 89.06 337 ILE A O 1
ATOM 2734 N N . VAL A 1 338 ? 3.173 -3.479 -30.099 1.00 92.38 338 VAL A N 1
ATOM 2735 C CA . VAL A 1 338 ? 4.294 -2.585 -29.813 1.00 92.38 338 VAL A CA 1
ATOM 2736 C C . VAL A 1 338 ? 5.633 -3.310 -29.751 1.00 92.38 338 VAL A C 1
ATOM 2738 O O . VAL A 1 338 ? 5.704 -4.507 -29.454 1.00 92.38 338 VAL A O 1
ATOM 2741 N N . THR A 1 339 ? 6.706 -2.564 -29.990 1.00 93.25 339 THR A N 1
ATOM 2742 C CA . THR A 1 339 ? 8.079 -2.979 -29.688 1.00 93.25 339 THR A CA 1
ATOM 2743 C C . THR A 1 339 ? 8.880 -1.782 -29.187 1.00 93.25 339 THR A C 1
ATOM 2745 O O . THR A 1 339 ? 8.673 -0.649 -29.621 1.00 93.25 339 THR A O 1
ATOM 2748 N N . VAL A 1 340 ? 9.780 -2.013 -28.241 1.00 95.00 340 VAL A N 1
ATOM 2749 C CA . VAL A 1 340 ? 10.709 -1.004 -27.736 1.00 95.00 340 VAL A CA 1
ATOM 2750 C C . VAL A 1 340 ? 11.850 -0.886 -28.732 1.00 95.00 340 VAL A C 1
ATOM 2752 O O . VAL A 1 340 ? 12.680 -1.790 -28.851 1.00 95.00 340 VAL A O 1
ATOM 2755 N N . ASP A 1 341 ? 11.894 0.234 -29.440 1.00 93.50 341 ASP A N 1
ATOM 2756 C CA . ASP A 1 341 ? 12.924 0.529 -30.432 1.00 93.50 341 ASP A CA 1
ATOM 2757 C C . ASP A 1 341 ? 14.175 1.106 -29.783 1.00 93.50 341 ASP A C 1
ATOM 2759 O O . ASP A 1 341 ? 15.299 0.671 -30.038 1.00 93.50 341 ASP A O 1
ATOM 2763 N N . LYS A 1 342 ? 13.977 2.054 -28.872 1.00 95.06 342 LYS A N 1
ATOM 2764 C CA . LYS A 1 342 ? 15.064 2.757 -28.209 1.00 95.06 342 LYS A CA 1
ATOM 2765 C C . LYS A 1 342 ? 14.789 2.862 -26.724 1.00 95.06 342 LYS A C 1
ATOM 2767 O O . LYS A 1 342 ? 13.666 3.148 -26.329 1.00 95.06 342 LYS A O 1
ATOM 2772 N N . LEU A 1 343 ? 15.828 2.651 -25.924 1.00 97.50 343 LEU A N 1
ATOM 2773 C CA . LEU A 1 343 ? 15.794 2.819 -24.481 1.00 97.50 343 LEU A CA 1
ATOM 2774 C C . LEU A 1 343 ? 17.127 3.428 -24.043 1.00 97.50 343 LEU A C 1
ATOM 2776 O O . LEU A 1 343 ? 18.183 2.912 -24.398 1.00 97.50 343 LEU A O 1
ATOM 2780 N N . GLU A 1 344 ? 17.092 4.530 -23.302 1.00 97.69 344 GLU A N 1
ATOM 2781 C CA . GLU A 1 344 ? 18.293 5.153 -22.745 1.00 97.69 344 GLU A CA 1
ATOM 2782 C C . GLU A 1 344 ? 18.096 5.441 -21.266 1.00 97.69 344 GLU A C 1
ATOM 2784 O O . GLU A 1 344 ? 17.039 5.915 -20.859 1.00 97.69 344 GLU A O 1
ATOM 2789 N N . TYR A 1 345 ? 19.147 5.234 -20.477 1.00 97.25 345 TYR A N 1
ATOM 2790 C CA . TYR A 1 345 ? 19.173 5.600 -19.069 1.00 97.25 345 TYR A CA 1
ATOM 2791 C C . TYR A 1 345 ? 20.375 6.488 -18.760 1.00 97.25 345 TYR A C 1
ATOM 2793 O O . TYR A 1 345 ? 21.503 6.195 -19.166 1.00 97.25 345 TYR A O 1
ATOM 2801 N N . LYS A 1 346 ? 20.149 7.551 -17.984 1.00 95.38 346 LYS A N 1
ATOM 2802 C CA . LYS A 1 346 ? 21.209 8.424 -17.467 1.00 95.38 346 LYS A CA 1
ATOM 2803 C C . LYS A 1 346 ? 20.964 8.718 -15.994 1.00 95.38 346 LYS A C 1
ATOM 2805 O O . LYS A 1 346 ? 19.918 9.240 -15.621 1.00 95.38 346 LYS A O 1
ATOM 2810 N N . LYS A 1 347 ? 21.958 8.421 -15.159 1.00 93.31 347 LYS A N 1
ATOM 2811 C CA . LYS A 1 347 ? 21.983 8.880 -13.769 1.00 93.31 347 LYS A CA 1
ATOM 2812 C C . LYS A 1 347 ? 22.600 10.271 -13.719 1.00 93.31 347 LYS A C 1
ATOM 2814 O O . LYS A 1 347 ? 23.611 10.508 -14.372 1.00 93.31 347 LYS A O 1
ATOM 2819 N N . ASN A 1 348 ? 22.016 11.150 -12.917 1.00 88.81 348 ASN A N 1
ATOM 2820 C CA . ASN A 1 348 ? 22.466 12.519 -12.706 1.00 88.81 348 ASN A CA 1
ATOM 2821 C C . ASN A 1 348 ? 22.618 13.319 -14.007 1.00 88.81 348 ASN A C 1
ATOM 2823 O O . ASN A 1 348 ? 23.668 13.908 -14.270 1.00 88.81 348 ASN A O 1
ATOM 2827 N N . ARG A 1 349 ? 21.584 13.292 -14.858 1.00 84.31 349 ARG A N 1
ATOM 2828 C CA . ARG A 1 349 ? 21.592 14.050 -16.113 1.00 84.31 349 ARG A CA 1
ATOM 2829 C C . ARG A 1 349 ? 21.810 15.535 -15.793 1.00 84.31 349 ARG A C 1
ATOM 2831 O O . ARG A 1 349 ? 21.130 16.074 -14.930 1.00 84.31 349 ARG A O 1
ATOM 2838 N N . GLU A 1 350 ? 22.766 16.165 -16.479 1.00 81.50 350 GLU A N 1
ATOM 2839 C CA . GLU A 1 350 ? 23.084 17.598 -16.320 1.00 81.50 350 GLU A CA 1
ATOM 2840 C C . GLU A 1 350 ? 23.502 17.986 -14.883 1.00 81.50 350 GLU A C 1
ATOM 2842 O O . GLU A 1 350 ? 23.210 19.081 -14.414 1.00 81.50 350 GLU A O 1
ATOM 2847 N N . ASP A 1 351 ? 24.189 17.080 -14.171 1.00 80.56 351 ASP A N 1
ATOM 2848 C CA . ASP A 1 351 ? 24.640 17.260 -12.778 1.00 80.56 351 ASP A CA 1
ATOM 2849 C C . ASP A 1 351 ? 23.500 17.491 -11.766 1.00 80.56 351 ASP A C 1
ATOM 2851 O O . ASP A 1 351 ? 23.711 18.005 -10.659 1.00 80.56 351 ASP A O 1
ATOM 2855 N N . ILE A 1 352 ? 22.284 17.080 -12.136 1.00 81.62 352 ILE A N 1
ATOM 2856 C CA . ILE A 1 352 ? 21.090 17.123 -11.296 1.00 81.62 352 ILE A CA 1
ATOM 2857 C C . ILE A 1 352 ? 20.842 15.730 -10.709 1.00 81.62 352 ILE A C 1
ATOM 2859 O O . ILE A 1 352 ? 20.615 14.810 -11.494 1.00 81.62 352 ILE A O 1
ATOM 2863 N N . PRO A 1 353 ? 20.816 15.545 -9.372 1.00 87.19 353 PRO A N 1
ATOM 2864 C CA . PRO A 1 353 ? 20.524 14.259 -8.732 1.00 87.19 353 PRO A CA 1
ATOM 2865 C C . PRO A 1 353 ? 19.208 13.637 -9.222 1.00 87.19 353 PRO A C 1
ATOM 2867 O O . PRO A 1 353 ? 18.115 14.061 -8.845 1.00 87.19 353 PRO A O 1
ATOM 2870 N N . SER A 1 354 ? 19.309 12.654 -10.118 1.00 90.50 354 SER A N 1
ATOM 2871 C CA . SER A 1 354 ? 18.145 12.132 -10.835 1.00 90.50 354 SER A CA 1
ATOM 2872 C C . SER A 1 354 ? 18.398 10.792 -11.526 1.00 90.50 354 SER A C 1
ATOM 2874 O O . SER A 1 354 ? 19.540 10.398 -11.782 1.00 90.50 354 SER A O 1
ATOM 2876 N N . HIS A 1 355 ? 17.306 10.117 -11.874 1.00 94.06 355 HIS A N 1
ATOM 2877 C CA . HIS A 1 355 ? 17.272 8.975 -12.778 1.00 94.06 355 HIS A CA 1
ATOM 2878 C C . HIS A 1 355 ? 16.445 9.355 -14.007 1.00 94.06 355 HIS A C 1
ATOM 2880 O O . HIS A 1 355 ? 15.228 9.504 -13.914 1.00 94.06 355 HIS A O 1
ATOM 2886 N N . TYR A 1 356 ? 17.112 9.536 -15.146 1.00 95.25 356 TYR A N 1
ATOM 2887 C CA . TYR A 1 356 ? 16.478 9.821 -16.430 1.00 95.25 356 TYR A CA 1
ATOM 2888 C C . TYR A 1 356 ? 16.334 8.539 -17.248 1.00 95.25 356 TYR A C 1
ATOM 2890 O O . TYR A 1 356 ? 17.305 7.790 -17.394 1.00 95.25 356 TYR A O 1
ATOM 2898 N N . LEU A 1 357 ? 15.149 8.327 -17.815 1.00 96.94 357 LEU A N 1
ATOM 2899 C CA . LEU A 1 357 ? 14.829 7.227 -18.714 1.00 96.94 357 LEU A CA 1
ATOM 2900 C C . LEU A 1 357 ? 14.101 7.779 -19.946 1.00 96.94 357 LEU A C 1
ATOM 2902 O O . LEU A 1 357 ? 13.079 8.452 -19.823 1.00 96.94 357 LEU A O 1
ATOM 2906 N N . PHE A 1 358 ? 14.633 7.483 -21.128 1.00 97.31 358 PHE A N 1
ATOM 2907 C CA . PHE A 1 358 ? 13.999 7.771 -22.412 1.00 97.31 358 PHE A CA 1
ATOM 2908 C C . PHE A 1 358 ? 13.593 6.464 -23.074 1.00 97.31 358 PHE A C 1
ATOM 2910 O O . PHE A 1 358 ? 14.382 5.518 -23.084 1.00 97.31 358 PHE A O 1
ATOM 2917 N N . SER A 1 359 ? 12.417 6.437 -23.692 1.00 97.44 359 SER A N 1
ATOM 2918 C CA . SER A 1 359 ? 11.997 5.334 -24.547 1.00 97.44 359 SER A CA 1
ATOM 2919 C C . SER A 1 359 ? 11.316 5.803 -25.826 1.00 97.44 359 SER A C 1
ATOM 2921 O O . SER A 1 359 ? 10.516 6.740 -25.806 1.00 97.44 359 SER A O 1
ATOM 2923 N N . ALA A 1 360 ? 11.587 5.089 -26.919 1.00 95.44 360 ALA A N 1
ATOM 2924 C CA . ALA A 1 360 ? 10.793 5.130 -28.135 1.00 95.44 360 ALA A CA 1
ATOM 2925 C C . ALA A 1 360 ? 10.109 3.773 -28.340 1.00 95.44 360 ALA A C 1
ATOM 2927 O O . ALA A 1 360 ? 10.767 2.762 -28.607 1.00 95.44 360 ALA A O 1
ATOM 2928 N N . LEU A 1 361 ? 8.783 3.758 -28.224 1.00 94.00 361 LEU A N 1
ATOM 2929 C CA . LEU A 1 361 ? 7.952 2.580 -28.432 1.00 94.00 361 LEU A CA 1
ATOM 2930 C C . LEU A 1 361 ? 7.328 2.644 -29.827 1.00 94.00 361 LEU A C 1
ATOM 2932 O O . LEU A 1 361 ? 6.482 3.495 -30.088 1.00 94.00 361 LEU A O 1
ATOM 2936 N N . GLN A 1 362 ? 7.728 1.756 -30.729 1.00 92.38 362 GLN A N 1
ATOM 2937 C CA . GLN A 1 362 ? 7.080 1.618 -32.032 1.00 92.38 362 GLN A CA 1
ATOM 2938 C C . GLN A 1 362 ? 5.702 0.986 -31.869 1.00 92.38 362 GLN A C 1
ATOM 2940 O O . GLN A 1 362 ? 5.520 0.079 -31.056 1.00 92.38 362 GLN A O 1
ATOM 2945 N N . THR A 1 363 ? 4.735 1.455 -32.657 1.00 90.69 363 THR A N 1
ATOM 2946 C CA . THR A 1 363 ? 3.330 1.043 -32.553 1.00 90.69 363 THR A CA 1
ATOM 2947 C C . THR A 1 363 ? 2.757 0.690 -33.921 1.00 90.69 363 THR A C 1
ATOM 2949 O O . THR A 1 363 ? 2.852 1.474 -34.862 1.00 90.69 363 THR A O 1
ATOM 2952 N N . ALA A 1 364 ? 2.111 -0.468 -34.036 1.00 89.00 364 ALA A N 1
ATOM 2953 C CA . ALA A 1 364 ? 1.407 -0.883 -35.246 1.00 89.00 364 ALA A CA 1
ATOM 2954 C C . ALA A 1 364 ? -0.021 -1.314 -34.903 1.00 89.00 364 ALA A C 1
ATOM 2956 O O . ALA A 1 364 ? -0.270 -1.892 -33.843 1.00 89.00 364 ALA A O 1
ATOM 2957 N N . LYS A 1 365 ? -0.972 -1.017 -35.793 1.00 86.88 365 LYS A N 1
ATOM 2958 C CA . LYS A 1 365 ? -2.351 -1.492 -35.648 1.00 86.88 365 LYS A CA 1
ATOM 2959 C C . LYS A 1 365 ? -2.442 -2.927 -36.158 1.00 86.88 365 LYS A C 1
ATOM 2961 O O . LYS A 1 365 ? -1.949 -3.209 -37.241 1.00 86.88 365 LYS A O 1
ATOM 2966 N N . TYR A 1 366 ? -3.084 -3.780 -35.375 1.00 82.12 366 TYR A N 1
ATOM 2967 C CA . TYR A 1 366 ? -3.424 -5.159 -35.692 1.00 82.12 366 TYR A CA 1
ATOM 2968 C C . TYR A 1 366 ? -4.944 -5.284 -35.775 1.00 82.12 366 TYR A C 1
ATOM 2970 O O . TYR A 1 366 ? -5.655 -4.871 -34.853 1.00 82.12 366 TYR A O 1
ATOM 2978 N N . ASN A 1 367 ? -5.445 -5.842 -36.868 1.00 76.38 367 ASN A N 1
ATOM 2979 C CA . ASN A 1 367 ? -6.861 -6.017 -37.131 1.00 76.38 367 ASN A CA 1
ATOM 2980 C C . ASN A 1 367 ? -7.190 -7.507 -37.290 1.00 76.38 367 ASN A C 1
ATOM 2982 O O . ASN A 1 367 ? -6.861 -8.117 -38.299 1.00 76.38 367 ASN A O 1
ATOM 2986 N N . ILE A 1 368 ? -7.903 -8.072 -36.309 1.00 69.06 368 ILE A N 1
ATOM 2987 C CA . ILE A 1 368 ? -8.307 -9.490 -36.288 1.00 69.06 368 ILE A CA 1
ATOM 2988 C C . ILE A 1 368 ? -9.124 -9.892 -37.528 1.00 69.06 368 ILE A C 1
ATOM 2990 O O . ILE A 1 368 ? -9.059 -11.050 -37.934 1.00 69.06 368 ILE A O 1
ATOM 2994 N N . ASP A 1 369 ? -9.872 -8.961 -38.125 1.00 68.00 369 ASP A N 1
ATOM 2995 C CA . ASP A 1 369 ? -10.735 -9.247 -39.277 1.00 68.00 369 ASP A CA 1
ATOM 2996 C C . ASP A 1 369 ? -9.999 -9.141 -40.627 1.00 68.00 369 ASP A C 1
ATOM 2998 O O . ASP A 1 369 ? -10.469 -9.683 -41.628 1.00 68.00 369 ASP A O 1
ATOM 3002 N N . GLU A 1 370 ? -8.858 -8.447 -40.674 1.00 66.12 370 GLU A N 1
ATOM 3003 C CA . GLU A 1 370 ? -8.112 -8.165 -41.913 1.00 66.12 370 GLU A CA 1
ATOM 3004 C C . GLU A 1 370 ? -6.759 -8.888 -41.977 1.00 66.12 370 GLU A C 1
ATOM 3006 O O . GLU A 1 370 ? -6.293 -9.227 -43.069 1.00 66.12 370 GLU A O 1
ATOM 3011 N N . ASP A 1 371 ? -6.138 -9.166 -40.831 1.00 68.06 371 ASP A N 1
ATOM 3012 C CA . ASP A 1 371 ? -4.823 -9.789 -40.762 1.00 68.06 371 ASP A CA 1
ATOM 3013 C C . ASP A 1 371 ? -4.927 -11.320 -40.813 1.00 68.06 371 ASP A C 1
ATOM 3015 O O . ASP A 1 371 ? -5.597 -11.972 -40.015 1.00 68.06 371 ASP A O 1
ATOM 3019 N N . VAL A 1 372 ? -4.210 -11.923 -41.765 1.00 71.38 372 VAL A N 1
ATOM 3020 C CA . VAL A 1 372 ? -4.207 -13.383 -42.002 1.00 71.38 372 VAL A CA 1
ATOM 3021 C C . VAL A 1 372 ? -3.319 -14.131 -40.991 1.00 71.38 372 VAL A C 1
ATOM 3023 O O . VAL A 1 372 ? -3.306 -15.361 -40.940 1.00 71.38 372 VAL A O 1
ATOM 3026 N N . MET A 1 373 ? -2.535 -13.395 -40.204 1.00 81.25 373 MET A N 1
ATOM 3027 C CA . MET A 1 373 ? -1.541 -13.920 -39.269 1.00 81.25 373 MET A CA 1
ATOM 3028 C C . MET A 1 373 ? -1.994 -13.643 -37.840 1.00 81.25 373 MET A C 1
ATOM 3030 O O . MET A 1 373 ? -2.607 -12.614 -37.581 1.00 81.25 373 MET A O 1
ATOM 3034 N N . ASP A 1 374 ? -1.675 -14.537 -36.905 1.00 84.75 374 ASP A N 1
ATOM 3035 C CA . ASP A 1 374 ? -1.947 -14.278 -35.494 1.00 84.75 374 ASP A CA 1
ATOM 3036 C C . ASP A 1 374 ? -1.157 -13.057 -34.988 1.00 84.75 374 ASP A C 1
ATOM 3038 O O . ASP A 1 374 ? -0.112 -12.685 -35.530 1.00 84.75 374 ASP A O 1
ATOM 3042 N N . LYS A 1 375 ? -1.659 -12.442 -33.912 1.00 81.38 375 LYS A N 1
ATOM 3043 C CA . LYS A 1 375 ? -1.144 -11.182 -33.358 1.00 81.38 375 LYS A CA 1
ATOM 3044 C C . LYS A 1 375 ? 0.358 -11.213 -33.062 1.00 81.38 375 LYS A C 1
ATOM 3046 O O . LYS A 1 375 ? 1.033 -10.201 -33.247 1.00 81.38 375 LYS A O 1
ATOM 3051 N N . GLN A 1 376 ? 0.887 -12.349 -32.605 1.00 81.94 376 GLN A N 1
ATOM 3052 C CA . GLN A 1 376 ? 2.308 -12.476 -32.289 1.00 81.94 376 GLN A CA 1
ATOM 3053 C C . GLN A 1 376 ? 3.142 -12.546 -33.567 1.00 81.94 376 GLN A C 1
ATOM 3055 O O . GLN A 1 376 ? 4.116 -11.809 -33.711 1.00 81.94 376 GLN A O 1
ATOM 3060 N N . ARG A 1 377 ? 2.735 -13.382 -34.520 1.00 83.56 377 ARG A N 1
ATOM 3061 C CA . ARG A 1 377 ? 3.446 -13.521 -35.790 1.00 83.56 377 ARG A CA 1
ATOM 3062 C C . ARG A 1 377 ? 3.391 -12.242 -36.627 1.00 83.56 377 ARG A C 1
ATOM 3064 O O . ARG A 1 377 ? 4.369 -11.903 -37.288 1.00 83.56 377 ARG A O 1
ATOM 3071 N N . PHE A 1 378 ? 2.284 -11.501 -36.558 1.00 86.25 378 PHE A N 1
ATOM 3072 C CA . PHE A 1 378 ? 2.173 -10.163 -37.142 1.00 86.25 378 PHE A CA 1
ATOM 3073 C C . PHE A 1 378 ? 3.142 -9.174 -36.482 1.00 86.25 378 PHE A C 1
ATOM 3075 O O . PHE A 1 378 ? 3.816 -8.426 -37.185 1.00 86.25 378 PHE A O 1
ATOM 3082 N N . ARG A 1 379 ? 3.273 -9.204 -35.147 1.00 85.88 379 ARG A N 1
ATOM 3083 C CA . ARG A 1 379 ? 4.244 -8.375 -34.416 1.00 85.88 379 ARG A CA 1
ATOM 3084 C C . ARG A 1 379 ? 5.680 -8.641 -34.854 1.00 85.88 379 ARG A C 1
ATOM 3086 O O . ARG A 1 379 ? 6.421 -7.692 -35.083 1.00 85.88 379 ARG A O 1
ATOM 3093 N N . GLU A 1 380 ? 6.066 -9.907 -34.955 1.00 84.38 380 GLU A N 1
ATOM 3094 C CA . GLU A 1 380 ? 7.404 -10.293 -35.414 1.00 84.38 380 GLU A CA 1
ATOM 3095 C C . GLU A 1 380 ? 7.649 -9.830 -36.852 1.00 84.38 380 GLU A C 1
ATOM 3097 O O . GLU A 1 380 ? 8.696 -9.266 -37.139 1.00 84.38 380 GLU A O 1
ATOM 3102 N N . TRP A 1 381 ? 6.659 -9.994 -37.733 1.00 85.25 381 TRP A N 1
ATOM 3103 C CA . TRP A 1 381 ? 6.760 -9.586 -39.131 1.00 85.25 381 TRP A CA 1
ATOM 3104 C C . TRP A 1 381 ? 6.840 -8.063 -39.317 1.00 85.25 381 TRP A C 1
ATOM 3106 O O . TRP A 1 381 ? 7.687 -7.588 -40.067 1.00 85.25 381 TRP A O 1
ATOM 3116 N N . VAL A 1 382 ? 5.981 -7.287 -38.646 1.00 84.94 382 VAL A N 1
ATOM 3117 C CA . VAL A 1 382 ? 5.855 -5.838 -38.889 1.00 84.94 382 VAL A CA 1
ATOM 3118 C C . VAL A 1 382 ? 7.034 -5.030 -38.337 1.00 84.94 382 VAL A C 1
ATOM 3120 O O . VAL A 1 382 ? 7.343 -3.953 -38.847 1.00 84.94 382 VAL A O 1
ATOM 3123 N N . PHE A 1 383 ? 7.683 -5.548 -37.293 1.00 85.56 383 PHE A N 1
ATOM 3124 C CA . PHE A 1 383 ? 8.852 -4.932 -36.666 1.00 85.56 383 PHE A CA 1
ATOM 3125 C C . PHE A 1 383 ? 10.174 -5.588 -37.091 1.00 85.56 383 PHE A C 1
ATOM 3127 O O . PHE A 1 383 ? 11.226 -5.243 -36.552 1.00 85.56 383 PHE A O 1
ATOM 3134 N N . ASP A 1 384 ? 10.137 -6.511 -38.055 1.00 81.50 384 ASP A N 1
ATOM 3135 C CA . ASP A 1 384 ? 11.337 -7.046 -38.690 1.00 81.50 384 ASP A CA 1
ATOM 3136 C C . ASP A 1 384 ? 12.073 -5.921 -39.438 1.00 81.50 384 ASP A C 1
ATOM 3138 O O . ASP A 1 384 ? 11.462 -5.115 -40.150 1.00 81.50 384 ASP A O 1
ATOM 3142 N N . SER A 1 385 ? 13.396 -5.860 -39.286 1.00 71.31 385 SER A N 1
ATOM 3143 C CA . SER A 1 385 ? 14.234 -4.843 -39.924 1.00 71.31 385 SER A CA 1
ATOM 3144 C C . SER A 1 385 ? 14.188 -4.897 -41.455 1.00 71.31 385 SER A C 1
ATOM 3146 O O . SER A 1 385 ? 14.443 -3.879 -42.098 1.00 71.31 385 SER A O 1
ATOM 3148 N N . GLU A 1 386 ? 13.836 -6.040 -42.049 1.00 72.94 386 GLU A N 1
ATOM 3149 C CA . GLU A 1 386 ? 13.676 -6.213 -43.496 1.00 72.94 386 GLU A CA 1
ATOM 3150 C C . GLU A 1 386 ? 12.286 -5.790 -44.009 1.00 72.94 386 GLU A C 1
ATOM 3152 O O . GLU A 1 386 ? 12.147 -5.443 -45.182 1.00 72.94 386 GLU A O 1
ATOM 3157 N N . ASN A 1 387 ? 11.265 -5.764 -43.142 1.00 65.06 387 ASN A N 1
ATOM 3158 C CA . ASN A 1 387 ? 9.865 -5.454 -43.488 1.00 65.06 387 ASN A CA 1
ATOM 3159 C C . ASN A 1 387 ? 9.391 -4.110 -42.912 1.00 65.06 387 ASN A C 1
ATOM 3161 O O . ASN A 1 387 ? 8.192 -3.852 -42.780 1.00 65.06 387 ASN A O 1
ATOM 3165 N N . TYR A 1 388 ? 10.344 -3.256 -42.558 1.00 60.97 388 TYR A N 1
ATOM 3166 C CA . TYR A 1 388 ? 10.128 -2.064 -41.762 1.00 60.97 388 TYR A CA 1
ATOM 3167 C C . TYR A 1 388 ? 9.197 -1.055 -42.459 1.00 60.97 388 TYR A C 1
ATOM 3169 O O . TYR A 1 388 ? 9.597 -0.317 -43.362 1.00 60.97 388 TYR A O 1
ATOM 3177 N N . THR A 1 389 ? 7.926 -1.028 -42.050 1.00 62.91 389 THR A N 1
ATOM 3178 C CA . THR A 1 389 ? 6.867 -0.217 -42.687 1.00 62.91 389 THR A CA 1
ATOM 3179 C C . THR A 1 389 ? 6.208 0.799 -41.749 1.00 62.91 389 THR A C 1
ATOM 3181 O O . THR A 1 389 ? 5.348 1.570 -42.182 1.00 62.91 389 THR A O 1
ATOM 3184 N N . VAL A 1 390 ? 6.611 0.851 -40.475 1.00 65.94 390 VAL A N 1
ATOM 3185 C CA . VAL A 1 390 ? 5.885 1.575 -39.423 1.00 65.94 390 VAL A CA 1
ATOM 3186 C C . VAL A 1 390 ? 6.709 2.730 -38.858 1.00 65.94 390 VAL A C 1
ATOM 3188 O O . VAL A 1 390 ? 7.760 2.525 -38.265 1.00 65.94 390 VAL A O 1
ATOM 3191 N N . ASN A 1 391 ? 6.186 3.953 -38.988 1.00 72.94 391 ASN A N 1
ATOM 3192 C CA . ASN A 1 391 ? 6.819 5.187 -38.496 1.00 72.94 391 ASN A CA 1
ATOM 3193 C C . ASN A 1 391 ? 6.077 5.819 -37.303 1.00 72.94 391 ASN A C 1
ATOM 3195 O O . ASN A 1 391 ? 6.246 7.008 -37.033 1.00 72.94 391 ASN A O 1
ATOM 3199 N N . ASN A 1 392 ? 5.227 5.053 -36.613 1.00 87.69 392 ASN A N 1
ATOM 3200 C CA . ASN A 1 392 ? 4.466 5.553 -35.471 1.00 87.69 392 ASN A CA 1
ATOM 3201 C C . ASN A 1 392 ? 5.171 5.201 -34.167 1.00 87.69 392 ASN A C 1
ATOM 3203 O O . ASN A 1 392 ? 5.398 4.024 -33.877 1.00 87.69 392 ASN A O 1
ATOM 3207 N N . TYR A 1 393 ? 5.444 6.219 -33.360 1.00 90.31 393 TYR A N 1
ATOM 3208 C CA . TYR A 1 393 ? 6.150 6.069 -32.095 1.00 90.31 393 TYR A CA 1
ATOM 3209 C C . TYR A 1 393 ? 5.350 6.673 -30.957 1.00 90.31 393 TYR A C 1
ATOM 3211 O O . TYR A 1 393 ? 4.778 7.741 -31.118 1.00 90.31 393 TYR A O 1
ATOM 3219 N N . SER A 1 394 ? 5.376 6.036 -29.796 1.00 91.94 394 SER A N 1
ATOM 3220 C CA . SER A 1 394 ? 5.072 6.666 -28.517 1.00 91.94 394 SER A CA 1
ATOM 3221 C C . SER A 1 394 ? 6.400 6.943 -27.820 1.00 91.94 394 SER A C 1
ATOM 3223 O O . SER A 1 394 ? 7.160 6.017 -27.523 1.00 91.94 394 SER A O 1
ATOM 3225 N N . LEU A 1 395 ? 6.730 8.220 -27.650 1.00 94.56 395 LEU A N 1
ATOM 3226 C CA . LEU A 1 395 ? 7.946 8.659 -26.977 1.00 94.56 395 LEU A CA 1
ATOM 3227 C C . LEU A 1 395 ? 7.634 8.921 -25.508 1.00 94.56 395 LEU A C 1
ATOM 3229 O O . LEU A 1 395 ? 6.589 9.477 -25.178 1.00 94.56 395 LEU A O 1
ATOM 3233 N N . SER A 1 396 ? 8.534 8.494 -24.629 1.00 94.50 396 SER A N 1
ATOM 3234 C CA . SER A 1 396 ? 8.418 8.670 -23.183 1.00 94.50 396 SER A CA 1
ATOM 3235 C C . SER A 1 396 ? 9.717 9.207 -22.610 1.00 94.50 396 SER A C 1
ATOM 3237 O O . SER A 1 396 ? 10.772 8.600 -22.782 1.00 94.50 396 SER A O 1
ATOM 3239 N N . GLU A 1 397 ? 9.622 10.317 -21.889 1.00 94.88 397 GLU A N 1
ATOM 3240 C CA . GLU A 1 397 ? 10.721 10.926 -21.146 1.00 94.88 397 GLU A CA 1
ATOM 3241 C C . GLU A 1 397 ? 10.360 10.984 -19.675 1.00 94.88 397 GLU A C 1
ATOM 3243 O O . GLU A 1 397 ? 9.370 11.607 -19.311 1.00 94.88 397 GLU A O 1
ATOM 3248 N N . ILE A 1 398 ? 11.146 10.330 -18.826 1.00 94.69 398 ILE A N 1
ATOM 3249 C CA . ILE A 1 398 ? 10.847 10.194 -17.402 1.00 94.69 398 ILE A CA 1
ATOM 3250 C C . ILE A 1 398 ? 12.078 10.614 -16.619 1.00 94.69 398 ILE A C 1
ATOM 3252 O O . ILE A 1 398 ? 13.175 10.113 -16.858 1.00 94.69 398 ILE A O 1
ATOM 3256 N N . THR A 1 399 ? 11.894 11.516 -15.663 1.00 92.56 399 THR A N 1
ATOM 3257 C CA . THR A 1 399 ? 12.938 11.916 -14.722 1.00 92.56 399 THR A CA 1
ATOM 3258 C C . THR A 1 399 ? 12.430 11.739 -13.302 1.00 92.56 399 THR A C 1
ATOM 3260 O O . THR A 1 399 ? 11.466 12.386 -12.906 1.00 92.56 399 THR A O 1
ATOM 3263 N N . TYR A 1 400 ? 13.082 10.870 -12.534 1.00 92.44 400 TYR A N 1
ATOM 3264 C CA . TYR A 1 400 ? 12.899 10.765 -11.088 1.00 92.44 400 TYR A CA 1
ATOM 3265 C C . TYR A 1 400 ? 13.951 11.627 -10.398 1.00 92.44 400 TYR A C 1
ATOM 3267 O O . TYR A 1 400 ? 15.144 11.350 -10.531 1.00 92.44 400 TYR A O 1
ATOM 3275 N N . TYR A 1 401 ? 13.537 12.648 -9.656 1.00 89.50 401 TYR A N 1
ATOM 3276 C CA . TYR A 1 401 ? 14.445 13.513 -8.906 1.00 89.50 401 TYR A CA 1
ATOM 3277 C C . TYR A 1 401 ? 14.613 13.008 -7.469 1.00 89.50 401 TYR A C 1
ATOM 3279 O O . TYR A 1 401 ? 13.632 12.679 -6.804 1.00 89.50 401 TYR A O 1
ATOM 3287 N N . VAL A 1 402 ? 15.864 12.928 -7.004 1.00 86.06 402 VAL A N 1
ATOM 3288 C CA . VAL A 1 402 ? 16.248 12.308 -5.720 1.00 86.06 402 VAL A CA 1
ATOM 3289 C C . VAL A 1 402 ? 16.781 13.366 -4.752 1.00 86.06 402 VAL A C 1
ATOM 3291 O O . VAL A 1 402 ? 17.495 14.277 -5.176 1.00 86.06 402 VAL A O 1
ATOM 3294 N N . GLY A 1 403 ? 16.532 13.186 -3.450 1.00 73.12 403 GLY A N 1
ATOM 3295 C CA . GLY A 1 403 ? 17.151 13.975 -2.378 1.00 73.12 403 GLY A CA 1
ATOM 3296 C C . GLY A 1 403 ? 16.202 14.909 -1.624 1.00 73.12 403 GLY A C 1
ATOM 3297 O O . GLY A 1 403 ? 15.105 15.227 -2.073 1.00 73.12 403 GLY A O 1
ATOM 3298 N N . THR A 1 404 ? 16.638 15.327 -0.430 1.00 55.38 404 THR A N 1
ATOM 3299 C CA . THR A 1 404 ? 15.916 16.278 0.428 1.00 55.38 404 THR A CA 1
ATOM 3300 C C . THR A 1 404 ? 16.249 17.673 -0.067 1.00 55.38 404 THR A C 1
ATOM 3302 O O . THR A 1 404 ? 17.416 18.055 0.012 1.00 55.38 404 THR A O 1
ATOM 3305 N N . ASP A 1 405 ? 15.265 18.353 -0.640 1.00 58.38 405 ASP A N 1
ATOM 3306 C CA . ASP A 1 405 ? 15.438 19.178 -1.834 1.00 58.38 405 ASP A CA 1
ATOM 3307 C C . ASP A 1 405 ? 15.895 18.322 -3.016 1.00 58.38 405 ASP A C 1
ATOM 3309 O O . ASP A 1 405 ? 17.087 18.082 -3.213 1.00 58.38 405 ASP A O 1
ATOM 3313 N N . ALA A 1 406 ? 14.960 17.921 -3.873 1.00 46.66 406 ALA A N 1
ATOM 3314 C CA . ALA A 1 406 ? 15.248 17.714 -5.282 1.00 46.66 406 ALA A CA 1
ATOM 3315 C C . ALA A 1 406 ? 15.763 19.069 -5.834 1.00 46.66 406 ALA A C 1
ATOM 3317 O O . ALA A 1 406 ? 15.021 19.848 -6.419 1.00 46.66 406 ALA A O 1
ATOM 3318 N N . ALA A 1 407 ? 17.039 19.356 -5.530 1.00 47.38 407 ALA A N 1
ATOM 3319 C CA . ALA A 1 407 ? 17.897 20.516 -5.769 1.00 47.38 407 ALA A CA 1
ATOM 3320 C C . ALA A 1 407 ? 17.170 21.836 -6.062 1.00 47.38 407 ALA A C 1
ATOM 3322 O O . ALA A 1 407 ? 17.151 22.279 -7.208 1.00 47.38 407 ALA A O 1
ATOM 3323 N N . SER A 1 408 ? 16.638 22.491 -5.028 1.00 51.50 408 SER A N 1
ATOM 3324 C CA . SER A 1 408 ? 15.841 23.725 -5.117 1.00 51.50 408 SER A CA 1
ATOM 3325 C C . SER A 1 408 ? 16.391 24.786 -6.084 1.00 51.50 408 SER A C 1
ATOM 3327 O O . SER A 1 408 ? 15.604 25.370 -6.808 1.00 51.50 408 SER A O 1
ATOM 3329 N N . ASP A 1 409 ? 17.704 24.975 -6.247 1.00 48.75 409 ASP A N 1
ATOM 3330 C CA . ASP A 1 409 ? 18.215 25.919 -7.263 1.00 48.75 409 ASP A CA 1
ATOM 3331 C C . ASP A 1 409 ? 18.524 25.297 -8.642 1.00 48.75 409 ASP A C 1
ATOM 3333 O O . ASP A 1 409 ? 18.369 25.961 -9.667 1.00 48.75 409 ASP A O 1
ATOM 3337 N N . ARG A 1 410 ? 18.941 24.023 -8.711 1.00 50.41 410 ARG A N 1
ATOM 3338 C CA . ARG A 1 410 ? 19.362 23.373 -9.977 1.00 50.41 410 ARG A CA 1
ATOM 3339 C C . ARG A 1 410 ? 18.220 22.696 -10.731 1.00 50.41 410 ARG A C 1
ATOM 3341 O O . ARG A 1 410 ? 18.293 22.555 -11.945 1.00 50.41 410 ARG A O 1
ATOM 3348 N N . ILE A 1 411 ? 17.170 22.296 -10.023 1.00 60.59 411 ILE A N 1
ATOM 3349 C CA . ILE A 1 411 ? 15.961 21.682 -10.582 1.00 60.59 411 ILE A CA 1
ATOM 3350 C C . ILE A 1 411 ? 14.943 22.750 -10.993 1.00 60.59 411 ILE A C 1
ATOM 3352 O O . ILE A 1 411 ? 14.245 22.571 -11.987 1.00 60.59 411 ILE A O 1
ATOM 3356 N N . ASN A 1 412 ? 14.946 23.919 -10.344 1.00 61.75 412 ASN A N 1
ATOM 3357 C CA . ASN A 1 412 ? 14.094 25.042 -10.740 1.00 61.75 412 ASN A CA 1
ATOM 3358 C C . ASN A 1 412 ? 14.406 25.572 -12.148 1.00 61.75 412 ASN A C 1
ATOM 3360 O O . ASN A 1 412 ? 13.494 26.010 -12.845 1.00 61.75 412 ASN A O 1
ATOM 3364 N N . GLN A 1 413 ? 15.664 25.523 -12.601 1.00 60.78 413 GLN A N 1
ATOM 3365 C CA . GLN A 1 413 ? 16.039 26.056 -13.914 1.00 60.78 413 GLN A CA 1
ATOM 3366 C C . GLN A 1 413 ? 15.354 25.326 -15.090 1.00 60.78 413 GLN A C 1
ATOM 3368 O O . GLN A 1 413 ? 14.681 26.015 -15.857 1.00 60.78 413 GLN A O 1
ATOM 3373 N N . PRO A 1 414 ? 15.440 23.986 -15.237 1.00 61.94 414 PRO A N 1
ATOM 3374 C CA . PRO A 1 414 ? 14.705 23.268 -16.285 1.00 61.94 414 PRO A CA 1
ATOM 3375 C C . PRO A 1 414 ? 13.182 23.255 -16.064 1.00 61.94 414 PRO A C 1
ATOM 3377 O O . PRO A 1 414 ? 12.424 23.154 -17.024 1.00 61.94 414 PRO A O 1
ATOM 3380 N N . LEU A 1 415 ? 12.703 23.387 -14.821 1.00 71.00 415 LEU A N 1
ATOM 3381 C CA . LEU A 1 415 ? 11.265 23.365 -14.522 1.00 71.00 415 LEU A CA 1
ATOM 3382 C C . LEU A 1 415 ? 10.562 24.714 -14.710 1.00 71.00 415 LEU A C 1
ATOM 3384 O O . LEU A 1 415 ? 9.343 24.745 -14.873 1.00 71.00 415 LEU A O 1
ATOM 3388 N N . ASN A 1 416 ? 11.303 25.825 -14.745 1.00 69.69 416 ASN A N 1
ATOM 3389 C CA . ASN A 1 416 ? 10.741 27.153 -15.001 1.00 69.69 416 ASN A CA 1
ATOM 3390 C C . ASN A 1 416 ? 9.990 27.237 -16.335 1.00 69.69 416 ASN A C 1
ATOM 3392 O O . ASN A 1 416 ? 9.054 28.023 -16.450 1.00 69.69 416 ASN A O 1
ATOM 3396 N N . GLU A 1 417 ? 10.376 26.428 -17.323 1.00 74.81 417 GLU A N 1
ATOM 3397 C CA . GLU A 1 417 ? 9.728 26.376 -18.638 1.00 74.81 417 GLU A CA 1
ATOM 3398 C C . GLU A 1 417 ? 8.351 25.695 -18.600 1.00 74.81 417 GLU A C 1
ATOM 3400 O O . GLU A 1 417 ? 7.518 25.932 -19.475 1.00 74.81 417 GLU A O 1
ATOM 3405 N N . ILE A 1 418 ? 8.094 24.864 -17.583 1.00 80.06 418 ILE A N 1
ATOM 3406 C CA . ILE A 1 418 ? 6.860 24.077 -17.458 1.00 80.06 418 ILE A CA 1
ATOM 3407 C C . ILE A 1 418 ? 6.029 24.418 -16.216 1.00 80.06 418 ILE A C 1
ATOM 3409 O O . ILE A 1 418 ? 4.945 23.870 -16.047 1.00 80.06 418 ILE A O 1
ATOM 3413 N N . LYS A 1 419 ? 6.489 25.334 -15.355 1.00 78.50 419 LYS A N 1
ATOM 3414 C CA . LYS A 1 419 ? 5.814 25.687 -14.091 1.00 78.50 419 LYS A CA 1
ATOM 3415 C C . LYS A 1 419 ? 4.366 26.167 -14.275 1.00 78.50 419 LYS A C 1
ATOM 3417 O O . LYS A 1 419 ? 3.520 25.888 -13.428 1.00 78.50 419 LYS A O 1
ATOM 3422 N N . ASP A 1 420 ? 4.104 26.845 -15.395 1.00 79.56 420 ASP A N 1
ATOM 3423 C CA . ASP A 1 420 ? 2.800 27.416 -15.749 1.00 79.56 420 ASP A CA 1
ATOM 3424 C C . ASP A 1 420 ? 1.885 26.387 -16.446 1.00 79.56 420 ASP A C 1
ATOM 3426 O O . ASP A 1 420 ? 0.733 26.682 -16.769 1.00 79.56 420 ASP A O 1
ATOM 3430 N N . GLN A 1 421 ? 2.385 25.171 -16.694 1.00 84.69 421 GLN A N 1
ATOM 3431 C CA . GLN A 1 421 ? 1.617 24.082 -17.289 1.00 84.69 421 GLN A CA 1
ATOM 3432 C C . GLN A 1 421 ? 0.806 23.325 -16.230 1.00 84.69 421 GLN A C 1
ATOM 3434 O O . GLN A 1 421 ? 1.069 23.380 -15.025 1.00 84.69 421 GLN A O 1
ATOM 3439 N N . GLN A 1 422 ? -0.201 22.592 -16.702 1.00 83.81 422 GLN A N 1
ATOM 3440 C CA . GLN A 1 422 ? -0.946 21.641 -15.885 1.00 83.81 422 GLN A CA 1
ATOM 3441 C C . GLN A 1 422 ? -0.397 20.240 -16.120 1.00 83.81 422 GLN A C 1
ATOM 3443 O O . GLN A 1 422 ? -0.295 19.814 -17.269 1.00 83.81 422 GLN A O 1
ATOM 3448 N N . ALA A 1 423 ? -0.098 19.536 -15.035 1.00 79.12 423 ALA A N 1
ATOM 3449 C CA . ALA A 1 423 ? 0.270 18.132 -15.060 1.00 79.12 423 ALA A CA 1
ATOM 3450 C C . ALA A 1 423 ? -0.864 17.277 -14.490 1.00 79.12 423 ALA A C 1
ATOM 3452 O O . ALA A 1 423 ? -1.596 17.715 -13.593 1.00 79.12 423 ALA A O 1
ATOM 3453 N N . THR A 1 424 ? -1.000 16.056 -14.999 1.00 79.06 424 THR A N 1
ATOM 3454 C CA . THR A 1 424 ? -1.828 15.032 -14.365 1.00 79.06 424 THR A CA 1
ATOM 3455 C C . THR A 1 424 ? -1.109 14.527 -13.122 1.00 79.06 424 THR A C 1
ATOM 3457 O O . THR A 1 424 ? 0.056 14.132 -13.189 1.00 79.06 424 THR A O 1
ATOM 3460 N N . TYR A 1 425 ? -1.792 14.543 -11.981 1.00 71.50 425 TYR A N 1
ATOM 3461 C CA . TYR A 1 425 ? -1.295 13.923 -10.759 1.00 71.50 425 TYR A CA 1
ATOM 3462 C C . TYR A 1 425 ? -1.944 12.556 -10.550 1.00 71.50 425 TYR A C 1
ATOM 3464 O O . TYR A 1 425 ? -3.162 12.465 -10.413 1.00 71.50 425 TYR A O 1
ATOM 3472 N N . THR A 1 426 ? -1.126 11.505 -10.501 1.00 61.75 426 THR A N 1
ATOM 3473 C CA . THR A 1 426 ? -1.577 10.104 -10.510 1.00 61.75 426 THR A CA 1
ATOM 3474 C C . THR A 1 426 ? -1.168 9.347 -9.239 1.00 61.75 426 THR A C 1
ATOM 3476 O O . THR A 1 426 ? -0.565 8.276 -9.335 1.00 61.75 426 THR A O 1
ATOM 3479 N N . SER A 1 427 ? -1.455 9.864 -8.031 1.00 55.12 427 SER A N 1
ATOM 3480 C CA . SER A 1 427 ? -1.159 9.094 -6.799 1.00 55.12 427 SER A CA 1
ATOM 3481 C C . SER A 1 427 ? -1.981 7.814 -6.679 1.00 55.12 427 SER A C 1
ATOM 3483 O O . SER A 1 427 ? -1.465 6.810 -6.196 1.00 55.12 427 SER A O 1
ATOM 3485 N N . ASP A 1 428 ? -3.228 7.828 -7.158 1.00 53.06 428 ASP A N 1
ATOM 3486 C CA . ASP A 1 428 ? -4.213 6.800 -6.792 1.00 53.06 428 ASP A CA 1
ATOM 3487 C C . ASP A 1 428 ? -4.376 5.694 -7.844 1.00 53.06 428 ASP A C 1
ATOM 3489 O O . ASP A 1 428 ? -4.774 4.572 -7.518 1.00 53.06 428 ASP A O 1
ATOM 3493 N N . PHE A 1 429 ? -4.055 5.982 -9.113 1.00 46.47 429 PHE A N 1
ATOM 3494 C CA . PHE A 1 429 ? -4.358 5.087 -10.236 1.00 46.47 429 PHE A CA 1
ATOM 3495 C C . PHE A 1 429 ? -3.636 3.736 -10.137 1.00 46.47 429 PHE A C 1
ATOM 3497 O O . PHE A 1 429 ? -4.228 2.689 -10.411 1.00 46.47 429 PHE A O 1
ATOM 3504 N N . LEU A 1 430 ? -2.357 3.747 -9.747 1.00 51.84 430 LEU A N 1
ATOM 3505 C CA . LEU A 1 430 ? -1.537 2.537 -9.735 1.00 51.84 430 LEU A CA 1
ATOM 3506 C C . LEU A 1 430 ? -2.025 1.551 -8.667 1.00 51.84 430 LEU A C 1
ATOM 3508 O O . LEU A 1 430 ? -2.132 0.368 -8.961 1.00 51.84 430 LEU A O 1
ATOM 3512 N N . THR A 1 431 ? -2.448 2.036 -7.500 1.00 60.16 431 THR A N 1
ATOM 3513 C CA . THR A 1 431 ? -2.712 1.217 -6.311 1.00 60.16 431 THR A CA 1
ATOM 3514 C C . THR A 1 431 ? -3.959 0.328 -6.428 1.00 60.16 431 THR A C 1
ATOM 3516 O O . THR A 1 431 ? -3.897 -0.846 -6.080 1.00 60.16 431 THR A O 1
ATOM 3519 N N . LYS A 1 432 ? -5.098 0.805 -6.949 1.00 64.06 432 LYS A N 1
ATOM 3520 C CA . LYS A 1 432 ? -6.360 0.021 -6.912 1.00 64.06 432 LYS A CA 1
ATOM 3521 C C . LYS A 1 432 ? -6.365 -1.183 -7.850 1.00 64.06 432 LYS A C 1
ATOM 3523 O O . LYS A 1 432 ? -6.642 -2.311 -7.441 1.00 64.06 432 LYS A O 1
ATOM 3528 N N . LYS A 1 433 ? -6.045 -0.935 -9.121 1.00 65.06 433 LYS A N 1
ATOM 3529 C CA . LYS A 1 433 ? -6.031 -1.965 -10.165 1.00 65.06 433 LYS A CA 1
ATOM 3530 C C . LYS A 1 433 ? -4.969 -3.026 -9.883 1.00 65.06 433 LYS A C 1
ATOM 3532 O O . LYS A 1 433 ? -5.232 -4.218 -10.008 1.00 65.06 433 LYS A O 1
ATOM 3537 N N . PHE A 1 434 ? -3.807 -2.579 -9.412 1.00 71.00 434 PHE A N 1
ATOM 3538 C CA . PHE A 1 434 ? -2.729 -3.429 -8.923 1.00 71.00 434 PHE A CA 1
ATOM 3539 C C . PHE A 1 434 ? -3.195 -4.415 -7.850 1.00 71.00 434 PHE A C 1
ATOM 3541 O O . PHE A 1 434 ? -3.015 -5.621 -8.022 1.00 71.00 434 PHE A O 1
ATOM 3548 N N . ILE A 1 435 ? -3.806 -3.927 -6.764 1.00 69.25 435 ILE A N 1
ATOM 3549 C CA . ILE A 1 435 ? -4.194 -4.789 -5.642 1.00 69.25 435 ILE A CA 1
ATOM 3550 C C . ILE A 1 435 ? -5.204 -5.841 -6.132 1.00 69.25 435 ILE A C 1
ATOM 3552 O O . ILE A 1 435 ? -5.019 -7.028 -5.866 1.00 69.25 435 ILE A O 1
ATOM 3556 N N . GLY A 1 436 ? -6.194 -5.451 -6.945 1.00 69.38 436 GLY A N 1
ATOM 3557 C CA . GLY A 1 436 ? -7.133 -6.395 -7.568 1.00 69.38 436 GLY A CA 1
ATOM 3558 C C . GLY A 1 436 ? -6.447 -7.494 -8.394 1.00 69.38 436 GLY A C 1
ATOM 3559 O O . GLY A 1 436 ? -6.771 -8.677 -8.250 1.00 69.38 436 GLY A O 1
ATOM 3560 N N . ASN A 1 437 ? -5.451 -7.132 -9.207 1.00 70.88 437 ASN A N 1
ATOM 3561 C CA . ASN A 1 437 ? -4.709 -8.084 -10.035 1.00 70.88 437 ASN A CA 1
ATOM 3562 C C . ASN A 1 437 ? -3.896 -9.081 -9.211 1.00 70.88 437 ASN A C 1
ATOM 3564 O O . ASN A 1 437 ? -3.969 -10.284 -9.482 1.00 70.88 437 ASN A O 1
ATOM 3568 N N . VAL A 1 438 ? -3.175 -8.611 -8.185 1.00 71.38 438 VAL A N 1
ATOM 3569 C CA . VAL A 1 438 ? -2.424 -9.480 -7.266 1.00 71.38 438 VAL A CA 1
ATOM 3570 C C . VAL A 1 438 ? -3.330 -10.572 -6.706 1.00 71.38 438 VAL A C 1
ATOM 3572 O O . VAL A 1 438 ? -3.013 -11.762 -6.791 1.00 71.38 438 VAL A O 1
ATOM 3575 N N . PHE A 1 439 ? -4.479 -10.178 -6.157 1.00 69.12 439 PHE A N 1
ATOM 3576 C CA . PHE A 1 439 ? -5.405 -11.125 -5.549 1.00 69.12 439 PHE A CA 1
ATOM 3577 C C . PHE A 1 439 ? -6.012 -12.076 -6.569 1.00 69.12 439 PHE A C 1
ATOM 3579 O O . PHE A 1 439 ? -6.078 -13.273 -6.301 1.00 69.12 439 PHE A O 1
ATOM 3586 N N . SER A 1 440 ? -6.385 -11.588 -7.756 1.00 68.44 440 SER A N 1
ATOM 3587 C CA . SER A 1 440 ? -6.908 -12.447 -8.824 1.00 68.44 440 SER A CA 1
ATOM 3588 C C . SER A 1 440 ? -5.933 -13.572 -9.197 1.00 68.44 440 SER A C 1
ATOM 3590 O O . SER A 1 440 ? -6.349 -14.713 -9.415 1.00 68.44 440 SER A O 1
ATOM 3592 N N . LYS A 1 441 ? -4.628 -13.277 -9.187 1.00 69.81 441 LYS A N 1
ATOM 3593 C CA . LYS A 1 441 ? -3.563 -14.232 -9.487 1.00 69.81 441 LYS A CA 1
ATOM 3594 C C . LYS A 1 441 ? -3.348 -15.226 -8.351 1.00 69.81 441 LYS A C 1
ATOM 3596 O O . LYS A 1 441 ? -3.262 -16.424 -8.598 1.00 69.81 441 LYS A O 1
ATOM 3601 N N . VAL A 1 442 ? -3.332 -14.773 -7.096 1.00 67.62 442 VAL A N 1
ATOM 3602 C CA . VAL A 1 442 ? -3.288 -15.696 -5.947 1.00 67.62 442 VAL A CA 1
ATOM 3603 C C . VAL A 1 442 ? -4.504 -16.627 -5.971 1.00 67.62 442 VAL A C 1
ATOM 3605 O O . VAL A 1 442 ? -4.357 -17.843 -5.867 1.00 67.62 442 VAL A O 1
ATOM 3608 N N . MET A 1 443 ? -5.692 -16.087 -6.229 1.00 64.88 443 MET A N 1
ATOM 3609 C CA . MET A 1 443 ? -6.935 -16.849 -6.339 1.00 64.88 443 MET A CA 1
ATOM 3610 C C . MET A 1 443 ? -6.907 -17.884 -7.464 1.00 64.88 443 MET A C 1
ATOM 3612 O O . MET A 1 443 ? -7.309 -19.027 -7.253 1.00 64.88 443 MET A O 1
ATOM 3616 N N . SER A 1 444 ? -6.410 -17.532 -8.651 1.00 64.69 444 SER A N 1
ATOM 3617 C CA . SER A 1 444 ? -6.319 -18.483 -9.764 1.00 64.69 444 SER A CA 1
ATOM 3618 C C . SER A 1 444 ? -5.354 -19.636 -9.464 1.00 64.69 444 SER A C 1
ATOM 3620 O O . SER A 1 444 ? -5.646 -20.778 -9.819 1.00 64.69 444 SER A O 1
ATOM 3622 N N . THR A 1 445 ? -4.264 -19.385 -8.728 1.00 61.28 445 THR A N 1
ATOM 3623 C CA . THR A 1 445 ? -3.349 -20.457 -8.292 1.00 61.28 445 THR A CA 1
ATOM 3624 C C . THR A 1 445 ? -3.968 -21.409 -7.267 1.00 61.28 445 THR A C 1
ATOM 3626 O O . THR A 1 445 ? -3.594 -22.581 -7.235 1.00 61.28 445 THR A O 1
ATOM 3629 N N . LEU A 1 446 ? -4.932 -20.945 -6.463 1.00 59.59 446 LEU A N 1
ATOM 3630 C CA . LEU A 1 446 ? -5.704 -21.805 -5.559 1.00 59.59 446 LEU A CA 1
ATOM 3631 C C . LEU A 1 446 ? -6.709 -22.667 -6.339 1.00 59.59 446 LEU A C 1
ATOM 3633 O O . LEU A 1 446 ? -6.819 -23.862 -6.079 1.00 59.59 446 LEU A O 1
ATOM 3637 N N . LYS A 1 447 ? -7.367 -22.092 -7.356 1.00 56.84 447 LYS A N 1
ATOM 3638 C CA . LYS A 1 447 ? -8.363 -22.779 -8.204 1.00 56.84 447 LYS A CA 1
ATOM 3639 C C . LYS A 1 447 ? -7.783 -23.893 -9.082 1.00 56.84 447 LYS A C 1
ATOM 3641 O O . LYS A 1 447 ? -8.492 -24.835 -9.413 1.00 56.84 447 LYS A O 1
ATOM 3646 N N . ALA A 1 448 ? -6.505 -23.821 -9.455 1.00 46.62 448 ALA A N 1
ATOM 3647 C CA . ALA A 1 448 ? -5.847 -24.863 -10.250 1.00 46.62 448 ALA A CA 1
ATOM 3648 C C . ALA A 1 448 ? -5.552 -26.162 -9.457 1.00 46.62 448 ALA A C 1
ATOM 3650 O O . ALA A 1 448 ? -5.000 -27.105 -10.025 1.00 46.62 448 ALA A O 1
ATOM 3651 N N . GLY A 1 449 ? -5.882 -26.203 -8.157 1.00 39.75 449 GLY A N 1
ATOM 3652 C CA . GLY A 1 449 ? -5.632 -27.332 -7.260 1.00 39.75 449 GLY A CA 1
ATOM 3653 C C . GLY A 1 449 ? -6.787 -28.323 -7.100 1.00 39.75 449 GLY A C 1
ATOM 3654 O O . GLY A 1 449 ? -6.504 -29.512 -7.074 1.00 39.75 449 GLY A O 1
ATOM 3655 N N . ASP A 1 450 ? -8.046 -27.877 -7.021 1.00 37.50 450 ASP A N 1
ATOM 3656 C CA . ASP A 1 450 ? -9.224 -28.734 -6.806 1.00 37.50 450 ASP A CA 1
ATOM 3657 C C . ASP A 1 450 ? -10.526 -28.011 -7.218 1.00 37.50 450 ASP A C 1
ATOM 3659 O O . ASP A 1 450 ? -10.630 -26.785 -7.172 1.00 37.50 450 ASP A O 1
ATOM 3663 N N . ALA A 1 451 ? -11.518 -28.786 -7.668 1.00 31.88 451 ALA A N 1
ATOM 3664 C CA . ALA A 1 451 ? -12.757 -28.324 -8.294 1.00 31.88 451 ALA A CA 1
ATOM 3665 C C . ALA A 1 451 ? -13.703 -27.590 -7.324 1.00 31.88 451 ALA A C 1
ATOM 3667 O O . ALA A 1 451 ? -14.504 -28.224 -6.638 1.00 31.88 451 ALA A O 1
ATOM 3668 N N . VAL A 1 452 ? -13.672 -26.255 -7.320 1.00 35.31 452 VAL A N 1
ATOM 3669 C CA . VAL A 1 452 ? -14.715 -25.426 -6.697 1.00 35.31 452 VAL A CA 1
ATOM 3670 C C . VAL A 1 452 ? -15.051 -24.236 -7.607 1.00 35.31 452 VAL A C 1
ATOM 3672 O O . VAL A 1 452 ? -14.266 -23.299 -7.770 1.00 35.31 452 VAL A O 1
ATOM 3675 N N . ASP A 1 453 ? -16.246 -24.274 -8.202 1.00 36.00 453 ASP A N 1
ATOM 3676 C CA . ASP A 1 453 ? -16.842 -23.171 -8.962 1.00 36.00 453 ASP A CA 1
ATOM 3677 C C . ASP A 1 453 ? -17.345 -22.082 -8.002 1.00 36.00 453 ASP A C 1
ATOM 3679 O O . ASP A 1 453 ? -18.487 -22.103 -7.546 1.00 36.00 453 ASP A O 1
ATOM 3683 N N . ILE A 1 454 ? -16.492 -21.103 -7.694 1.00 41.38 454 ILE A N 1
ATOM 3684 C CA . ILE A 1 454 ? -16.915 -19.840 -7.069 1.00 41.38 454 ILE A CA 1
ATOM 3685 C C . ILE A 1 454 ? -16.690 -18.708 -8.078 1.00 41.38 454 ILE A C 1
ATOM 3687 O O . ILE A 1 454 ? -15.561 -18.296 -8.381 1.00 41.38 454 ILE A O 1
ATOM 3691 N N . VAL A 1 455 ? -17.816 -18.270 -8.647 1.00 32.38 455 VAL A N 1
ATOM 3692 C CA . VAL A 1 455 ? -17.978 -17.361 -9.793 1.00 32.38 455 VAL A CA 1
ATOM 3693 C C . VAL A 1 455 ? -18.224 -15.924 -9.317 1.00 32.38 455 VAL A C 1
ATOM 3695 O O . VAL A 1 455 ? -19.241 -15.312 -9.624 1.00 32.38 455 VAL A O 1
ATOM 3698 N N . LYS A 1 456 ? -17.276 -15.342 -8.583 1.00 39.75 456 LYS A N 1
ATOM 3699 C CA . LYS A 1 456 ? -17.160 -13.878 -8.522 1.00 39.75 456 LYS A CA 1
ATOM 3700 C C . LYS A 1 456 ? -15.783 -13.473 -9.008 1.00 39.75 456 LYS A C 1
ATOM 3702 O O . LYS A 1 456 ? -14.764 -13.615 -8.341 1.00 39.75 456 LYS A O 1
ATOM 3707 N N . SER A 1 457 ? -15.767 -13.157 -10.293 1.00 38.66 457 SER A N 1
ATOM 3708 C CA . SER A 1 457 ? -14.596 -12.881 -11.103 1.00 38.66 457 SER A CA 1
ATOM 3709 C C . SER A 1 457 ? -14.056 -11.483 -10.829 1.00 38.66 457 SER A C 1
ATOM 3711 O O . SER A 1 457 ? -14.807 -10.539 -10.598 1.00 38.66 457 SER A O 1
ATOM 3713 N N . ALA A 1 458 ? -12.736 -11.362 -10.966 1.00 36.03 458 ALA A N 1
ATOM 3714 C CA . ALA A 1 458 ? -11.917 -10.149 -10.959 1.00 36.03 458 ALA A CA 1
ATOM 3715 C C . ALA A 1 458 ? -12.480 -8.931 -11.736 1.00 36.03 458 ALA A C 1
ATOM 3717 O O . ALA A 1 458 ? -11.978 -7.819 -11.587 1.00 36.03 458 ALA A O 1
ATOM 3718 N N . SER A 1 459 ? -13.532 -9.117 -12.537 1.00 39.69 459 SER A N 1
ATOM 3719 C CA . SER A 1 459 ? -14.264 -8.077 -13.255 1.00 39.69 459 SER A CA 1
ATOM 3720 C C . SER A 1 459 ? -14.964 -7.053 -12.354 1.00 39.69 459 SER A C 1
ATOM 3722 O O . SER A 1 459 ? -15.047 -5.903 -12.762 1.00 39.69 459 SER A O 1
ATOM 3724 N N . GLU A 1 460 ? -15.454 -7.427 -11.161 1.00 44.84 460 GLU A N 1
ATOM 3725 C CA . GLU A 1 460 ? -16.163 -6.476 -10.274 1.00 44.84 460 GLU A CA 1
ATOM 3726 C C . GLU A 1 460 ? -15.208 -5.476 -9.597 1.00 44.84 460 GLU A C 1
ATOM 3728 O O . GLU A 1 460 ? -15.571 -4.321 -9.384 1.00 44.84 460 GLU A O 1
ATOM 3733 N N . TYR A 1 461 ? -13.961 -5.882 -9.333 1.00 41.75 461 TYR A N 1
ATOM 3734 C CA . TYR A 1 461 ? -12.950 -5.026 -8.698 1.00 41.75 461 TYR A CA 1
ATOM 3735 C C . TYR A 1 461 ? -12.056 -4.297 -9.715 1.00 41.75 461 TYR A C 1
ATOM 3737 O O . TYR A 1 461 ? -11.602 -3.185 -9.453 1.00 41.75 461 TYR A O 1
ATOM 3745 N N . GLY A 1 462 ? -11.835 -4.876 -10.903 1.00 38.09 462 GLY A N 1
ATOM 3746 C CA . GLY A 1 462 ? -11.020 -4.277 -11.968 1.00 38.09 462 GLY A CA 1
ATOM 3747 C C . GLY A 1 462 ? -11.680 -3.109 -12.717 1.00 38.09 462 GLY A C 1
ATOM 3748 O O . GLY A 1 462 ? -11.002 -2.419 -13.479 1.00 38.09 462 GLY A O 1
ATOM 3749 N N . SER A 1 463 ? -12.984 -2.867 -12.521 1.00 39.41 463 SER A N 1
ATOM 3750 C CA . SER A 1 463 ? -13.745 -1.836 -13.245 1.00 39.41 463 SER A CA 1
ATOM 3751 C C . SER A 1 463 ? -13.922 -0.508 -12.503 1.00 39.41 463 SER A C 1
ATOM 3753 O O . SER A 1 463 ? -14.592 0.382 -13.032 1.00 39.41 463 SER A O 1
ATOM 3755 N N . VAL A 1 464 ? -13.345 -0.325 -11.308 1.00 38.19 464 VAL A N 1
ATOM 3756 C CA . VAL A 1 464 ? -13.430 0.965 -10.601 1.00 38.19 464 VAL A CA 1
ATOM 3757 C C . VAL A 1 464 ? -12.460 1.957 -11.241 1.00 38.19 464 VAL A C 1
ATOM 3759 O O . VAL A 1 464 ? -11.303 2.105 -10.855 1.00 38.19 464 VAL A O 1
ATOM 3762 N N . LYS A 1 465 ? -12.954 2.635 -12.274 1.00 36.66 465 LYS A N 1
ATOM 3763 C CA . LYS A 1 465 ? -12.328 3.797 -12.896 1.00 36.66 465 LYS A CA 1
ATOM 3764 C C . LYS A 1 465 ? -12.403 4.952 -11.892 1.00 36.66 465 LYS A C 1
ATOM 3766 O O . LYS A 1 465 ? -13.411 5.650 -11.855 1.00 36.66 465 LYS A O 1
ATOM 3771 N N . SER A 1 466 ? -11.396 5.141 -11.036 1.00 41.25 466 SER A N 1
ATOM 3772 C CA . SER A 1 466 ? -11.364 6.353 -10.212 1.00 41.25 466 SER A CA 1
ATOM 3773 C C . SER A 1 466 ? -10.940 7.531 -11.083 1.00 41.25 466 SER A C 1
ATOM 3775 O O . SER A 1 466 ? -9.788 7.633 -11.501 1.00 41.25 466 SER A O 1
ATOM 3777 N N . GLU A 1 467 ? -11.908 8.393 -11.368 1.00 40.19 467 GLU A N 1
ATOM 3778 C CA . GLU A 1 467 ? -11.792 9.701 -12.015 1.00 40.19 467 GLU A CA 1
ATOM 3779 C C . GLU A 1 467 ? -10.963 10.695 -11.177 1.00 40.19 467 GLU A C 1
ATOM 3781 O O . GLU A 1 467 ? -11.473 11.718 -10.724 1.00 40.19 467 GLU A O 1
ATOM 3786 N N . LEU A 1 468 ? -9.683 10.411 -10.937 1.00 44.53 468 LEU A N 1
ATOM 3787 C CA . LEU A 1 468 ? -8.804 11.296 -10.164 1.00 44.53 468 LEU A CA 1
ATOM 3788 C C . LEU A 1 468 ? -7.499 11.631 -10.889 1.00 44.53 468 LEU A C 1
ATOM 3790 O O . LEU A 1 468 ? -6.486 11.907 -10.258 1.00 44.53 468 LEU A O 1
ATOM 3794 N N . ASP A 1 469 ? -7.554 11.729 -12.217 1.00 54.22 469 ASP A N 1
ATOM 3795 C CA . ASP A 1 469 ? -6.604 12.552 -12.965 1.00 54.22 469 ASP A CA 1
ATOM 3796 C C . ASP A 1 469 ? -6.888 14.023 -12.628 1.00 54.22 469 ASP A C 1
ATOM 3798 O O . ASP A 1 469 ? -7.640 14.724 -13.314 1.00 54.22 469 ASP A O 1
ATOM 3802 N N . GLN A 1 470 ? -6.339 14.500 -11.511 1.00 64.75 470 GLN A N 1
ATOM 3803 C CA . GLN A 1 470 ? -6.420 15.914 -11.176 1.00 64.75 470 GLN A CA 1
ATOM 3804 C C . GLN A 1 470 ? -5.371 16.664 -11.985 1.00 64.75 470 GLN A C 1
ATOM 3806 O O . GLN A 1 470 ? -4.169 16.440 -11.842 1.00 64.75 470 GLN A O 1
ATOM 3811 N N . LYS A 1 471 ? -5.833 17.596 -12.821 1.00 77.44 471 LYS A N 1
ATOM 3812 C CA . LYS A 1 471 ? -4.952 18.581 -13.446 1.00 77.44 471 LYS A CA 1
ATOM 3813 C C . LYS A 1 471 ? -4.530 19.601 -12.399 1.00 77.44 471 LYS A C 1
ATOM 3815 O O . LYS A 1 471 ? -5.335 20.429 -11.971 1.00 77.44 471 LYS A O 1
ATOM 3820 N N . ILE A 1 472 ? -3.266 19.543 -12.000 1.00 78.00 472 ILE A N 1
ATOM 3821 C CA . ILE A 1 472 ? -2.669 20.430 -11.002 1.00 78.00 472 ILE A CA 1
ATOM 3822 C C . ILE A 1 472 ? -1.572 21.251 -11.682 1.00 78.00 472 ILE A C 1
ATOM 3824 O O . ILE A 1 472 ? -0.853 20.759 -12.547 1.00 78.00 472 ILE A O 1
ATOM 3828 N N . ALA A 1 473 ? -1.459 22.531 -11.322 1.00 83.69 473 ALA A N 1
ATOM 3829 C CA . ALA A 1 473 ? -0.361 23.367 -11.801 1.00 83.69 473 ALA A CA 1
ATOM 3830 C C . ALA A 1 473 ? 0.976 22.807 -11.297 1.00 83.69 473 ALA A C 1
ATOM 3832 O O . ALA A 1 473 ? 1.105 22.550 -10.098 1.00 83.69 473 ALA A O 1
ATOM 3833 N N . VAL A 1 474 ? 1.964 22.665 -12.184 1.00 83.75 474 VAL A N 1
ATOM 3834 C CA . VAL A 1 474 ? 3.293 22.119 -11.848 1.00 83.75 474 VAL A CA 1
ATOM 3835 C C . VAL A 1 474 ? 3.910 22.853 -10.657 1.00 83.75 474 VAL A C 1
ATOM 3837 O O . VAL A 1 474 ? 4.412 22.215 -9.736 1.00 83.75 474 VAL A O 1
ATOM 3840 N N . GLU A 1 475 ? 3.782 24.181 -10.605 1.00 82.88 475 GLU A N 1
ATOM 3841 C CA . GLU A 1 475 ? 4.246 24.995 -9.474 1.00 82.88 475 GLU A CA 1
ATOM 3842 C C . GLU A 1 475 ? 3.718 24.500 -8.116 1.00 82.88 475 GLU A C 1
ATOM 3844 O O . GLU A 1 475 ? 4.476 24.406 -7.151 1.00 82.88 475 GLU A O 1
ATOM 3849 N N . LYS A 1 476 ? 2.441 24.105 -8.027 1.00 82.38 476 LYS A N 1
ATOM 3850 C CA . LYS A 1 476 ? 1.870 23.580 -6.776 1.00 82.38 476 LYS A CA 1
ATOM 3851 C C . LYS A 1 476 ? 2.492 22.246 -6.372 1.00 82.38 476 LYS A C 1
ATOM 3853 O O . LYS A 1 476 ? 2.656 21.999 -5.180 1.00 82.38 476 LYS A O 1
ATOM 3858 N N . ILE A 1 477 ? 2.844 21.405 -7.344 1.00 81.31 477 ILE A N 1
ATOM 3859 C CA . ILE A 1 477 ? 3.508 20.111 -7.117 1.00 81.31 477 ILE A CA 1
ATOM 3860 C C . ILE A 1 477 ? 4.900 20.332 -6.537 1.00 81.31 477 ILE A C 1
ATOM 3862 O O . ILE A 1 477 ? 5.254 19.712 -5.537 1.00 81.31 477 ILE A O 1
ATOM 3866 N N . LEU A 1 478 ? 5.641 21.287 -7.097 1.00 83.81 478 LEU A N 1
ATOM 3867 C CA . LEU A 1 478 ? 6.977 21.648 -6.625 1.00 83.81 478 LEU A CA 1
ATOM 3868 C C . LEU A 1 478 ? 6.951 22.309 -5.241 1.00 83.81 478 LEU A C 1
ATOM 3870 O O . LEU A 1 478 ? 7.810 22.043 -4.399 1.00 83.81 478 LEU A O 1
ATOM 3874 N N . LEU A 1 479 ? 5.939 23.133 -4.963 1.00 83.00 479 LEU A N 1
ATOM 3875 C CA . LEU A 1 479 ? 5.742 23.702 -3.631 1.00 83.00 479 LEU A CA 1
ATOM 3876 C C . LEU A 1 479 ? 5.427 22.617 -2.597 1.00 83.00 479 LEU A C 1
ATOM 3878 O O . LEU A 1 479 ? 5.987 22.647 -1.502 1.00 83.00 479 LEU A O 1
ATOM 3882 N N . ALA A 1 480 ? 4.565 21.653 -2.931 1.00 86.81 480 ALA A N 1
ATOM 3883 C CA . ALA A 1 480 ? 4.268 20.529 -2.048 1.00 86.81 480 ALA A CA 1
ATOM 3884 C C . ALA A 1 480 ? 5.513 19.664 -1.802 1.00 86.81 480 ALA A C 1
ATOM 3886 O O . ALA A 1 480 ? 5.799 19.329 -0.650 1.00 86.81 480 ALA A O 1
ATOM 3887 N N . SER A 1 481 ? 6.289 19.362 -2.851 1.00 86.62 481 SER A N 1
ATOM 3888 C CA . SER A 1 481 ? 7.502 18.554 -2.718 1.00 86.62 481 SER A CA 1
ATOM 3889 C C . SER A 1 481 ? 8.559 19.228 -1.854 1.00 86.62 481 SER A C 1
ATOM 3891 O O . SER A 1 481 ? 9.107 18.588 -0.960 1.00 86.62 481 SER A O 1
ATOM 3893 N N . SER A 1 482 ? 8.790 20.528 -2.050 1.00 83.88 482 SER A N 1
ATOM 3894 C CA . SER A 1 482 ? 9.717 21.304 -1.224 1.00 83.88 482 SER A CA 1
ATOM 3895 C C . SER A 1 482 ? 9.245 21.380 0.230 1.00 83.88 482 SER A C 1
ATOM 3897 O O . SER A 1 482 ? 10.001 21.061 1.145 1.00 83.88 482 SER A O 1
ATOM 3899 N N . ARG A 1 483 ? 7.970 21.719 0.463 1.00 86.31 483 ARG A N 1
ATOM 3900 C CA . ARG A 1 483 ? 7.432 21.883 1.822 1.00 86.31 483 ARG A CA 1
ATOM 3901 C C . ARG A 1 483 ? 7.449 20.608 2.645 1.00 86.31 483 ARG A C 1
ATOM 3903 O O . ARG A 1 483 ? 7.534 20.722 3.861 1.00 86.31 483 ARG A O 1
ATOM 3910 N N . LEU A 1 484 ? 7.309 19.443 2.014 1.00 88.69 484 LEU A N 1
ATOM 3911 C CA . LEU A 1 484 ? 7.165 18.148 2.684 1.00 88.69 484 LEU A CA 1
ATOM 3912 C C . LEU A 1 484 ? 8.377 17.222 2.496 1.00 88.69 484 LEU A C 1
ATOM 3914 O O . LEU A 1 484 ? 8.305 16.045 2.855 1.00 88.69 484 LEU A O 1
ATOM 3918 N N . ASN A 1 485 ? 9.488 17.730 1.950 1.00 87.88 485 ASN A N 1
ATOM 3919 C CA . ASN A 1 485 ? 10.678 16.935 1.633 1.00 87.88 485 ASN A CA 1
ATOM 3920 C C . ASN A 1 485 ? 10.353 15.686 0.785 1.00 87.88 485 ASN A C 1
ATOM 3922 O O . ASN A 1 485 ? 10.847 14.594 1.067 1.00 87.88 485 ASN A O 1
ATOM 3926 N N . LEU A 1 486 ? 9.494 15.829 -0.226 1.00 88.19 486 LEU A N 1
ATOM 3927 C CA . LEU A 1 486 ? 9.121 14.738 -1.129 1.00 88.19 486 LEU A CA 1
ATOM 3928 C C . LEU A 1 486 ? 10.093 14.672 -2.308 1.00 88.19 486 LEU A C 1
ATOM 3930 O O . LEU A 1 486 ? 10.524 15.695 -2.843 1.00 88.19 486 LEU A O 1
ATOM 3934 N N . GLU A 1 487 ? 10.357 13.456 -2.764 1.00 89.56 487 GLU A N 1
ATOM 3935 C CA . GLU A 1 487 ? 10.895 13.212 -4.100 1.00 89.56 487 GLU A CA 1
ATOM 3936 C C . GLU A 1 487 ? 9.756 13.240 -5.119 1.00 89.56 487 GLU A C 1
ATOM 3938 O O . GLU A 1 487 ? 8.584 13.097 -4.760 1.00 89.56 487 GLU A O 1
ATOM 3943 N N . PHE A 1 488 ? 10.071 13.413 -6.400 1.00 88.62 488 PHE A N 1
ATOM 3944 C CA . PHE A 1 488 ? 9.036 13.428 -7.426 1.00 88.62 488 PHE A CA 1
ATOM 3945 C C . PHE A 1 488 ? 9.526 12.921 -8.773 1.00 88.62 488 PHE A C 1
ATOM 3947 O O . PHE A 1 488 ? 10.719 12.937 -9.083 1.00 88.62 488 PHE A O 1
ATOM 3954 N N . THR A 1 489 ? 8.573 12.489 -9.587 1.00 89.00 489 THR A N 1
ATOM 3955 C CA . THR A 1 489 ? 8.793 12.184 -10.997 1.00 89.00 489 THR A CA 1
ATOM 3956 C C . THR A 1 489 ? 8.124 13.212 -11.872 1.00 89.00 489 THR A C 1
ATOM 3958 O O . THR A 1 489 ? 7.021 13.666 -11.578 1.00 89.00 489 THR A O 1
ATOM 3961 N N . LEU A 1 490 ? 8.799 13.532 -12.965 1.00 89.75 490 LEU A N 1
ATOM 3962 C CA . LEU A 1 490 ? 8.257 14.255 -14.096 1.00 89.75 490 LEU A CA 1
ATOM 3963 C C . LEU A 1 490 ? 8.292 13.315 -15.292 1.00 89.75 490 LEU A C 1
ATOM 3965 O O . LEU A 1 490 ? 9.368 12.817 -15.637 1.00 89.75 490 LEU A O 1
ATOM 3969 N N . SER A 1 491 ? 7.151 13.088 -15.927 1.00 90.56 491 SER A N 1
ATOM 3970 C CA . SER A 1 491 ? 7.089 12.322 -17.159 1.00 90.56 491 SER A CA 1
ATOM 3971 C C . SER A 1 491 ? 6.374 13.086 -18.261 1.00 90.56 491 SER A C 1
ATOM 3973 O O . SER A 1 491 ? 5.377 13.768 -18.039 1.00 90.56 491 SER A O 1
ATOM 3975 N N . LYS A 1 492 ? 6.927 12.983 -19.465 1.00 91.06 492 LYS A N 1
ATOM 3976 C CA . LYS A 1 492 ? 6.339 13.485 -20.700 1.00 91.06 492 LYS A CA 1
ATOM 3977 C C . LYS A 1 492 ? 6.090 12.313 -21.623 1.00 91.06 492 LYS A C 1
ATOM 3979 O O . LYS A 1 492 ? 6.961 11.449 -21.766 1.00 91.06 492 LYS A O 1
ATOM 3984 N N . SER A 1 493 ? 4.926 12.283 -22.253 1.00 88.25 493 SER A N 1
ATOM 3985 C CA . SER A 1 493 ? 4.637 11.302 -23.293 1.00 88.25 493 SER A CA 1
ATOM 3986 C C . SER A 1 493 ? 4.004 11.971 -24.501 1.00 88.25 493 SER A C 1
ATOM 3988 O O . SER A 1 493 ? 3.190 12.877 -24.355 1.00 88.25 493 SER A O 1
ATOM 3990 N N . HIS A 1 494 ? 4.381 11.556 -25.707 1.00 88.44 494 HIS A N 1
ATOM 3991 C CA . HIS A 1 494 ? 3.715 12.018 -26.920 1.00 88.44 494 HIS A CA 1
ATOM 3992 C C . HIS A 1 494 ? 3.818 10.976 -28.032 1.00 88.44 494 HIS A C 1
ATOM 3994 O O . HIS A 1 494 ? 4.786 10.223 -28.124 1.00 88.44 494 HIS A O 1
ATOM 4000 N N . SER A 1 495 ? 2.811 10.928 -28.903 1.00 85.50 495 SER A N 1
ATOM 4001 C CA . SER A 1 495 ? 2.804 10.017 -30.053 1.00 85.50 495 SER A CA 1
ATOM 4002 C C . SER A 1 495 ? 3.247 10.741 -31.315 1.00 85.50 495 SER A C 1
ATOM 4004 O O . SER A 1 495 ? 2.653 11.748 -31.645 1.00 85.50 495 SER A O 1
ATOM 4006 N N . VAL A 1 496 ? 4.206 10.230 -32.076 1.00 83.81 496 VAL A N 1
ATOM 4007 C CA . VAL A 1 496 ? 4.602 10.736 -33.401 1.00 83.81 496 VAL A CA 1
ATOM 4008 C C . VAL A 1 496 ? 3.866 9.921 -34.474 1.00 83.81 496 VAL A C 1
ATOM 4010 O O . VAL A 1 496 ? 3.882 8.692 -34.383 1.00 83.81 496 VAL A O 1
ATOM 4013 N N . PRO A 1 497 ? 3.214 10.550 -35.479 1.00 76.81 497 PRO A N 1
ATOM 4014 C CA . PRO A 1 497 ? 3.287 11.969 -35.867 1.00 76.81 497 PRO A CA 1
ATOM 4015 C C . PRO A 1 497 ? 2.253 12.901 -35.202 1.00 76.81 497 PRO A C 1
ATOM 4017 O O . PRO A 1 497 ? 2.094 14.039 -35.640 1.00 76.81 497 PRO A O 1
ATOM 4020 N N . SER A 1 498 ? 1.518 12.443 -34.188 1.00 73.69 498 SER A N 1
ATOM 4021 C CA . SER A 1 498 ? 0.595 13.307 -33.441 1.00 73.69 498 SER A CA 1
ATOM 4022 C C . SER A 1 498 ? 1.350 14.399 -32.655 1.00 73.69 498 SER A C 1
ATOM 4024 O O . SER A 1 498 ? 2.546 14.304 -32.393 1.00 73.69 498 SER A O 1
ATOM 4026 N N . ALA A 1 499 ? 0.660 15.482 -32.303 1.00 60.44 499 ALA A N 1
ATOM 4027 C CA . ALA A 1 499 ? 1.262 16.640 -31.628 1.00 60.44 499 ALA A CA 1
ATOM 4028 C C . ALA A 1 499 ? 0.895 16.744 -30.135 1.00 60.44 499 ALA A C 1
ATOM 4030 O O . ALA A 1 499 ? 1.261 17.717 -29.481 1.00 60.44 499 ALA A O 1
ATOM 4031 N N . GLY A 1 500 ? 0.128 15.790 -29.599 1.00 73.19 500 GLY A N 1
ATOM 4032 C CA . GLY A 1 500 ? -0.311 15.820 -28.203 1.00 73.19 500 GLY A CA 1
ATOM 4033 C C . GLY A 1 500 ? 0.781 15.335 -27.254 1.00 73.19 500 GLY A C 1
ATOM 4034 O O . GLY A 1 500 ? 1.117 14.153 -27.292 1.00 73.19 500 GLY A O 1
ATOM 4035 N N . GLU A 1 501 ? 1.289 16.233 -26.409 1.00 81.88 501 GLU A N 1
ATOM 4036 C CA . GLU A 1 501 ? 2.134 15.909 -25.253 1.00 81.88 501 GLU A CA 1
ATOM 4037 C C . GLU A 1 501 ? 1.261 15.802 -23.994 1.00 81.88 501 GLU A C 1
ATOM 4039 O O . GLU A 1 501 ? 0.420 16.669 -23.736 1.00 81.88 501 GLU A O 1
ATOM 4044 N N . THR A 1 502 ? 1.449 14.737 -23.219 1.00 84.06 502 THR A N 1
ATOM 4045 C CA . THR A 1 502 ? 0.957 14.625 -21.844 1.00 84.06 502 THR A CA 1
ATOM 4046 C C . THR A 1 502 ? 2.099 14.899 -20.885 1.00 84.06 502 THR A C 1
ATOM 4048 O O . THR A 1 502 ? 3.241 14.507 -21.133 1.00 84.06 502 THR A O 1
ATOM 4051 N N . LEU A 1 503 ? 1.772 15.582 -19.795 1.00 86.19 503 LEU A N 1
ATOM 4052 C CA . LEU A 1 503 ? 2.686 15.891 -18.712 1.00 86.19 503 LEU A CA 1
ATOM 4053 C C . LEU A 1 503 ? 2.109 15.298 -17.436 1.00 86.19 503 LEU A C 1
ATOM 4055 O O . LEU A 1 503 ? 1.024 15.702 -17.017 1.00 86.19 503 LEU A O 1
ATOM 4059 N N . ASP A 1 504 ? 2.842 14.387 -16.812 1.00 86.19 504 ASP A N 1
ATOM 4060 C CA . ASP A 1 504 ? 2.399 13.702 -15.606 1.00 86.19 504 ASP A CA 1
ATOM 4061 C C . ASP A 1 504 ? 3.454 13.859 -14.502 1.00 86.19 504 ASP A C 1
ATOM 4063 O O . ASP A 1 504 ? 4.666 13.910 -14.750 1.00 86.19 504 ASP A O 1
ATOM 4067 N N . MET A 1 505 ? 2.992 14.006 -13.261 1.00 85.38 505 MET A N 1
ATOM 4068 C CA . MET A 1 505 ? 3.858 14.145 -12.094 1.00 85.38 505 MET A CA 1
ATOM 4069 C C . MET A 1 505 ? 3.356 13.300 -10.930 1.00 85.38 505 MET A C 1
ATOM 4071 O O . MET A 1 505 ? 2.157 13.192 -10.684 1.00 85.38 505 MET A O 1
ATOM 4075 N N . GLN A 1 506 ? 4.292 12.747 -10.161 1.00 85.69 506 GLN A N 1
ATOM 4076 C CA . GLN A 1 506 ? 3.983 11.958 -8.970 1.00 85.69 506 GLN A CA 1
ATOM 4077 C C . GLN A 1 506 ? 4.934 12.319 -7.834 1.00 85.69 506 GLN A C 1
ATOM 4079 O O . GLN A 1 506 ? 6.113 12.575 -8.070 1.00 85.69 506 GLN A O 1
ATOM 4084 N N . LEU A 1 507 ? 4.409 12.347 -6.610 1.00 86.25 507 LEU A N 1
ATOM 4085 C CA . LEU A 1 507 ? 5.139 12.680 -5.390 1.00 86.25 507 LEU A CA 1
ATOM 4086 C C . LEU A 1 507 ? 5.423 11.415 -4.581 1.00 86.25 507 LEU A C 1
ATOM 4088 O O . LEU A 1 507 ? 4.607 10.494 -4.545 1.00 86.25 507 LEU A O 1
ATOM 4092 N N . TYR A 1 508 ? 6.567 11.387 -3.904 1.00 86.81 508 TYR A N 1
ATOM 4093 C CA . TYR A 1 508 ? 7.005 10.249 -3.112 1.00 86.81 508 TYR A CA 1
ATOM 4094 C C . TYR A 1 508 ? 7.542 10.690 -1.747 1.00 86.81 508 TYR A C 1
ATOM 4096 O O . TYR A 1 508 ? 8.490 11.479 -1.697 1.00 86.81 508 TYR A O 1
ATOM 4104 N N . PRO A 1 509 ? 7.005 10.151 -0.638 1.00 88.44 509 PRO A N 1
ATOM 4105 C CA . PRO A 1 509 ? 7.500 10.474 0.691 1.00 88.44 509 PRO A CA 1
ATOM 4106 C C . PRO A 1 509 ? 8.915 9.938 0.921 1.00 88.44 509 PRO A C 1
ATOM 4108 O O . PRO A 1 509 ? 9.267 8.837 0.485 1.00 88.44 509 PRO A O 1
ATOM 4111 N N . THR A 1 510 ? 9.714 10.721 1.644 1.00 88.56 510 THR A N 1
ATOM 4112 C CA . THR A 1 510 ? 11.059 10.355 2.105 1.00 88.56 510 THR A CA 1
ATOM 4113 C C . THR A 1 510 ? 11.057 10.081 3.607 1.00 88.56 510 THR A C 1
ATOM 4115 O O . THR A 1 510 ? 10.071 10.337 4.298 1.00 88.56 510 THR A O 1
ATOM 4118 N N . ASP A 1 511 ? 12.175 9.597 4.155 1.00 89.00 511 ASP A N 1
ATOM 4119 C CA . ASP A 1 511 ? 12.319 9.465 5.611 1.00 89.00 511 ASP A CA 1
ATOM 4120 C C . ASP A 1 511 ? 12.076 10.801 6.335 1.00 89.00 511 ASP A C 1
ATOM 4122 O O . ASP A 1 511 ? 11.386 10.820 7.356 1.00 89.00 511 ASP A O 1
ATOM 4126 N N . LYS A 1 512 ? 12.536 11.923 5.758 1.00 89.12 512 LYS A N 1
ATOM 4127 C CA . LYS A 1 512 ? 12.285 13.265 6.302 1.00 89.12 512 LYS A CA 1
ATOM 4128 C C . LYS A 1 512 ? 10.802 13.623 6.294 1.00 89.12 512 LYS A C 1
ATOM 4130 O O . LYS A 1 512 ? 10.327 14.187 7.273 1.00 89.12 512 LYS A O 1
ATOM 4135 N N . THR A 1 513 ? 10.053 13.263 5.251 1.00 90.56 513 THR A N 1
ATOM 4136 C CA . THR A 1 513 ? 8.592 13.461 5.218 1.00 90.56 513 THR A CA 1
ATOM 4137 C C . THR A 1 513 ? 7.922 12.804 6.425 1.00 90.56 513 THR A C 1
ATOM 4139 O O . THR A 1 513 ? 7.096 13.420 7.095 1.00 90.56 513 THR A O 1
ATOM 4142 N N . TYR A 1 514 ? 8.312 11.570 6.758 1.00 89.88 514 TYR A N 1
ATOM 4143 C CA . TYR A 1 514 ? 7.761 10.872 7.920 1.00 89.88 514 TYR A CA 1
ATOM 4144 C C . TYR A 1 514 ? 8.229 11.467 9.250 1.00 89.88 514 TYR A C 1
ATOM 4146 O O . TYR A 1 514 ? 7.444 11.533 10.190 1.00 89.88 514 TYR A O 1
ATOM 4154 N N . GLU A 1 515 ? 9.470 11.944 9.349 1.00 90.62 515 GLU A N 1
ATOM 4155 C CA . GLU A 1 515 ? 9.927 12.692 10.530 1.00 90.62 515 GLU A CA 1
ATOM 4156 C C . GLU A 1 515 ? 9.097 13.961 10.765 1.00 90.62 515 GLU A C 1
ATOM 4158 O O . GLU A 1 515 ? 8.732 14.248 11.904 1.00 90.62 515 GLU A O 1
ATOM 4163 N N . MET A 1 516 ? 8.746 14.685 9.699 1.00 92.06 516 MET A N 1
ATOM 4164 C CA . MET A 1 516 ? 7.866 15.853 9.783 1.00 92.06 516 MET A CA 1
ATOM 4165 C C . MET A 1 516 ? 6.467 15.479 10.277 1.00 92.06 516 MET A C 1
ATOM 4167 O O . MET A 1 516 ? 5.898 16.180 11.111 1.00 92.06 516 MET A O 1
ATOM 4171 N N . ILE A 1 517 ? 5.919 14.358 9.796 1.00 91.19 517 ILE A N 1
ATOM 4172 C CA . ILE A 1 517 ? 4.619 13.841 10.242 1.00 91.19 517 ILE A CA 1
ATOM 4173 C C . ILE A 1 517 ? 4.639 13.496 11.738 1.00 91.19 517 ILE A C 1
ATOM 4175 O O . ILE A 1 517 ? 3.682 13.823 12.441 1.00 91.19 517 ILE A O 1
ATOM 4179 N N . GLU A 1 518 ? 5.707 12.872 12.243 1.00 90.31 518 GLU A N 1
ATOM 4180 C CA . GLU A 1 518 ? 5.826 12.573 13.678 1.00 90.31 518 GLU A CA 1
ATOM 4181 C C . GLU A 1 518 ? 5.906 13.847 14.521 1.00 90.31 518 GLU A C 1
ATOM 4183 O O . GLU A 1 518 ? 5.209 13.955 15.528 1.00 90.31 518 GLU A O 1
ATOM 4188 N N . ARG A 1 519 ? 6.678 14.852 14.087 1.00 92.19 519 ARG A N 1
ATOM 4189 C CA . ARG A 1 519 ? 6.727 16.153 14.776 1.00 92.19 519 ARG A CA 1
ATOM 4190 C C . ARG A 1 519 ? 5.372 16.852 14.765 1.00 92.19 519 ARG A C 1
ATOM 4192 O O . ARG A 1 519 ? 4.962 17.431 15.763 1.00 92.19 519 ARG A O 1
ATOM 4199 N N . TRP A 1 520 ? 4.619 16.758 13.671 1.00 92.81 520 TRP A N 1
ATOM 4200 C CA . TRP A 1 520 ? 3.253 17.285 13.626 1.00 92.81 520 TRP A CA 1
ATOM 4201 C C . TRP A 1 520 ? 2.326 16.541 14.605 1.00 92.81 520 TRP A C 1
ATOM 4203 O O . TRP A 1 520 ? 1.497 17.156 15.275 1.00 92.81 520 TRP A O 1
ATOM 4213 N N . LYS A 1 521 ? 2.484 15.222 14.754 1.00 90.25 521 LYS A N 1
ATOM 4214 C CA . LYS A 1 521 ? 1.748 14.431 15.754 1.00 90.25 521 LYS A CA 1
ATOM 4215 C C . LYS A 1 521 ? 2.088 14.846 17.191 1.00 90.25 521 LYS A C 1
ATOM 4217 O O . LYS A 1 521 ? 1.195 14.891 18.040 1.00 90.25 521 LYS A O 1
ATOM 4222 N N . GLU A 1 522 ? 3.350 15.176 17.455 1.00 89.19 522 GLU A N 1
ATOM 4223 C CA . GLU A 1 522 ? 3.800 15.752 18.727 1.00 89.19 522 GLU A CA 1
ATOM 4224 C C . GLU A 1 522 ? 3.114 17.102 18.988 1.00 89.19 522 GLU A C 1
ATOM 4226 O O . GLU A 1 522 ? 2.466 17.264 20.020 1.00 89.19 522 GLU A O 1
ATOM 4231 N N . VAL A 1 523 ? 3.115 18.011 18.005 1.00 89.44 523 VAL A N 1
ATOM 4232 C CA . VAL A 1 523 ? 2.411 19.307 18.091 1.00 89.44 523 VAL A CA 1
ATOM 4233 C C . VAL A 1 523 ? 0.920 19.133 18.392 1.00 89.44 523 VAL A C 1
ATOM 4235 O O . VAL A 1 523 ? 0.391 19.825 19.257 1.00 89.44 523 VAL A O 1
ATOM 4238 N N . PHE A 1 524 ? 0.234 18.202 17.724 1.00 89.12 524 PHE A N 1
ATOM 4239 C CA . PHE A 1 524 ? -1.183 17.918 17.993 1.00 89.12 524 PHE A CA 1
ATOM 4240 C C . PHE A 1 524 ? -1.423 17.401 19.419 1.00 89.12 524 PHE A C 1
ATOM 4242 O O . PHE A 1 524 ? -2.452 17.694 20.030 1.00 89.12 524 PHE A O 1
ATOM 4249 N N . SER A 1 525 ? -0.473 16.632 19.956 1.00 85.38 525 SER A N 1
ATOM 4250 C CA . SER A 1 525 ? -0.548 16.120 21.327 1.00 85.38 525 SER A CA 1
ATOM 4251 C C . SER A 1 525 ? -0.439 17.252 22.354 1.00 85.38 525 SER A C 1
ATOM 4253 O O . SER A 1 525 ? -1.135 17.207 23.369 1.00 85.38 525 SER A O 1
ATOM 4255 N N . SER A 1 526 ? 0.361 18.279 22.054 1.00 84.50 526 SER A N 1
ATOM 4256 C CA . SER A 1 526 ? 0.496 19.507 22.849 1.00 84.50 526 SER A CA 1
ATOM 4257 C C . SER A 1 526 ? -0.667 20.493 22.664 1.00 84.50 526 SER A C 1
ATOM 4259 O O . SER A 1 526 ? -1.124 21.091 23.636 1.00 84.50 526 SER A O 1
ATOM 4261 N N . ASN A 1 527 ? -1.199 20.650 21.445 1.00 84.38 527 ASN A N 1
ATOM 4262 C CA . ASN A 1 527 ? -2.390 21.459 21.175 1.00 84.38 527 ASN A CA 1
ATOM 4263 C C . ASN A 1 527 ? -3.334 20.798 20.171 1.00 84.38 527 ASN A C 1
ATOM 4265 O O . ASN A 1 527 ? -3.085 20.753 18.963 1.00 84.38 527 ASN A O 1
ATOM 4269 N N . ARG A 1 528 ? -4.508 20.413 20.673 1.00 85.62 528 ARG A N 1
ATOM 4270 C CA . ARG A 1 528 ? -5.565 19.784 19.877 1.00 85.62 528 ARG A CA 1
ATOM 4271 C C . ARG A 1 528 ? -6.247 20.725 18.877 1.00 85.62 528 ARG A C 1
ATOM 4273 O O . ARG A 1 528 ? -6.975 20.233 18.020 1.00 85.62 528 ARG A O 1
ATOM 4280 N N . GLU A 1 529 ? -6.026 22.039 18.952 1.00 85.38 529 GLU A N 1
ATOM 4281 C CA . GLU A 1 529 ? -6.517 22.992 17.943 1.00 85.38 529 GLU A CA 1
ATOM 4282 C C . GLU A 1 529 ? -5.759 22.900 16.613 1.00 85.38 529 GLU A C 1
ATOM 4284 O O . GLU A 1 529 ? -6.291 23.310 15.580 1.00 85.38 529 GLU A O 1
ATOM 4289 N N . ILE A 1 530 ? -4.537 22.357 16.618 1.00 86.75 530 ILE A N 1
ATOM 4290 C CA . ILE A 1 530 ? -3.762 22.103 15.401 1.00 86.75 530 ILE A CA 1
ATOM 4291 C C . ILE A 1 530 ? -4.056 20.672 14.956 1.00 86.75 530 ILE A C 1
ATOM 4293 O O . ILE A 1 530 ? -3.488 19.741 15.519 1.00 86.75 530 ILE A O 1
ATOM 4297 N N . PRO A 1 531 ? -4.919 20.444 13.953 1.00 86.75 531 PRO A N 1
ATOM 4298 C CA . PRO A 1 531 ? -5.367 19.099 13.627 1.00 86.75 531 PRO A CA 1
ATOM 4299 C C . PRO A 1 531 ? -4.217 18.221 13.121 1.00 86.75 531 PRO A C 1
ATOM 4301 O O . PRO A 1 531 ? -3.438 18.632 12.258 1.00 86.75 531 PRO A O 1
ATOM 4304 N N . TYR A 1 532 ? -4.171 16.975 13.596 1.00 87.69 532 TYR A N 1
ATOM 4305 C CA . TYR A 1 532 ? -3.361 15.928 12.982 1.00 87.69 532 TYR A CA 1
ATOM 4306 C C . TYR A 1 532 ? -4.103 15.324 11.784 1.00 87.69 532 TYR A C 1
ATOM 4308 O O . TYR A 1 532 ? -5.198 14.772 11.915 1.00 87.69 532 TYR A O 1
ATOM 4316 N N . LEU A 1 533 ? -3.510 15.426 10.596 1.00 87.31 533 LEU A N 1
ATOM 4317 C CA . LEU A 1 533 ? -4.161 15.117 9.319 1.00 87.31 533 LEU A CA 1
ATOM 4318 C C . LEU A 1 533 ? -4.128 13.623 8.969 1.00 87.31 533 LEU A C 1
ATOM 4320 O O . LEU A 1 533 ? -3.796 13.256 7.843 1.00 87.31 533 LEU A O 1
ATOM 4324 N N . ASN A 1 534 ? -4.487 12.755 9.918 1.00 80.44 534 ASN A N 1
ATOM 4325 C CA . ASN A 1 534 ? -4.345 11.303 9.776 1.00 80.44 534 ASN A CA 1
ATOM 4326 C C . ASN A 1 534 ? -4.982 10.768 8.481 1.00 80.44 534 ASN A C 1
ATOM 4328 O O . ASN A 1 534 ? -4.336 10.038 7.742 1.00 80.44 534 ASN A O 1
ATOM 4332 N N . LYS A 1 535 ? -6.208 11.201 8.154 1.00 78.56 535 LYS A N 1
ATOM 4333 C CA . LYS A 1 535 ? -6.891 10.785 6.919 1.00 78.56 535 LYS A CA 1
ATOM 4334 C C . LYS A 1 535 ? -6.086 11.132 5.662 1.00 78.56 535 LYS A C 1
ATOM 4336 O O . LYS A 1 535 ? -5.945 10.282 4.800 1.00 78.56 535 LYS A O 1
ATOM 4341 N N . LEU A 1 536 ? -5.553 12.353 5.575 1.00 81.12 536 LEU A N 1
ATOM 4342 C CA . LEU A 1 536 ? -4.816 12.818 4.393 1.00 81.12 536 LEU A CA 1
ATOM 4343 C C . LEU A 1 536 ? -3.452 12.137 4.262 1.00 81.12 536 LEU A C 1
ATOM 4345 O O . LEU A 1 536 ? -3.041 11.821 3.153 1.00 81.12 536 LEU A O 1
ATOM 4349 N N . ILE A 1 537 ? -2.775 11.898 5.390 1.00 81.50 537 ILE A N 1
ATOM 4350 C CA . ILE A 1 537 ? -1.503 11.165 5.436 1.00 81.50 537 ILE A CA 1
ATOM 4351 C C . ILE A 1 537 ? -1.704 9.728 4.957 1.00 81.50 537 ILE A C 1
ATOM 4353 O O . ILE A 1 537 ? -0.874 9.201 4.233 1.00 81.50 537 ILE A O 1
ATOM 4357 N N . GLN A 1 538 ? -2.804 9.092 5.356 1.00 72.75 538 GLN A N 1
ATOM 4358 C CA . GLN A 1 538 ? -3.082 7.702 5.000 1.00 72.75 538 GLN A CA 1
ATOM 4359 C C . GLN A 1 538 ? -3.560 7.527 3.551 1.00 72.75 538 GLN A C 1
ATOM 4361 O O . GLN A 1 538 ? -3.455 6.426 3.021 1.00 72.75 538 GLN A O 1
ATOM 4366 N N . THR A 1 539 ? -4.073 8.586 2.918 1.00 71.62 539 THR A N 1
ATOM 4367 C CA . THR A 1 539 ? -4.454 8.600 1.497 1.00 71.62 539 THR A CA 1
ATOM 4368 C C . THR A 1 539 ? -3.405 9.271 0.608 1.00 71.62 539 THR A C 1
ATOM 4370 O O . THR A 1 539 ? -3.730 9.628 -0.517 1.00 71.62 539 THR A O 1
ATOM 4373 N N . ASP A 1 540 ? -2.190 9.524 1.111 1.00 77.50 540 ASP A N 1
ATOM 4374 C CA . ASP A 1 540 ? -1.096 10.171 0.370 1.00 77.50 540 ASP A CA 1
ATOM 4375 C C . ASP A 1 540 ? -1.498 11.497 -0.328 1.00 77.50 540 ASP A C 1
ATOM 4377 O O . ASP A 1 540 ? -0.981 11.863 -1.389 1.00 77.50 540 ASP A O 1
ATOM 4381 N N . ASP A 1 541 ? -2.413 12.269 0.279 1.00 81.38 541 ASP A N 1
ATOM 4382 C CA . ASP A 1 541 ? -2.865 13.564 -0.252 1.00 81.38 541 ASP A CA 1
ATOM 4383 C C . ASP A 1 541 ? -1.881 14.677 0.142 1.00 81.38 541 ASP A C 1
ATOM 4385 O O . ASP A 1 541 ? -2.160 15.582 0.941 1.00 81.38 541 ASP A O 1
ATOM 4389 N N . TRP A 1 542 ? -0.676 14.573 -0.417 1.00 85.06 542 TRP A N 1
ATOM 4390 C CA . TRP A 1 542 ? 0.460 15.442 -0.123 1.00 85.06 542 TRP A CA 1
ATOM 4391 C C . TRP A 1 542 ? 0.172 16.921 -0.396 1.00 85.06 542 TRP A C 1
ATOM 4393 O O . TRP A 1 542 ? 0.702 17.790 0.296 1.00 85.06 542 TRP A O 1
ATOM 4403 N N . PHE A 1 543 ? -0.714 17.227 -1.346 1.00 83.12 543 PHE A N 1
ATOM 4404 C CA . PHE A 1 543 ? -1.124 18.600 -1.643 1.00 83.12 543 PHE A CA 1
ATOM 4405 C C . PHE A 1 543 ? -1.903 19.223 -0.505 1.00 83.12 543 PHE A C 1
ATOM 4407 O O . PHE A 1 543 ? -1.543 20.300 -0.028 1.00 83.12 543 PHE A O 1
ATOM 4414 N N . LYS A 1 544 ? -2.957 18.545 -0.037 1.00 85.12 544 LYS A N 1
ATOM 4415 C CA . LYS A 1 544 ? -3.745 19.075 1.075 1.00 85.12 544 LYS A CA 1
ATOM 4416 C C . LYS A 1 544 ? -2.900 19.163 2.338 1.00 85.12 544 LYS A C 1
ATOM 4418 O O . LYS A 1 544 ? -3.045 20.133 3.079 1.00 85.12 544 LYS A O 1
ATOM 4423 N N . ILE A 1 545 ? -1.987 18.216 2.565 1.00 89.38 545 ILE A N 1
ATOM 4424 C CA . ILE A 1 545 ? -1.040 18.276 3.688 1.00 89.38 545 ILE A CA 1
ATOM 4425 C C . ILE A 1 545 ? -0.152 19.528 3.580 1.00 89.38 545 ILE A C 1
ATOM 4427 O O . ILE A 1 545 ? -0.037 20.280 4.549 1.00 89.38 545 ILE A O 1
ATOM 4431 N N . ALA A 1 546 ? 0.421 19.802 2.404 1.00 88.94 546 ALA A N 1
ATOM 4432 C CA . ALA A 1 546 ? 1.262 20.977 2.177 1.00 88.94 546 ALA A CA 1
ATOM 4433 C C . ALA A 1 546 ? 0.488 22.301 2.326 1.00 88.94 546 ALA A C 1
ATOM 4435 O O . ALA A 1 546 ? 1.013 23.261 2.893 1.00 88.94 546 ALA A O 1
ATOM 4436 N N . ASP A 1 547 ? -0.762 22.357 1.860 1.00 89.00 547 ASP A N 1
ATOM 4437 C CA . ASP A 1 547 ? -1.643 23.520 2.025 1.00 89.00 547 ASP A CA 1
ATOM 4438 C C . ASP A 1 547 ? -2.000 23.764 3.496 1.00 89.00 547 ASP A C 1
ATOM 4440 O O . ASP A 1 547 ? -2.079 24.910 3.945 1.00 89.00 547 ASP A O 1
ATOM 4444 N N . TYR A 1 548 ? -2.214 22.702 4.274 1.00 90.62 548 TYR A N 1
ATOM 4445 C CA . TYR A 1 548 ? -2.451 22.828 5.710 1.00 90.62 548 TYR A CA 1
ATOM 4446 C C . TYR A 1 548 ? -1.222 23.334 6.459 1.00 90.62 548 TYR A C 1
ATOM 4448 O O . TYR A 1 548 ? -1.372 24.165 7.353 1.00 90.62 548 TYR A O 1
ATOM 4456 N N . LEU A 1 549 ? -0.022 22.886 6.084 1.00 89.38 549 LEU A N 1
ATOM 4457 C CA . LEU A 1 549 ? 1.212 23.377 6.692 1.00 89.38 549 LEU A CA 1
ATOM 4458 C C . LEU A 1 549 ? 1.385 24.889 6.464 1.00 89.38 549 LEU A C 1
ATOM 4460 O O . LEU A 1 549 ? 1.763 25.615 7.380 1.00 89.38 549 LEU A O 1
ATOM 4464 N N . GLU A 1 550 ? 1.010 25.391 5.284 1.00 88.75 550 GLU A N 1
ATOM 4465 C CA . GLU A 1 550 ? 0.991 26.834 5.009 1.00 88.75 550 GLU A CA 1
ATOM 4466 C C . GLU A 1 550 ? -0.048 27.576 5.865 1.00 88.75 550 GLU A C 1
ATOM 4468 O O . GLU A 1 550 ? 0.231 28.650 6.394 1.00 88.75 550 GLU A O 1
ATOM 4473 N N . LYS A 1 551 ? -1.237 26.999 6.074 1.00 90.75 551 LYS A N 1
ATOM 4474 C CA . LYS A 1 551 ? -2.242 27.588 6.979 1.00 90.75 551 LYS A CA 1
ATOM 4475 C C . LYS A 1 551 ? -1.742 27.653 8.422 1.00 90.75 551 LYS A C 1
ATOM 4477 O O . LYS A 1 551 ? -2.006 28.641 9.102 1.00 90.75 551 LYS A O 1
ATOM 4482 N N . ILE A 1 552 ? -1.011 26.633 8.877 1.00 88.56 552 ILE A N 1
ATOM 4483 C CA . ILE A 1 552 ? -0.371 26.637 10.198 1.00 88.56 552 ILE A CA 1
ATOM 4484 C C . ILE A 1 552 ? 0.647 27.772 10.276 1.00 88.56 552 ILE A C 1
ATOM 4486 O O . ILE A 1 552 ? 0.602 28.542 11.229 1.00 88.56 552 ILE A O 1
ATOM 4490 N N . LYS A 1 553 ? 1.491 27.940 9.251 1.00 89.12 553 LYS A N 1
ATOM 4491 C CA . LYS A 1 553 ? 2.457 29.046 9.176 1.00 89.12 553 LYS A CA 1
ATOM 4492 C C . LYS A 1 553 ? 1.789 30.414 9.297 1.00 89.12 553 LYS A C 1
ATOM 4494 O O . LYS A 1 553 ? 2.277 31.272 10.024 1.00 89.12 553 LYS A O 1
ATOM 4499 N N . LEU A 1 554 ? 0.677 30.616 8.588 1.00 88.50 554 LEU A N 1
ATOM 4500 C CA . LEU A 1 554 ? -0.065 31.878 8.602 1.00 88.50 554 LEU A CA 1
ATOM 4501 C C . LEU A 1 554 ? -0.728 32.164 9.955 1.00 88.50 554 LEU A C 1
ATOM 4503 O O . LEU A 1 554 ? -0.862 33.327 10.316 1.00 88.50 554 LEU A O 1
ATOM 4507 N N . LYS A 1 555 ? -1.150 31.125 10.687 1.00 89.50 555 LYS A N 1
ATOM 4508 C CA . LYS A 1 555 ? -1.886 31.266 11.951 1.00 89.50 555 LYS A CA 1
ATOM 4509 C C . LYS A 1 555 ? -0.984 31.298 13.195 1.00 89.50 555 LYS A C 1
ATOM 4511 O O . LYS A 1 555 ? -1.238 32.055 14.123 1.00 89.50 555 LYS A O 1
ATOM 4516 N N . TYR A 1 556 ? 0.049 30.463 13.222 1.00 86.25 556 TYR A N 1
ATOM 4517 C CA . TYR A 1 556 ? 0.906 30.226 14.392 1.00 86.25 556 TYR A CA 1
ATOM 4518 C C . TYR A 1 556 ? 2.353 30.704 14.178 1.00 86.25 556 TYR A C 1
ATOM 4520 O O . TYR A 1 556 ? 3.196 30.583 15.061 1.00 86.25 556 TYR A O 1
ATOM 4528 N N . GLY A 1 557 ? 2.658 31.260 13.003 1.00 86.88 557 GLY A N 1
ATOM 4529 C CA . GLY A 1 557 ? 3.974 31.797 12.672 1.00 86.88 557 GLY A CA 1
ATOM 4530 C C . GLY A 1 557 ? 4.973 30.757 12.156 1.00 86.88 557 GLY A C 1
ATOM 4531 O O . GLY A 1 557 ? 4.726 29.550 12.117 1.00 86.88 557 GLY A O 1
ATOM 4532 N N . SER A 1 558 ? 6.140 31.250 11.728 1.00 86.94 558 SER A N 1
ATOM 4533 C CA . SER A 1 558 ? 7.181 30.427 11.101 1.00 86.94 558 SER A CA 1
ATOM 4534 C C . SER A 1 558 ? 7.913 29.508 12.071 1.00 86.94 558 SER A C 1
ATOM 4536 O O . SER A 1 558 ? 8.426 28.485 11.640 1.00 86.94 558 SER A O 1
ATOM 4538 N N . ASP A 1 559 ? 7.983 29.852 13.359 1.00 87.31 559 ASP A N 1
ATOM 4539 C CA . ASP A 1 559 ? 8.740 29.064 14.338 1.00 87.31 559 ASP A CA 1
ATOM 4540 C C . ASP A 1 559 ? 8.136 27.662 14.514 1.00 87.31 559 ASP A C 1
ATOM 4542 O O . ASP A 1 559 ? 8.865 26.671 14.489 1.00 87.31 559 ASP A O 1
ATOM 4546 N N . LEU A 1 560 ? 6.803 27.563 14.585 1.00 87.88 560 LEU A N 1
ATOM 4547 C CA . LEU A 1 560 ? 6.111 26.278 14.651 1.00 87.88 560 LEU A CA 1
ATOM 4548 C C . LEU A 1 560 ? 6.327 25.444 13.385 1.00 87.88 560 LEU A C 1
ATOM 4550 O O . LEU A 1 560 ? 6.604 24.248 13.464 1.00 87.88 560 LEU A O 1
ATOM 4554 N N . THR A 1 561 ? 6.223 26.058 12.204 1.00 87.56 561 THR A N 1
ATOM 4555 C CA . THR A 1 561 ? 6.455 25.321 10.958 1.00 87.56 561 THR A CA 1
ATOM 4556 C C . THR A 1 561 ? 7.912 24.930 10.775 1.00 87.56 561 THR A C 1
ATOM 4558 O O . THR A 1 561 ? 8.155 23.828 10.305 1.00 87.56 561 THR A O 1
ATOM 4561 N N . ASN A 1 562 ? 8.875 25.745 11.211 1.00 87.88 562 ASN A N 1
ATOM 4562 C CA . ASN A 1 562 ? 10.298 25.390 11.190 1.00 87.88 562 ASN A CA 1
ATOM 4563 C C . ASN A 1 562 ? 10.582 24.200 12.113 1.00 87.88 562 ASN A C 1
ATOM 4565 O O . ASN A 1 562 ? 11.365 23.317 11.768 1.00 87.88 562 ASN A O 1
ATOM 4569 N N . TYR A 1 563 ? 9.911 24.129 13.265 1.00 90.88 563 TYR A N 1
ATOM 4570 C CA . TYR A 1 563 ? 9.976 22.946 14.113 1.00 90.88 563 TYR A CA 1
ATOM 4571 C C . TYR A 1 563 ? 9.398 21.713 13.402 1.00 90.88 563 TYR A C 1
ATOM 4573 O O . TYR A 1 563 ? 10.066 20.685 13.323 1.00 90.88 563 TYR A O 1
ATOM 4581 N N . ILE A 1 564 ? 8.201 21.808 12.812 1.00 89.31 564 ILE A N 1
ATOM 4582 C CA . ILE A 1 564 ? 7.596 20.682 12.080 1.00 89.31 564 ILE A CA 1
ATOM 4583 C C . ILE A 1 564 ? 8.493 20.242 10.907 1.00 89.31 564 ILE A C 1
ATOM 4585 O O . ILE A 1 564 ? 8.751 19.048 10.742 1.00 89.31 564 ILE A O 1
ATOM 4589 N N . GLN A 1 565 ? 9.008 21.181 10.113 1.00 87.50 565 GLN A N 1
ATOM 4590 C CA . GLN A 1 565 ? 9.785 20.908 8.900 1.00 87.50 565 GLN A CA 1
ATOM 4591 C C . GLN A 1 565 ? 11.200 20.415 9.203 1.00 87.50 565 GLN A C 1
ATOM 4593 O O . GLN A 1 565 ? 11.588 19.361 8.703 1.00 87.50 565 GLN A O 1
ATOM 4598 N N . ASP A 1 566 ? 11.918 21.101 10.089 1.00 84.88 566 ASP A N 1
ATOM 4599 C CA . ASP A 1 566 ? 13.364 20.928 10.261 1.00 84.88 566 ASP A CA 1
ATOM 4600 C C . ASP A 1 566 ? 13.762 20.455 11.666 1.00 84.88 566 ASP A C 1
ATOM 4602 O O . ASP A 1 566 ? 14.931 20.171 11.922 1.00 84.88 566 ASP A O 1
ATOM 4606 N N . GLY A 1 567 ? 12.808 20.359 12.597 1.00 85.50 567 GLY A N 1
ATOM 4607 C CA . GLY A 1 567 ? 13.086 20.032 13.998 1.00 85.50 567 GLY A CA 1
ATOM 4608 C C . GLY A 1 567 ? 13.795 21.156 14.757 1.00 85.50 567 GLY A C 1
ATOM 4609 O O . GLY A 1 567 ? 14.383 20.905 15.807 1.00 85.50 567 GLY A O 1
ATOM 4610 N N . ILE A 1 568 ? 13.772 22.388 14.238 1.00 82.88 568 ILE A N 1
ATOM 4611 C CA . ILE A 1 568 ? 14.479 23.527 14.829 1.00 82.88 568 ILE A CA 1
ATOM 4612 C C . ILE A 1 568 ? 13.629 24.142 15.947 1.00 82.88 568 ILE A C 1
ATOM 4614 O O . ILE A 1 568 ? 12.558 24.689 15.693 1.00 82.88 568 ILE A O 1
ATOM 4618 N N . LEU A 1 569 ? 14.146 24.102 17.176 1.00 80.94 569 LEU A N 1
ATOM 4619 C CA . LEU A 1 569 ? 13.640 24.853 18.329 1.00 80.94 569 LEU A CA 1
ATOM 4620 C C . LEU A 1 569 ? 14.630 25.970 18.678 1.00 80.94 569 LEU A C 1
ATOM 4622 O O . LEU A 1 569 ? 15.843 25.767 18.627 1.00 80.94 569 LEU A O 1
ATOM 4626 N N . LYS A 1 570 ? 14.128 27.151 19.053 1.00 76.62 570 LYS A N 1
ATOM 4627 C CA . LYS A 1 570 ? 14.971 28.205 19.642 1.00 76.62 570 LYS A CA 1
ATOM 4628 C C . LYS A 1 570 ? 15.401 27.778 21.048 1.00 76.62 570 LYS A C 1
ATOM 4630 O O . LYS A 1 570 ? 14.600 27.204 21.786 1.00 76.62 570 LYS A O 1
ATOM 4635 N N . ASP A 1 571 ? 16.639 28.089 21.434 1.00 67.19 571 ASP A N 1
ATOM 4636 C CA . ASP A 1 571 ? 17.170 27.747 22.760 1.00 67.19 571 ASP A CA 1
ATOM 4637 C C . ASP A 1 571 ? 16.227 28.207 23.883 1.00 67.19 571 ASP A C 1
ATOM 4639 O O . ASP A 1 571 ? 15.830 29.372 23.950 1.00 67.19 571 ASP A O 1
ATOM 4643 N N . GLY A 1 572 ? 15.863 27.272 24.765 1.00 65.50 572 GLY A N 1
ATOM 4644 C CA . GLY A 1 572 ? 14.954 27.512 25.890 1.00 65.50 572 GLY A CA 1
ATOM 4645 C C . GLY A 1 572 ? 13.459 27.531 25.548 1.00 65.50 572 GLY A C 1
ATOM 4646 O O . GLY A 1 572 ? 12.665 27.788 26.446 1.00 65.50 572 GLY A O 1
ATOM 4647 N N . THR A 1 573 ? 13.073 27.251 24.298 1.00 75.12 573 THR A N 1
ATOM 4648 C CA . THR A 1 573 ? 11.668 27.193 23.851 1.00 75.12 573 THR A CA 1
ATOM 4649 C C . THR A 1 573 ? 11.188 25.742 23.826 1.00 75.12 573 THR A C 1
ATOM 4651 O O . THR A 1 573 ? 11.842 24.894 23.216 1.00 75.12 573 THR A O 1
ATOM 4654 N N . MET A 1 574 ? 10.067 25.433 24.485 1.00 79.38 574 MET A N 1
ATOM 4655 C CA . MET A 1 574 ? 9.425 24.114 24.394 1.00 79.38 574 MET A CA 1
ATOM 4656 C C . MET A 1 574 ? 8.420 24.071 23.240 1.00 79.38 574 MET A C 1
ATOM 4658 O O . MET A 1 574 ? 7.978 25.113 22.759 1.00 79.38 574 MET A O 1
ATOM 4662 N N . VAL A 1 575 ? 8.024 22.868 22.808 1.00 74.94 575 VAL A N 1
ATOM 4663 C CA . VAL A 1 575 ? 6.979 22.703 21.779 1.00 74.94 575 VAL A CA 1
ATOM 4664 C C . VAL A 1 575 ? 5.719 23.465 22.182 1.00 74.94 575 VAL A C 1
ATOM 4666 O O . VAL A 1 575 ? 5.213 24.229 21.374 1.00 74.94 575 VAL A O 1
ATOM 4669 N N . ASP A 1 576 ? 5.302 23.375 23.448 1.00 75.88 576 ASP A N 1
ATOM 4670 C CA . ASP A 1 576 ? 4.128 24.068 24.000 1.00 75.88 576 ASP A CA 1
ATOM 4671 C C . ASP A 1 576 ? 4.195 25.605 23.883 1.00 75.88 576 ASP A C 1
ATOM 4673 O O . ASP A 1 576 ? 3.161 26.275 23.828 1.00 75.88 576 ASP A O 1
ATOM 4677 N N . ASP A 1 577 ? 5.398 26.186 23.807 1.00 74.56 577 ASP A N 1
ATOM 4678 C CA . ASP A 1 577 ? 5.583 27.631 23.645 1.00 74.56 577 ASP A CA 1
ATOM 4679 C C . ASP A 1 577 ? 5.348 28.100 22.204 1.00 74.56 577 ASP A C 1
ATOM 4681 O O . ASP A 1 577 ? 5.006 29.264 21.994 1.00 74.56 577 ASP A O 1
ATOM 4685 N N . LEU A 1 578 ? 5.491 27.203 21.220 1.00 72.56 578 LEU A N 1
ATOM 4686 C CA . LEU A 1 578 ? 5.322 27.490 19.790 1.00 72.56 578 LEU A CA 1
ATOM 4687 C C . LEU A 1 578 ? 3.864 27.503 19.333 1.00 72.56 578 LEU A C 1
ATOM 4689 O O . LEU A 1 578 ? 3.576 27.798 18.176 1.00 72.56 578 LEU A O 1
ATOM 4693 N N . VAL A 1 579 ? 2.945 27.139 20.222 1.00 72.12 579 VAL A N 1
ATOM 4694 C CA . VAL A 1 579 ? 1.557 26.863 19.861 1.00 72.12 579 VAL A CA 1
ATOM 4695 C C . VAL A 1 579 ? 0.589 27.994 20.242 1.00 72.12 579 VAL A C 1
ATOM 4697 O O . VAL A 1 579 ? -0.633 27.871 20.136 1.00 72.12 579 VAL A O 1
ATOM 4700 N N . LYS A 1 580 ? 1.127 29.132 20.673 1.00 69.75 580 LYS A N 1
ATOM 4701 C CA . LYS A 1 580 ? 0.350 30.355 20.890 1.00 69.75 580 LYS A CA 1
ATOM 4702 C C . LYS A 1 580 ? 0.076 30.998 19.527 1.00 69.75 580 LYS A C 1
ATOM 4704 O O . LYS A 1 580 ? 0.954 30.987 18.666 1.00 69.75 580 LYS A O 1
ATOM 4709 N N . GLU A 1 581 ? -1.144 31.493 19.302 1.00 58.56 581 GLU A N 1
ATOM 4710 C CA . GLU A 1 581 ? -1.467 32.217 18.062 1.00 58.56 581 GLU A CA 1
ATOM 4711 C C . GLU A 1 581 ? -0.490 33.388 17.883 1.00 58.56 581 GLU A C 1
ATOM 4713 O O . GLU A 1 581 ? -0.096 34.027 18.861 1.00 58.56 581 GLU A O 1
ATOM 4718 N N . ALA A 1 582 ? -0.050 33.620 16.646 1.00 58.06 582 ALA A N 1
ATOM 4719 C CA . ALA A 1 582 ? 0.818 34.750 16.349 1.00 58.06 582 ALA A CA 1
ATOM 4720 C C . ALA A 1 582 ? 0.009 36.054 16.479 1.00 58.06 582 ALA A C 1
ATOM 4722 O O . ALA A 1 582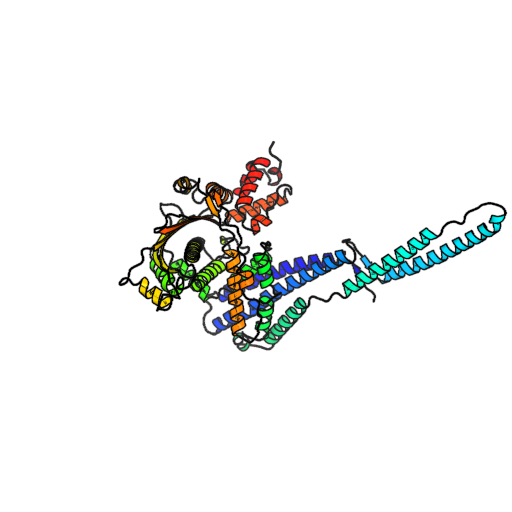 ? -1.061 36.153 15.878 1.00 58.06 582 ALA A O 1
ATOM 4723 N N . ASP A 1 583 ? 0.512 37.013 17.266 1.00 47.22 583 ASP A N 1
ATOM 4724 C CA . ASP A 1 583 ? -0.077 38.358 17.422 1.00 47.22 583 ASP A CA 1
ATOM 4725 C C . ASP A 1 583 ? -0.115 39.157 16.105 1.00 47.22 583 ASP A C 1
ATOM 4727 O O . ASP A 1 583 ? 0.888 39.120 15.345 1.00 47.22 583 ASP A O 1
#

Foldseek 3Di:
DWDKDFLLVLVVVLVVLVVVLVVLLVVLLVLLVVLVVQLPDPVQDDPVSVLSSLLSQLPSNLLSLLVNQLSVLVNVLSVVLSVLCLVQANVDSRDIDTLVVLVVVLVVLVVVLVVVVVVLVVQVVVCVVCCVPDPDDRDDCVVVVVVNVVSVVSSVSNVVSSVVSVPPDDDVLSVVSVVLSVVSVVVLVVDDDPRNRPPSDDPSSLVSVCQQQPDPHPLVVLLVCLLVVHFDDLSSLSSLLSCLVRVLQDPVLVVVLVVLLVCQDQVNVVVNLVCCQVFAQLDLVSLLVLLLSLCSQLRARPHFPVRDPDDPSSNQSSVQVSVVSVLSNVVDDVFKGKHWPDWGWDACVPVQHKIKIKTKIFIDGHDPVPDPDDPNVVNCQQPPPVNPDTDKIKIKIKIWQDDQPSPPVPVCVVCVVQQQDWAFEDLSPSPQLSSLVSSQVSVVVSCVPDDDDDPPHSVVRNPSPPPRRDGDRNNLVSLLCNLQSWIKMWMWIDMPPDDDIHIHMYTHHHPLSVQLLVQLVVLCVLPVVLPNPVSCVSSVVSSVVSVSLVVCCVFQNDQLSCCSRPVDDDPPDDSNNSRDTDD

Secondary structure (DSSP, 8-state):
---EEEHHHHHHHHHHHHHHHHHHHHHHHHHHHHHHHHHT-TTS-SHHHHHHHHHIIIIIHHHHHHHHHHHHHHHHHHHHHHHHHHHHT---TT-EEEHHHHHHHHHHHHHHHHHHHHHHHHHHHHHHHHTTTS--PPPP-HHHHHHHHHHHHHHHHHHHHHHHHHTSPP-HHHHHHHHHHHHHHHHHHT--TTHHHH----HHHHHHHHHHHSTTSHHHHHHHHHHTTPPP-HHHHHHHHHHIIIIIS-HHHHHHHHHHHHHSSTTTHHHHHHHIIIIITTSHHHHHHHHHHHHHHH--TT--GGGSSS-HHHHHHHHHHHHHHHHHHHH--TTEEEEEEEEEEEESGGGSSEEEEEEEEEEEE--TTT-SS-HHHHHHHHT-TTS-----EEEEEEEEE-SSSS-TTTTHHHHTTTTTSEEEE-SSHHHHHHHHHHHHHHHHHHHTTS-------THHHHT------EEEEHHHHHHHHHHTT-EEEEEEEEEES---EEEEEEEE--HHHHHHHHHHHHHHHH-TTS---HHHHHTT-HHHHHHHHHHHHHHH-HHHHHHHHH----TT--GGGGGSPP-

Organism: NCBI:txid1494959